Protein AF-0000000077148675 (afdb_homodimer)

Radius of gyration: 25.34 Å; Cα contacts (8 Å, |Δi|>4): 1269; chains: 2; bounding box: 70×64×69 Å

Nearest PDB structures (foldseek):
  7lb8-assembly1_B  TM=5.262E-01  e=1.563E-01  Escherichia coli K-12
  5b58-assembly1_B  TM=5.193E-01  e=6.459E-01  Burkholderia cenocepacia J2315
  1jfa-assembly1_A  TM=1.712E-01  e=1.993E+00  Fusarium sporotrichioides
  2ps6-assembly1_A  TM=1.657E-01  e=2.902E+00  Fusarium sporotrichioides
  1kiz-assembly1_B  TM=1.327E-01  e=3.727E+00  Fusarium sporotrichioides

Solvent-accessible surface area (backbone atoms only — not comparable to full-atom values): 29103 Å² total; per-residue (Å²): 136,82,77,72,77,73,73,69,72,70,48,71,66,54,44,44,61,71,38,40,48,56,51,50,34,51,49,54,51,50,53,40,42,72,74,33,80,63,50,75,34,68,69,46,45,52,51,37,41,44,54,23,22,38,49,34,30,36,19,56,16,46,42,47,24,20,23,51,41,39,55,62,60,19,43,12,23,34,11,13,28,6,11,36,56,13,26,65,44,22,37,39,71,86,47,62,42,68,57,16,50,50,46,3,29,46,47,5,33,53,56,14,36,48,48,12,44,43,33,45,76,46,50,21,57,40,62,53,41,17,47,15,42,24,31,26,30,39,14,51,22,24,60,76,43,70,62,34,71,38,56,67,54,28,69,71,38,32,37,47,31,62,26,59,61,84,88,45,46,34,35,42,53,51,37,51,54,51,49,50,54,54,45,43,42,47,76,70,38,71,56,22,59,51,42,33,36,35,10,62,36,50,69,62,26,43,74,72,69,44,63,56,48,58,52,49,19,47,21,29,22,47,22,15,28,27,10,1,47,24,12,37,36,48,21,20,46,69,54,30,11,41,51,74,40,39,73,67,42,31,58,53,21,51,32,13,23,38,44,17,57,30,36,69,70,18,36,39,63,47,70,70,30,27,51,47,18,25,47,38,54,28,49,48,53,46,44,38,50,74,69,65,49,54,72,36,58,49,31,29,52,52,13,50,45,35,34,51,42,43,26,55,53,38,55,57,53,71,75,100,135,83,78,68,74,71,75,68,69,74,47,71,66,54,46,44,63,71,39,41,48,58,51,51,35,52,50,54,50,48,52,39,42,72,76,32,81,63,50,75,34,69,70,47,44,50,51,37,41,44,54,22,22,37,48,33,31,37,20,54,16,45,42,48,26,20,23,50,39,40,56,62,60,19,43,12,24,33,12,13,27,6,11,35,56,14,26,66,44,21,38,41,69,87,46,60,41,67,57,17,49,49,46,3,29,46,46,5,33,51,57,14,36,50,47,11,45,42,33,45,75,47,49,22,58,40,63,53,41,18,48,14,41,24,32,26,30,40,14,51,22,24,59,74,44,71,60,35,72,37,57,67,56,28,68,70,40,32,37,49,31,62,28,58,62,84,89,45,46,33,34,42,51,53,35,52,53,51,48,50,52,54,44,42,42,48,74,69,38,72,55,23,58,52,42,34,36,35,9,62,37,48,70,62,26,42,74,70,69,44,62,57,49,59,51,51,20,49,21,29,21,48,23,15,28,28,11,1,46,24,12,38,36,49,21,19,46,69,52,31,11,40,50,72,40,39,72,67,42,31,58,53,22,50,32,11,22,39,43,17,57,30,36,69,70,19,35,39,65,46,70,70,30,26,54,49,18,25,45,38,54,26,50,50,52,46,44,39,49,75,70,65,49,54,71,36,58,49,30,29,52,50,13,50,46,35,34,51,40,43,26,56,53,39,55,58,53,70,75,100

Organism: Ruminiclostridium cellulolyticum (strain ATCC 35319 / DSM 5812 / JCM 6584 / H10) (NCBI:txid394503)

Foldseek 3Di:
DCPPPPPPPCPPVNVCVQCVLVVLLVVLLVVLCVVDVCCPPLVNVLVLLLQLLLLLLLLLLQLLLLQLLAAAPQLLLLLLLLLQQLLVQQLPQPDDSVVSLVSLLVSLLVLLLVLLCCCQVVVPGSVVSNVVSNVVSLVNLCVSQVQDKRARGYPVLLCCQANDDVSHRNSNVVSVVVLVVSCCCQPPDVLVVLSLCSLVPVVVSVVVPRDSSVSSSVSSSSSSSSSSNSSSNVSSNVRIRGSCGRPCSSLLSLLLQLSLPRASSHNDGDSVSSSSSSSSLSSVVSSCVVVVNDVVVVVVVSVVSSVVSNVVVVVVVVVD/DCVPPPPPPCPPVNVCLQCVLVVLLVVLLVVLCVVDVCCPPLVNVQVLLLQLLLLLLLLLLQLLLLQLLAAAPQLLLLLLLLLQQLLVQQLPQPDDSVVSLVSLLVSLLVLLLVLLCCCQVVVDGSVVSNVVSNVVSLVNLCVSQVQDKRARGYPVLLCCQANDDVSHRNSNVVSVVVLVVSCCCQPPDVLVVLSLVSLVPVVVSVVVPRDSSVSSSVSSSSSSSSSSNSSSNVSSNVRIRGSCGRPCSSLLSLLLQLSLPRASSHNDGDSVSSSSSSSSLSSVVSSCVVVVNDVVVVVVVSVVSSVVSNVVVVVVVVVD

Secondary structure (DSSP, 8-state):
--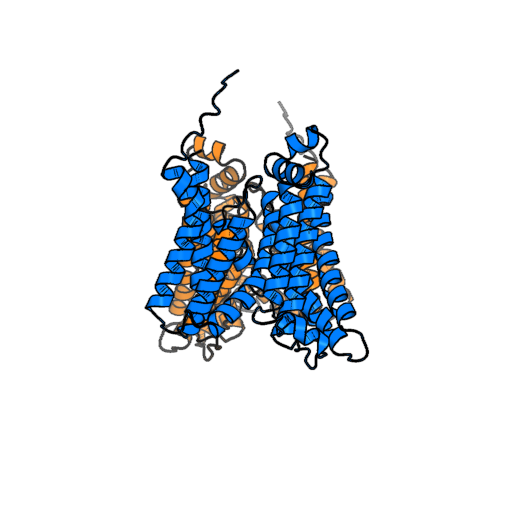---------HHHHHHHHHHHHHHHHHHHHHHHH-GGGG-HHHHHHHHHHHHHHHHHHHHHHHHHHTT---TTHHHHHHHHHHHHHHHHT-TTS-HHHHHHHHHHHHHHHHHHHHHHHHTS---HHHHHHHHHHHHHHHHHHHHTTS-B----HHHHHHHH-EETTEEHHHHHHHHHHHHHHIIIIISHHHHHHHHHHH-HHHHHHTT--HHHHHHHHHHHHHHHHHHHHHHHHHHHTSB-TTTTTTHHHHHHHHHHHTT--TTSS---HHHHHHHHHHHHHHHHHHHHTT--HHHHHHHHHHHHHHHHHHHHHHHHT-/-----------HHHHHHHHHHHHHHHHHHHHHHHH-GGGG-HHHHHHHHHHHHHHHHHHHHHHHHHHTT---TTHHHHHHHHHHHHHHHHT-TTS-HHHHHHHHHHHHHHHHHHHHHHHHTS---HHHHHHHHHHHHHHHHHHHHTTS-B----HHHHHHHH-EETTEEHHHHHHHHHHHHHHIIIIISHHHHHHHHHHH-HHHHHHTT--HHHHHHHHHHHHHHHHHHHHHHHHHHHTSB-TTTTTTHHHHHHHHHHHTT--TTSS---HHHHHHHHHHHHHHHHHHHHTT--HHHHHHHHHHHHHHHHHHHHHHHHT-

InterPro domains:
  IPR001851 ABC transporter, permease [PF02653] (45-309)

Sequence (640 aa):
MENIKNYRKMTAGQFLEKFATLIGLFLVILIFALLKPKFLDVNNVFNLLRQASINGLLALGMTFVVLTGGIDLSVGSILGASGIFAALVAQNHDIPWFVAVFVGLGVGFILGSLNGIVISWLKVPAFVATLGMLSVARGITYLASNAQPVPGLSEGFLKIGGGNVGIIPIPVIILAVVFIICSVLIYKAKYGRYIFGVGGNAKAARLSGINVKKIKWSAYMIAGVLAGLAGVVLTSRVSSGLAMAGQNYETDAIAAVVMGGTSLAGGKGRLWGTLVGVLIIAVLNNGLDMMAVSSYWQLIIKGLIIIAAVMMDSLNSSNDMENIKNYRKMTAGQFLEKFATLIGLFLVILIFALLKPKFLDVNNVFNLLRQASINGLLALGMTFVVLTGGIDLSVGSILGASGIFAALVAQNHDIPWFVAVFVGLGVGFILGSLNGIVISWLKVPAFVATLGMLSVARGIT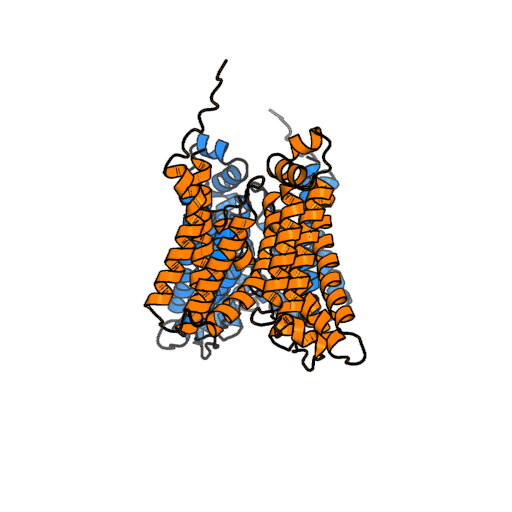YLASNAQPVPGLSEGFLKIGGGNVGIIPIPVIILAVVFIICSVLIYKAKYGRYIFGVGGNAKAARLSGINVKKIKWSAYMIAGVLAGLAGVVLTSRVSSGLAMAGQNYETDAIAAVVMGGTSLAGGKGRLWGTLVGVLIIAVLNNGLDMMAVSSYWQLIIKGLIIIAAVMMDSLNSSND

pLDDT: mean 91.45, std 13.46, range [25.94, 98.94]

Structure (mmCIF, N/CA/C/O backbone):
data_AF-0000000077148675-model_v1
#
loop_
_entity.id
_entity.type
_entity.pdbx_description
1 polymer 'Inner-membrane translocator'
#
loop_
_atom_site.group_PDB
_atom_site.id
_atom_site.type_symbol
_atom_site.label_atom_id
_atom_site.label_alt_id
_atom_site.label_comp_id
_atom_site.label_asym_id
_atom_site.label_entity_id
_atom_site.label_seq_id
_atom_site.pdbx_PDB_ins_code
_atom_site.Cartn_x
_atom_site.Cartn_y
_atom_site.Cartn_z
_atom_site.occupancy
_atom_site.B_iso_or_equiv
_atom_site.auth_seq_id
_atom_site.auth_comp_id
_atom_site.auth_asym_id
_atom_site.auth_atom_id
_atom_site.pdbx_PDB_model_num
ATOM 1 N N . MET A 1 1 ? -35.031 31.281 32.844 1 25.94 1 MET A N 1
ATOM 2 C CA . MET A 1 1 ? -33.688 31.812 32.875 1 25.94 1 MET A CA 1
ATOM 3 C C . MET A 1 1 ? -32.656 30.688 32.969 1 25.94 1 MET A C 1
ATOM 5 O O . MET A 1 1 ? -31.688 30.672 32.188 1 25.94 1 MET A O 1
ATOM 9 N N . GLU A 1 2 ? -32.469 30 34.188 1 28.67 2 GLU A N 1
ATOM 10 C CA . GLU A 1 2 ? -31.156 29.5 34.625 1 28.67 2 GLU A CA 1
ATOM 11 C C . GLU A 1 2 ? -30.859 28.141 34 1 28.67 2 GLU A C 1
ATOM 13 O O . GLU A 1 2 ? -31.219 27.094 34.562 1 28.67 2 GLU A O 1
ATOM 18 N N . ASN A 1 3 ? -31.328 27.812 32.875 1 32.75 3 ASN A N 1
ATOM 19 C CA . ASN A 1 3 ? -30.953 26.516 32.312 1 32.75 3 ASN A CA 1
ATOM 20 C C . ASN A 1 3 ? -29.453 26.25 32.438 1 32.75 3 ASN A C 1
ATOM 22 O O . ASN A 1 3 ? -28.641 26.859 31.734 1 32.75 3 ASN A O 1
ATOM 26 N N . ILE A 1 4 ? -29 26.031 33.719 1 35.84 4 ILE A N 1
ATOM 27 C CA . ILE A 1 4 ? -27.641 25.656 34.062 1 35.84 4 ILE A CA 1
ATOM 28 C C . ILE A 1 4 ? -27.141 24.578 33.094 1 35.84 4 ILE A C 1
ATOM 30 O O . ILE A 1 4 ? -27.703 23.5 33 1 35.84 4 ILE A O 1
ATOM 34 N N . LYS A 1 5 ? -26.578 24.938 32.031 1 35.78 5 LYS A N 1
ATOM 35 C CA . LYS A 1 5 ? -25.75 24.109 31.172 1 35.78 5 LYS A CA 1
ATOM 36 C C . LYS A 1 5 ? -24.938 23.109 32 1 35.78 5 LYS A C 1
ATOM 38 O O . LYS A 1 5 ? -24.047 23.5 32.75 1 35.78 5 LYS A O 1
ATOM 43 N N . ASN A 1 6 ? -25.547 22.062 32.625 1 37.22 6 ASN A N 1
ATOM 44 C CA . ASN A 1 6 ? -24.891 20.953 33.312 1 37.22 6 ASN A CA 1
ATOM 45 C C . ASN A 1 6 ? -23.625 20.531 32.562 1 37.22 6 ASN A C 1
ATOM 47 O O . ASN A 1 6 ? -23.703 20.062 31.422 1 37.22 6 ASN A O 1
ATOM 51 N N . TYR A 1 7 ? -22.547 21.234 32.719 1 40.94 7 TYR A N 1
ATOM 52 C CA . TYR A 1 7 ? -21.219 20.75 32.406 1 40.94 7 TYR A CA 1
ATOM 53 C C . TYR A 1 7 ? -21.078 19.281 32.812 1 40.94 7 TYR A C 1
ATOM 55 O O . TYR A 1 7 ? -20.891 18.953 33.969 1 40.94 7 TYR A O 1
ATOM 63 N N . ARG A 1 8 ? -21.906 18.469 32.375 1 41.84 8 ARG A N 1
ATOM 64 C CA . ARG A 1 8 ? -21.688 17.047 32.656 1 41.84 8 ARG A CA 1
ATOM 65 C C . ARG A 1 8 ? -20.203 16.719 32.688 1 41.84 8 ARG A C 1
ATOM 67 O O . ARG A 1 8 ? -19.5 16.953 31.688 1 41.84 8 ARG A O 1
ATOM 74 N N . LYS A 1 9 ? -19.547 16.641 33.781 1 45.88 9 LYS A N 1
ATOM 75 C CA . LYS A 1 9 ? -18.203 16.141 34.062 1 45.88 9 LYS A CA 1
ATOM 76 C C . LYS A 1 9 ? -17.844 14.961 33.188 1 45.88 9 LYS A C 1
ATOM 78 O O . LYS A 1 9 ? -18.609 14 33.062 1 45.88 9 LYS A O 1
ATOM 83 N N . MET A 1 10 ? -17 15.242 32.188 1 52.62 10 MET A N 1
ATOM 84 C CA . MET A 1 10 ? -16.5 14.117 31.391 1 52.62 10 MET A CA 1
ATOM 85 C C . MET A 1 10 ? -16.156 12.938 32.281 1 52.62 10 MET A C 1
ATOM 87 O O . MET A 1 10 ? -15.492 13.102 33.312 1 52.62 10 MET A O 1
ATOM 91 N N . THR A 1 11 ? -16.891 11.859 32.344 1 50.44 11 THR A N 1
ATOM 92 C CA . THR A 1 11 ? -16.547 10.641 33.062 1 50.44 11 THR A CA 1
ATOM 93 C C . THR A 1 11 ? -15.117 10.219 32.781 1 50.44 11 THR A C 1
ATOM 95 O O . THR A 1 11 ? -14.547 10.594 31.75 1 50.44 11 THR A O 1
ATOM 98 N N . ALA A 1 12 ? -14.375 9.773 33.781 1 51.53 12 ALA A N 1
ATOM 99 C CA . ALA A 1 12 ? -13.016 9.258 33.688 1 51.53 12 ALA A CA 1
ATOM 100 C C . ALA A 1 12 ? -12.812 8.492 32.375 1 51.53 12 ALA A C 1
ATOM 102 O O . ALA A 1 12 ? -11.75 8.578 31.75 1 51.53 12 ALA A O 1
ATOM 103 N N . GLY A 1 13 ? -13.727 7.781 31.953 1 51.81 13 GLY A N 1
ATOM 104 C CA . GLY A 1 13 ? -13.68 7.016 30.719 1 51.81 13 GLY A CA 1
ATOM 105 C C . GLY A 1 13 ? -13.625 7.887 29.484 1 51.81 13 GLY A C 1
ATOM 106 O O . GLY A 1 13 ? -12.836 7.633 28.562 1 51.81 13 GLY A O 1
ATOM 107 N N . GLN A 1 14 ? -14.484 8.883 29.531 1 54.59 14 GLN A N 1
ATOM 108 C CA . GLN A 1 14 ? -14.5 9.797 28.391 1 54.59 14 GLN A CA 1
ATOM 109 C C . GLN A 1 14 ? -13.203 10.609 28.328 1 54.59 14 GLN A C 1
ATOM 111 O O . GLN A 1 14 ? -12.688 10.875 27.234 1 54.59 14 GLN A O 1
ATOM 116 N N . PHE A 1 15 ? -12.82 11.016 29.578 1 53.56 15 PHE A N 1
ATOM 117 C CA . PHE A 1 15 ? -11.555 11.727 29.688 1 53.56 15 PHE A CA 1
ATOM 118 C C . PHE A 1 15 ? -10.398 10.859 29.203 1 53.56 15 PHE A C 1
ATOM 120 O O . PHE A 1 15 ? -9.523 11.344 28.484 1 53.56 15 PHE A O 1
ATOM 127 N N . LEU A 1 16 ? -10.414 9.641 29.609 1 58.09 16 LEU A N 1
ATOM 128 C CA . LEU A 1 16 ? -9.375 8.703 29.203 1 58.09 16 LEU A CA 1
ATOM 129 C C . LEU A 1 16 ? -9.383 8.5 27.688 1 58.09 16 LEU A C 1
ATOM 131 O O . LEU A 1 16 ? -8.328 8.406 27.062 1 58.09 16 LEU A O 1
ATOM 135 N N . GLU A 1 17 ? -10.484 8.5 27.266 1 59.72 17 GLU A N 1
ATOM 136 C CA . GLU A 1 17 ? -10.586 8.344 25.812 1 59.72 17 GLU A CA 1
ATOM 137 C C . GLU A 1 17 ? -10.086 9.586 25.094 1 59.72 17 GLU A C 1
ATOM 139 O O . GLU A 1 17 ? -9.383 9.484 24.078 1 59.72 17 GLU A O 1
ATOM 144 N N . LYS A 1 18 ? -10.461 10.719 25.75 1 60.97 18 LYS A N 1
ATOM 145 C CA . LYS A 1 18 ? -10.102 11.984 25.125 1 60.97 18 LYS A CA 1
ATOM 146 C C . LYS A 1 18 ? -8.609 12.266 25.266 1 60.97 18 LYS A C 1
ATOM 148 O O . LYS A 1 18 ? -7.984 12.828 24.359 1 60.97 18 LYS A O 1
ATOM 153 N N . PHE A 1 19 ? -8.086 11.672 26.359 1 76.19 19 PHE A N 1
ATOM 154 C CA . PHE A 1 19 ? -6.711 12.062 26.609 1 76.19 19 PHE A CA 1
ATOM 155 C C . PHE A 1 19 ? -5.77 10.875 26.453 1 76.19 19 PHE A C 1
ATOM 157 O O . PHE A 1 19 ? -4.59 10.961 26.797 1 76.19 19 PHE A O 1
ATOM 164 N N . ALA A 1 20 ? -6.32 9.859 26.031 1 79.06 20 ALA A N 1
ATOM 165 C CA . ALA A 1 20 ? -5.52 8.648 25.891 1 79.06 20 ALA A CA 1
ATOM 166 C C . ALA A 1 20 ? -4.332 8.891 24.953 1 79.06 20 ALA A C 1
ATOM 168 O O . ALA A 1 20 ? -3.221 8.438 25.219 1 79.06 20 ALA A O 1
ATOM 169 N N . THR A 1 21 ? -4.559 9.656 23.969 1 85.06 21 THR A N 1
ATOM 170 C CA . THR A 1 21 ? -3.492 9.906 23 1 85.06 21 THR A CA 1
ATOM 171 C C . THR A 1 21 ? -2.395 10.766 23.625 1 85.06 21 THR A C 1
ATOM 173 O O . THR A 1 21 ? -1.207 10.531 23.391 1 85.06 21 THR A O 1
ATOM 176 N N . LEU A 1 22 ? -2.785 11.672 24.469 1 91.12 22 LEU A N 1
ATOM 177 C CA . LEU A 1 22 ? -1.808 12.523 25.141 1 91.12 22 LEU A CA 1
ATOM 178 C C . LEU A 1 22 ? -0.998 11.727 26.156 1 91.12 22 LEU A C 1
ATOM 180 O O . LEU A 1 22 ? 0.211 11.938 26.297 1 91.12 22 LEU A O 1
ATOM 184 N N . ILE A 1 23 ? -1.665 10.875 26.844 1 90.44 23 ILE A N 1
ATOM 185 C CA . ILE A 1 23 ? -0.986 10.008 27.797 1 90.44 23 ILE A CA 1
ATOM 186 C C . ILE A 1 23 ? 0.006 9.109 27.062 1 90.44 23 ILE A C 1
ATOM 188 O O . ILE A 1 23 ? 1.131 8.906 27.531 1 90.44 23 ILE A O 1
ATOM 192 N N . GLY A 1 24 ? -0.462 8.625 25.922 1 88.88 24 GLY A N 1
ATOM 193 C CA . GLY A 1 24 ? 0.438 7.82 25.109 1 88.88 24 GLY A CA 1
ATOM 194 C C . GLY A 1 24 ? 1.695 8.562 24.703 1 88.88 24 GLY A C 1
ATOM 195 O O . GLY A 1 24 ? 2.795 8.008 24.766 1 88.88 24 GLY A O 1
ATOM 196 N N . LEU A 1 25 ? 1.496 9.773 24.312 1 93.75 25 LEU A N 1
ATOM 197 C CA . LEU A 1 25 ? 2.635 10.602 23.922 1 93.75 25 LEU A CA 1
ATOM 198 C C . LEU A 1 25 ? 3.584 10.805 25.094 1 93.75 25 LEU A C 1
ATOM 200 O O . LEU A 1 25 ? 4.797 10.633 24.953 1 93.75 25 LEU A O 1
ATOM 204 N N . PHE A 1 26 ? 3.041 11.133 26.188 1 94.94 26 PHE A N 1
ATOM 205 C CA . PHE A 1 26 ? 3.857 11.375 27.375 1 94.94 26 PHE A CA 1
ATOM 206 C C . PHE A 1 26 ? 4.617 10.109 27.781 1 94.94 26 PHE A C 1
ATOM 208 O O . PHE A 1 26 ? 5.797 10.18 28.125 1 94.94 26 PHE A O 1
ATOM 215 N N . LEU A 1 27 ? 3.982 9.008 27.719 1 93.44 27 LEU A N 1
ATOM 216 C CA . LEU A 1 27 ? 4.598 7.738 28.094 1 93.44 27 LEU A CA 1
ATOM 217 C C . LEU A 1 27 ? 5.77 7.406 27.188 1 93.44 27 LEU A C 1
ATOM 219 O O . LEU A 1 27 ? 6.832 6.992 27.656 1 93.44 27 LEU A O 1
ATOM 223 N N . VAL A 1 28 ? 5.555 7.574 25.891 1 93.62 28 VAL A N 1
ATOM 224 C CA . VAL A 1 28 ? 6.617 7.223 24.953 1 93.62 28 VAL A CA 1
ATOM 225 C C . VAL A 1 28 ? 7.805 8.156 25.141 1 93.62 28 VAL A C 1
ATOM 227 O O . VAL A 1 28 ? 8.961 7.73 25.094 1 93.62 28 VAL A O 1
ATOM 230 N N . ILE A 1 29 ? 7.52 9.422 25.422 1 95.75 29 ILE A N 1
ATOM 231 C CA . ILE A 1 29 ? 8.586 10.383 25.688 1 95.75 29 ILE A CA 1
ATOM 232 C C . ILE A 1 29 ? 9.352 9.977 26.938 1 95.75 29 ILE A C 1
ATOM 234 O O . ILE A 1 29 ? 10.586 9.969 26.953 1 95.75 29 ILE A O 1
ATOM 238 N N . LEU A 1 30 ? 8.625 9.602 27.922 1 95.5 30 LEU A N 1
ATOM 239 C CA . LEU A 1 30 ? 9.227 9.211 29.188 1 95.5 30 LEU A CA 1
ATOM 240 C C . LEU A 1 30 ? 10.102 7.977 29.016 1 95.5 30 LEU A C 1
ATOM 242 O O . LEU A 1 30 ? 11.211 7.918 29.562 1 95.5 30 LEU A O 1
ATOM 246 N N . ILE A 1 31 ? 9.664 7.066 28.297 1 94.44 31 ILE A N 1
ATOM 247 C CA . ILE A 1 31 ? 10.398 5.824 28.094 1 94.44 31 ILE A CA 1
ATOM 248 C C . ILE A 1 31 ? 11.742 6.121 27.422 1 94.44 31 ILE A C 1
ATOM 250 O O . ILE A 1 31 ? 12.789 5.691 27.906 1 94.44 31 ILE A O 1
ATOM 254 N N . PHE A 1 32 ? 11.734 6.895 26.375 1 94.69 32 PHE A N 1
ATOM 255 C CA . PHE A 1 32 ? 12.969 7.141 25.641 1 94.69 32 PHE A CA 1
ATOM 256 C C . PHE A 1 32 ? 13.859 8.125 26.406 1 94.69 32 PHE A C 1
ATOM 258 O O . PHE A 1 32 ? 15.086 8.055 26.312 1 94.69 32 PHE A O 1
ATOM 265 N N . ALA A 1 33 ? 13.234 9.008 27.156 1 94.56 33 ALA A N 1
ATOM 266 C CA . ALA A 1 33 ? 14.016 9.914 28 1 94.56 33 ALA A CA 1
ATOM 267 C C . ALA A 1 33 ? 14.781 9.148 29.062 1 94.56 33 ALA A C 1
ATOM 269 O O . ALA A 1 33 ? 15.898 9.531 29.438 1 94.56 33 ALA A O 1
ATOM 270 N N . LEU A 1 34 ? 14.219 8.109 29.547 1 94.94 34 LEU A N 1
ATOM 271 C CA . LEU A 1 34 ? 14.859 7.277 30.562 1 94.94 34 LEU A CA 1
ATOM 272 C C . LEU A 1 34 ? 15.922 6.379 29.938 1 94.94 34 LEU A C 1
ATOM 274 O O . LEU A 1 34 ? 16.953 6.098 30.578 1 94.94 34 LEU A O 1
ATOM 278 N N . LEU A 1 35 ? 15.727 5.988 28.781 1 94.19 35 LEU A N 1
ATOM 279 C CA . LEU A 1 35 ? 16.625 5.051 28.125 1 94.19 35 LEU A CA 1
ATOM 280 C C . LEU A 1 35 ? 17.828 5.781 27.531 1 94.19 35 LEU A C 1
ATOM 282 O O . LEU A 1 35 ? 18.922 5.211 27.422 1 94.19 35 LEU A O 1
ATOM 286 N N . LYS A 1 36 ? 17.641 7.004 27.094 1 92.75 36 LYS A N 1
ATOM 287 C CA . LYS A 1 36 ? 18.688 7.797 26.469 1 92.75 36 LYS A CA 1
ATOM 288 C C . LYS A 1 36 ? 18.734 9.203 27.062 1 92.75 36 LYS A C 1
ATOM 290 O O . LYS A 1 36 ? 17.891 10.047 26.75 1 92.75 36 LYS A O 1
ATOM 295 N N . PRO A 1 37 ? 19.766 9.516 27.75 1 89.81 37 PRO A N 1
ATOM 296 C CA . PRO A 1 37 ? 19.859 10.828 28.391 1 89.81 37 PRO A CA 1
ATOM 297 C C . PRO A 1 37 ? 19.859 11.984 27.391 1 89.81 37 PRO A C 1
ATOM 299 O O . PRO A 1 37 ? 19.375 13.078 27.703 1 89.81 37 PRO A O 1
ATOM 302 N N . LYS A 1 38 ? 20.312 11.75 26.234 1 92.88 38 LYS A N 1
ATOM 303 C CA . LYS A 1 38 ? 20.422 12.82 25.25 1 92.88 38 LYS A CA 1
ATOM 304 C C . LYS A 1 38 ? 19.141 12.961 24.438 1 92.88 38 LYS A C 1
ATOM 306 O O . LYS A 1 38 ? 19.062 13.789 23.531 1 92.88 38 LYS A O 1
ATOM 311 N N . PHE A 1 39 ? 18.156 12.227 24.828 1 95.62 39 PHE A N 1
ATOM 312 C CA . PHE A 1 39 ? 16.906 12.227 24.062 1 95.62 39 PHE A CA 1
ATOM 313 C C . PHE A 1 39 ? 16.25 13.602 24.094 1 95.62 39 PHE A C 1
ATOM 315 O O . PHE A 1 39 ? 15.703 14.055 23.094 1 95.62 39 PHE A O 1
ATOM 322 N N . LEU A 1 40 ? 16.375 14.297 25.219 1 94.06 40 LEU A N 1
ATOM 323 C CA . LEU A 1 40 ? 15.68 15.57 25.359 1 94.06 40 LEU A CA 1
ATOM 324 C C . LEU A 1 40 ? 16.609 16.734 25.062 1 94.06 40 LEU A C 1
ATOM 326 O O . LEU A 1 40 ? 16.266 17.891 25.328 1 94.06 40 LEU A O 1
ATOM 330 N N . ASP A 1 41 ? 17.766 16.438 24.484 1 94.62 41 ASP A N 1
ATOM 331 C CA . ASP A 1 41 ? 18.672 17.5 24.047 1 94.62 41 ASP A CA 1
ATOM 332 C C . ASP A 1 41 ? 18 18.375 22.984 1 94.62 41 ASP A C 1
ATOM 334 O O . ASP A 1 41 ? 17.25 17.875 22.141 1 94.62 41 ASP A O 1
ATOM 338 N N . VAL A 1 42 ? 18.312 19.609 23.031 1 92.69 42 VAL A N 1
ATOM 339 C CA . VAL A 1 42 ? 17.688 20.594 22.156 1 92.69 42 VAL A CA 1
ATOM 340 C C . VAL A 1 42 ? 17.875 20.203 20.703 1 92.69 42 VAL A C 1
ATOM 342 O O . VAL A 1 42 ? 16.953 20.297 19.891 1 92.69 42 VAL A O 1
ATOM 345 N N . ASN A 1 43 ? 19.062 19.766 20.375 1 91.56 43 ASN A N 1
ATOM 346 C CA . ASN A 1 43 ? 19.344 19.359 19 1 91.56 43 ASN A CA 1
ATOM 347 C C . ASN A 1 43 ? 18.5 18.172 18.562 1 91.56 43 ASN A C 1
ATOM 349 O O . ASN A 1 43 ? 17.969 18.156 17.453 1 91.56 43 ASN A O 1
ATOM 353 N N . ASN A 1 44 ? 18.344 17.25 19.469 1 94.94 44 ASN A N 1
ATOM 354 C CA . ASN A 1 44 ? 17.531 16.078 19.156 1 94.94 44 ASN A CA 1
ATOM 355 C C . ASN A 1 44 ? 16.062 16.438 19.062 1 94.94 44 ASN A C 1
ATOM 357 O O . ASN A 1 44 ? 15.352 15.938 18.172 1 94.94 44 ASN A O 1
ATOM 361 N N . VAL A 1 45 ? 15.656 17.219 19.906 1 95.19 45 VAL A N 1
ATOM 362 C CA . VAL A 1 45 ? 14.25 17.641 19.906 1 95.19 45 VAL A CA 1
ATOM 363 C C . VAL A 1 45 ? 13.93 18.375 18.625 1 95.19 45 VAL A C 1
ATOM 365 O O . VAL A 1 45 ? 12.875 18.156 18.016 1 95.19 45 VAL A O 1
ATOM 368 N N . PHE A 1 46 ? 14.836 19.203 18.172 1 94.25 46 PHE A N 1
ATOM 369 C CA . PHE A 1 46 ? 14.586 19.953 16.953 1 94.25 46 PHE A CA 1
ATOM 370 C C . PHE A 1 46 ? 14.641 19.031 15.734 1 94.25 46 PHE A C 1
ATOM 372 O O . PHE A 1 46 ? 13.891 19.219 14.773 1 94.25 46 PHE A O 1
ATOM 379 N N . ASN A 1 47 ? 15.469 18.062 15.797 1 92.19 47 ASN A N 1
ATOM 38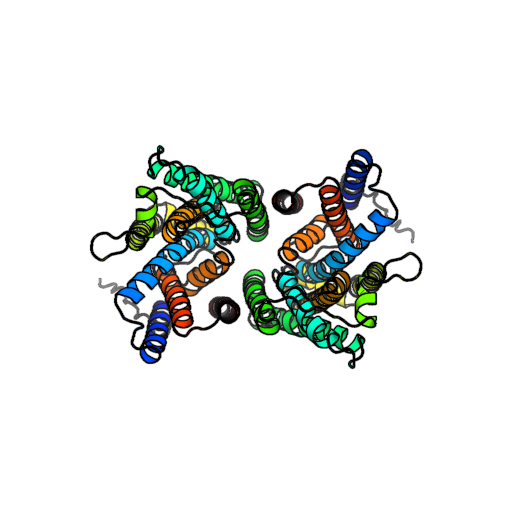0 C CA . ASN A 1 47 ? 15.492 17.062 14.727 1 92.19 47 ASN A CA 1
ATOM 381 C C . ASN A 1 47 ? 14.195 16.266 14.68 1 92.19 47 ASN A C 1
ATOM 383 O O . ASN A 1 47 ? 13.656 16 13.602 1 92.19 47 ASN A O 1
ATOM 387 N N . LEU A 1 48 ? 13.789 15.906 15.789 1 95.56 48 LEU A N 1
ATOM 388 C CA . LEU A 1 48 ? 12.523 15.195 15.938 1 95.56 48 LEU A CA 1
ATOM 389 C C . LEU A 1 48 ? 11.367 16.031 15.391 1 95.56 48 LEU A C 1
ATOM 391 O O . LEU A 1 48 ? 10.508 15.516 14.672 1 95.56 48 LEU A O 1
ATOM 395 N N . LEU A 1 49 ? 11.406 17.266 15.672 1 96.44 49 LEU A N 1
ATOM 396 C CA . LEU A 1 49 ? 10.32 18.141 15.25 1 96.44 49 LEU A CA 1
ATOM 397 C C . LEU A 1 49 ? 10.359 18.375 13.742 1 96.44 49 LEU A C 1
ATOM 399 O O . LEU A 1 49 ? 9.32 18.516 13.102 1 96.44 49 LEU A O 1
ATOM 403 N N . ARG A 1 50 ? 11.562 18.406 13.188 1 95.5 50 ARG A N 1
ATOM 404 C CA . ARG A 1 50 ? 11.688 18.516 11.734 1 95.5 50 ARG A CA 1
ATOM 405 C C . ARG A 1 50 ? 11.062 17.312 11.047 1 95.5 50 ARG A C 1
ATOM 407 O O . ARG A 1 50 ? 10.305 17.453 10.086 1 95.5 50 ARG A O 1
ATOM 414 N N . GLN A 1 51 ? 11.312 16.172 11.57 1 93.62 51 GLN A N 1
ATOM 415 C CA . GLN A 1 51 ? 10.75 14.938 11.023 1 93.62 51 GLN A CA 1
ATOM 416 C C . GLN A 1 51 ? 9.242 14.883 11.211 1 93.62 51 GLN A C 1
ATOM 418 O O . GLN A 1 51 ? 8.508 14.484 10.305 1 93.62 51 GLN A O 1
ATOM 423 N N . ALA A 1 52 ? 8.852 15.297 12.344 1 97.38 52 ALA A N 1
ATOM 424 C CA . ALA A 1 52 ? 7.426 15.328 12.664 1 97.38 52 ALA A CA 1
ATOM 425 C C . ALA A 1 52 ? 6.672 16.266 11.727 1 97.38 52 ALA A C 1
ATOM 427 O O . ALA A 1 52 ? 5.516 16.016 11.375 1 97.38 52 ALA A O 1
ATOM 428 N N . SER A 1 53 ? 7.367 17.312 11.367 1 98.44 53 SER A N 1
ATOM 429 C CA . SER A 1 53 ? 6.723 18.312 10.516 1 98.44 53 SER A CA 1
ATOM 430 C C . SER A 1 53 ? 6.391 17.734 9.141 1 98.44 53 SER A C 1
ATOM 432 O O . SER A 1 53 ? 5.32 18 8.594 1 98.44 53 SER A O 1
ATOM 434 N N . ILE A 1 54 ? 7.242 16.938 8.625 1 97.75 54 ILE A N 1
ATOM 435 C CA . ILE A 1 54 ? 7.031 16.344 7.316 1 97.75 54 ILE A CA 1
ATOM 436 C C . ILE A 1 54 ? 5.867 15.352 7.383 1 97.75 54 ILE A C 1
ATOM 438 O O . ILE A 1 54 ? 4.918 15.453 6.605 1 97.75 54 ILE A O 1
ATOM 442 N N . ASN A 1 55 ? 5.863 14.5 8.336 1 96.69 55 ASN A N 1
ATOM 443 C CA . ASN A 1 55 ? 4.777 13.539 8.492 1 96.69 55 ASN A CA 1
ATOM 444 C C . ASN A 1 55 ? 3.484 14.219 8.93 1 96.69 55 ASN A C 1
ATOM 446 O O . ASN A 1 55 ? 2.393 13.742 8.617 1 96.69 55 ASN A O 1
ATOM 450 N N . GLY A 1 56 ? 3.717 15.258 9.68 1 98.56 56 GLY A N 1
ATOM 451 C CA . GLY A 1 56 ? 2.553 16.016 10.102 1 98.56 56 GLY A CA 1
ATOM 452 C C . GLY A 1 56 ? 1.763 16.594 8.938 1 98.56 56 GLY A C 1
ATOM 453 O O . GLY A 1 56 ? 0.53 16.562 8.953 1 98.56 56 GLY A O 1
ATOM 454 N N . LEU A 1 57 ? 2.451 17.109 7.988 1 98.81 57 LEU A N 1
ATOM 455 C CA . LEU A 1 57 ? 1.787 17.641 6.801 1 98.81 57 LEU A CA 1
ATOM 456 C C . LEU A 1 57 ? 0.989 16.547 6.094 1 98.81 57 LEU A C 1
ATOM 458 O O . LEU A 1 57 ? -0.158 16.766 5.699 1 98.81 57 LEU A O 1
ATOM 462 N N . LEU A 1 58 ? 1.595 15.383 6 1 98.69 58 LEU A N 1
ATOM 463 C CA . LEU A 1 58 ? 0.905 14.258 5.379 1 98.69 58 LEU A CA 1
ATOM 464 C C . LEU A 1 58 ? -0.314 13.852 6.199 1 98.69 58 LEU A C 1
ATOM 466 O O . LEU A 1 58 ? -1.387 13.602 5.645 1 98.69 58 LEU A O 1
ATOM 470 N N . ALA A 1 59 ? -0.125 13.797 7.484 1 98.44 59 ALA A N 1
ATOM 471 C CA . ALA A 1 59 ? -1.188 13.344 8.375 1 98.44 59 ALA A CA 1
ATOM 472 C C . ALA A 1 59 ? -2.352 14.328 8.391 1 98.44 59 ALA A C 1
ATOM 474 O O . ALA A 1 59 ? -3.514 13.922 8.469 1 98.44 59 ALA A O 1
ATOM 475 N N . LEU A 1 60 ? -2.023 15.586 8.375 1 98.62 60 LEU A N 1
ATOM 476 C CA . LEU A 1 60 ? -3.086 16.578 8.328 1 98.62 60 LEU A CA 1
ATOM 477 C C . LEU A 1 60 ? -3.928 16.422 7.066 1 98.62 60 LEU A C 1
ATOM 479 O O . LEU A 1 60 ? -5.16 16.469 7.125 1 98.62 60 LEU A O 1
ATOM 483 N N . GLY A 1 61 ? -3.279 16.25 5.941 1 98.62 61 GLY A N 1
ATOM 484 C CA . GLY A 1 61 ? -4.016 15.961 4.723 1 98.62 61 GLY A CA 1
ATOM 485 C C . GLY A 1 61 ? -4.844 14.695 4.812 1 98.62 61 GLY A C 1
ATOM 486 O O . GLY A 1 61 ? -6.004 14.672 4.402 1 98.62 61 GLY A O 1
ATOM 487 N N . MET A 1 62 ? -4.277 13.711 5.355 1 97.94 62 MET A N 1
ATOM 488 C CA . MET A 1 62 ? -4.957 12.422 5.516 1 97.94 62 MET A CA 1
ATOM 489 C C . MET A 1 62 ? -6.184 12.562 6.406 1 97.94 62 MET A C 1
ATOM 491 O O . MET A 1 62 ? -7.18 11.859 6.215 1 97.94 62 MET A O 1
ATOM 495 N N . THR A 1 63 ? -6.113 13.422 7.363 1 98.06 63 THR A N 1
ATOM 496 C CA . THR A 1 63 ? -7.25 13.641 8.242 1 98.06 63 THR A CA 1
ATOM 497 C C . THR A 1 63 ? -8.477 14.07 7.449 1 98.06 63 THR A C 1
ATOM 499 O O . THR A 1 63 ? -9.586 13.578 7.684 1 98.06 63 THR A O 1
ATOM 502 N N . PHE A 1 64 ? -8.312 14.945 6.5 1 98.5 64 PHE A N 1
ATOM 503 C CA . PHE A 1 64 ? -9.43 15.391 5.672 1 98.5 64 PHE A CA 1
ATOM 504 C C . PHE A 1 64 ? -10.023 14.219 4.898 1 98.5 64 PHE A C 1
ATOM 506 O O . PHE A 1 64 ? -11.25 14.094 4.793 1 98.5 64 PHE A O 1
ATOM 513 N N . VAL A 1 65 ? -9.172 13.414 4.383 1 98.44 65 VAL A N 1
ATOM 514 C CA . VAL A 1 65 ? -9.609 12.273 3.586 1 98.44 65 VAL A CA 1
ATOM 515 C C . VAL A 1 65 ? -10.344 11.273 4.473 1 98.44 65 VAL A C 1
ATOM 517 O O . VAL A 1 65 ? -11.438 10.805 4.125 1 98.44 65 VAL A O 1
ATOM 520 N N . VAL A 1 66 ? -9.797 11 5.621 1 96.5 66 VAL A N 1
ATOM 521 C CA . VAL A 1 66 ? -10.367 10.023 6.535 1 96.5 66 VAL A CA 1
ATOM 522 C C . VAL A 1 66 ? -11.703 10.531 7.078 1 96.5 66 VAL A C 1
ATOM 524 O O . VAL A 1 66 ? -12.633 9.758 7.285 1 96.5 66 VAL A O 1
ATOM 527 N N . LEU A 1 67 ? -11.852 11.773 7.25 1 97.06 67 LEU A N 1
ATOM 528 C CA . LEU A 1 67 ? -13.102 12.359 7.73 1 97.06 67 LEU A CA 1
ATOM 529 C C . LEU A 1 67 ? -14.242 12.07 6.766 1 97.06 67 LEU A C 1
ATOM 531 O O . LEU A 1 67 ? -15.406 12 7.176 1 97.06 67 LEU A O 1
ATOM 535 N N . THR A 1 68 ? -13.93 11.891 5.496 1 97.19 68 THR A N 1
ATOM 536 C CA . THR A 1 68 ? -14.969 11.609 4.512 1 97.19 68 THR A CA 1
ATOM 537 C C . THR A 1 68 ? -15.211 10.102 4.406 1 97.19 68 THR A C 1
ATOM 539 O O . THR A 1 68 ? -16.031 9.656 3.592 1 97.19 68 THR A O 1
ATOM 542 N N . GLY A 1 69 ? -14.453 9.375 5.145 1 94.38 69 GLY A N 1
ATOM 543 C CA . GLY A 1 69 ? -14.594 7.93 5.102 1 94.38 69 GLY A CA 1
ATOM 544 C C . GLY A 1 69 ? -13.688 7.27 4.078 1 94.38 69 GLY A C 1
ATOM 545 O O . GLY A 1 69 ? -13.859 6.09 3.756 1 94.38 69 GLY A O 1
ATOM 546 N N . GLY A 1 70 ? -12.711 8.016 3.6 1 94.44 70 GLY A N 1
ATOM 547 C CA . GLY A 1 70 ? -11.781 7.48 2.613 1 94.44 70 GLY A CA 1
ATOM 548 C C . GLY A 1 70 ? -10.375 7.32 3.146 1 94.44 70 GLY A C 1
ATOM 549 O O . GLY A 1 70 ? -10.125 7.531 4.336 1 94.44 70 GLY A O 1
ATOM 550 N N . ILE A 1 71 ? -9.477 6.801 2.322 1 93.44 71 ILE A N 1
ATOM 551 C CA . ILE A 1 71 ? -8.047 6.66 2.609 1 93.44 71 ILE A CA 1
ATOM 552 C C . ILE A 1 71 ? -7.234 7.016 1.368 1 93.44 71 ILE A C 1
ATOM 554 O O . ILE A 1 71 ? -7.715 6.875 0.241 1 93.44 71 ILE A O 1
ATOM 558 N N . ASP A 1 72 ? -6.164 7.539 1.559 1 97.44 72 ASP A N 1
ATOM 559 C CA . ASP A 1 72 ? -5.258 7.836 0.45 1 97.44 72 ASP A CA 1
ATOM 560 C C . ASP A 1 72 ? -3.924 7.113 0.625 1 97.44 72 ASP A C 1
ATOM 562 O O . ASP A 1 72 ? -3.066 7.562 1.39 1 97.44 72 ASP A O 1
ATOM 566 N N . LEU A 1 73 ? -3.705 6.086 -0.145 1 95.56 73 LEU A N 1
ATOM 567 C CA . LEU A 1 73 ? -2.484 5.293 -0.039 1 95.56 73 LEU A CA 1
ATOM 568 C C . LEU A 1 73 ? -1.363 5.91 -0.868 1 95.56 73 LEU A C 1
ATOM 570 O O . LEU A 1 73 ? -0.208 5.488 -0.766 1 95.56 73 LEU A O 1
ATOM 574 N N . SER A 1 74 ? -1.665 6.918 -1.602 1 97.69 74 SER A N 1
ATOM 575 C CA . SER A 1 74 ? -0.707 7.418 -2.582 1 97.69 74 SER A CA 1
ATOM 576 C C . SER A 1 74 ? 0.06 8.625 -2.043 1 97.69 74 SER A C 1
ATOM 578 O O . SER A 1 74 ? 0.927 9.172 -2.727 1 97.69 74 SER A O 1
ATOM 580 N N . VAL A 1 75 ? -0.202 9.055 -0.816 1 98.12 75 VAL A N 1
ATOM 581 C CA . VAL A 1 75 ? 0.366 10.297 -0.312 1 98.12 75 VAL A CA 1
ATOM 582 C C . VAL A 1 75 ? 1.891 10.203 -0.302 1 98.12 75 VAL A C 1
ATOM 584 O O . VAL A 1 75 ? 2.582 11.195 -0.555 1 98.12 75 VAL A O 1
ATOM 587 N N . GLY A 1 76 ? 2.428 9.07 -0.023 1 97.19 76 GLY A N 1
ATOM 588 C CA . GLY A 1 76 ? 3.871 8.898 -0.047 1 97.19 76 GLY A CA 1
ATOM 589 C C . GLY A 1 76 ? 4.469 9.062 -1.431 1 97.19 76 GLY A C 1
ATOM 590 O O . GLY A 1 76 ? 5.48 9.75 -1.596 1 97.19 76 GLY A O 1
ATOM 591 N N . SER A 1 77 ? 3.842 8.406 -2.373 1 97.69 77 SER A N 1
ATOM 592 C CA . SER A 1 77 ? 4.348 8.508 -3.736 1 97.69 77 SER A CA 1
ATOM 593 C C . SER A 1 77 ? 4.137 9.914 -4.301 1 97.69 77 SER A C 1
ATOM 595 O O . SER A 1 77 ? 4.945 10.391 -5.098 1 97.69 77 SER A O 1
ATOM 597 N N . ILE A 1 78 ? 3.092 10.586 -3.898 1 98.69 78 ILE A N 1
ATOM 598 C CA . ILE A 1 78 ? 2.85 11.961 -4.32 1 98.69 78 ILE A CA 1
ATOM 599 C C . ILE A 1 78 ? 3.914 12.875 -3.723 1 98.69 78 ILE A C 1
ATOM 601 O O . ILE A 1 78 ? 4.43 13.766 -4.402 1 98.69 78 ILE A O 1
ATOM 605 N N . LEU A 1 79 ? 4.207 12.609 -2.488 1 98.69 79 LEU A N 1
ATOM 606 C CA . LEU A 1 79 ? 5.312 13.328 -1.856 1 98.69 79 LEU A CA 1
ATOM 607 C C . LEU A 1 79 ? 6.602 13.148 -2.646 1 98.69 79 LEU A C 1
ATOM 609 O O . LEU A 1 79 ? 7.312 14.117 -2.916 1 98.69 79 LEU A O 1
ATOM 613 N N . GLY A 1 80 ? 6.887 11.938 -2.99 1 98.25 80 GLY A N 1
ATOM 614 C CA . GLY A 1 80 ? 8.086 11.648 -3.764 1 98.25 80 GLY A CA 1
ATOM 615 C C . GLY A 1 80 ? 8.109 12.352 -5.105 1 98.25 80 GLY A C 1
ATOM 616 O O . GLY A 1 80 ? 9.117 12.953 -5.48 1 98.25 80 GLY A O 1
ATOM 617 N N . ALA A 1 81 ? 7.016 12.297 -5.797 1 98.5 81 ALA A N 1
ATOM 618 C CA . ALA A 1 81 ? 6.914 12.953 -7.102 1 98.5 81 ALA A CA 1
ATOM 619 C C . ALA A 1 81 ? 7.094 14.461 -6.973 1 98.5 81 ALA A C 1
ATOM 621 O O . ALA A 1 81 ? 7.855 15.07 -7.73 1 98.5 81 ALA A O 1
ATOM 622 N N . SER A 1 82 ? 6.43 15.008 -6.043 1 98.81 82 SER A N 1
ATOM 623 C CA . SER A 1 82 ? 6.527 16.438 -5.812 1 98.81 82 SER A CA 1
ATOM 624 C C . SER A 1 82 ? 7.957 16.844 -5.469 1 98.81 82 SER A C 1
ATOM 626 O O . SER A 1 82 ? 8.445 17.875 -5.953 1 98.81 82 SER A O 1
ATOM 628 N N . GLY A 1 83 ? 8.586 16.078 -4.645 1 98.69 83 GLY A N 1
ATOM 629 C CA . GLY A 1 83 ? 9.969 16.359 -4.281 1 98.69 83 GLY A CA 1
ATOM 630 C C . GLY A 1 83 ? 10.914 16.344 -5.469 1 98.69 83 GLY A C 1
ATOM 631 O O . GLY A 1 83 ? 11.75 17.219 -5.613 1 98.69 83 GLY A O 1
ATOM 632 N N . ILE A 1 84 ? 10.727 15.359 -6.32 1 98.62 84 ILE A N 1
ATOM 633 C CA . ILE A 1 84 ? 11.602 15.203 -7.477 1 98.62 84 ILE A CA 1
ATOM 634 C C . ILE A 1 84 ? 11.391 16.359 -8.445 1 98.62 84 ILE A C 1
ATOM 636 O O . ILE A 1 84 ? 12.359 16.953 -8.938 1 98.62 84 ILE A O 1
ATOM 640 N N . PHE A 1 85 ? 10.164 16.703 -8.727 1 98.75 85 PHE A N 1
ATOM 641 C CA . PHE A 1 85 ? 9.906 17.781 -9.672 1 98.75 85 PHE A CA 1
ATOM 642 C C . PHE A 1 85 ? 10.367 19.125 -9.109 1 98.75 85 PHE A C 1
ATOM 644 O O . PHE A 1 85 ? 10.867 19.969 -9.852 1 98.75 85 PHE A O 1
ATOM 651 N N . ALA A 1 86 ? 10.234 19.312 -7.855 1 98.81 86 ALA A N 1
ATOM 652 C CA . ALA A 1 86 ? 10.766 20.516 -7.223 1 98.81 86 ALA A CA 1
ATOM 653 C C . ALA A 1 86 ? 12.289 20.547 -7.328 1 98.81 86 ALA A C 1
ATOM 655 O O . ALA A 1 86 ? 12.875 21.609 -7.617 1 98.81 86 ALA A O 1
ATOM 656 N N . ALA A 1 87 ? 12.898 19.438 -7.082 1 98.69 87 ALA A N 1
ATOM 657 C CA . ALA A 1 87 ? 14.352 19.344 -7.133 1 98.69 87 ALA A CA 1
ATOM 658 C C . ALA A 1 87 ? 14.875 19.656 -8.531 1 98.69 87 ALA A C 1
ATOM 660 O O . ALA A 1 87 ? 15.898 20.328 -8.688 1 98.69 87 ALA A O 1
ATOM 661 N N . LEU A 1 88 ? 14.18 19.156 -9.516 1 98.25 88 LEU A N 1
ATOM 662 C CA . LEU A 1 88 ? 14.586 19.359 -10.898 1 98.25 88 LEU A CA 1
ATOM 663 C C . LEU A 1 88 ? 14.594 20.844 -11.242 1 98.25 88 LEU A C 1
ATOM 665 O O . LEU A 1 88 ? 15.438 21.312 -12.016 1 98.25 88 LEU A O 1
ATOM 669 N N . VAL A 1 89 ? 13.688 21.594 -10.672 1 98.31 89 VAL A N 1
ATOM 670 C CA . VAL A 1 89 ? 13.625 23.031 -10.891 1 98.31 89 VAL A CA 1
ATOM 671 C C . VAL A 1 89 ? 14.648 23.734 -10.008 1 98.31 89 VAL A C 1
ATOM 673 O O . VAL A 1 89 ? 15.352 24.641 -10.453 1 98.31 89 VAL A O 1
ATOM 676 N N . ALA A 1 90 ? 14.828 23.297 -8.828 1 98.19 90 ALA A N 1
ATOM 677 C CA . ALA A 1 90 ? 15.703 23.922 -7.844 1 98.19 90 ALA A CA 1
ATOM 678 C C . ALA A 1 90 ? 17.172 23.734 -8.219 1 98.19 90 ALA A C 1
ATOM 680 O O . ALA A 1 90 ? 18.047 24.469 -7.723 1 98.19 90 ALA A O 1
ATOM 681 N N . GLN A 1 91 ? 17.391 22.781 -9 1 96.81 91 GLN A N 1
ATOM 682 C CA . GLN A 1 91 ? 18.75 22.531 -9.453 1 96.81 91 GLN A CA 1
ATOM 683 C C . GLN A 1 91 ? 19.281 23.688 -10.289 1 96.81 91 GLN A C 1
ATOM 685 O O . GLN A 1 91 ? 20.484 23.922 -10.352 1 96.81 91 GLN A O 1
ATOM 690 N N . ASN A 1 92 ? 18.359 24.281 -11.008 1 95.5 92 ASN A N 1
ATOM 691 C CA . ASN A 1 92 ? 18.719 25.484 -11.75 1 95.5 92 ASN A CA 1
ATOM 692 C C . ASN A 1 92 ? 18.766 26.719 -10.836 1 95.5 92 ASN A C 1
ATOM 694 O O . ASN A 1 92 ? 17.734 27.297 -10.531 1 95.5 92 ASN A O 1
ATOM 698 N N . HIS A 1 93 ? 19.938 27.172 -10.633 1 93.88 93 HIS A N 1
ATOM 699 C CA . HIS A 1 93 ? 20.156 28.219 -9.648 1 93.88 93 HIS A CA 1
ATOM 700 C C . HIS A 1 93 ? 19.688 29.578 -10.18 1 93.88 93 HIS A C 1
ATOM 702 O O . HIS A 1 93 ? 19.562 30.531 -9.414 1 93.88 93 HIS A O 1
ATOM 708 N N . ASP A 1 94 ? 19.328 29.656 -11.414 1 95.06 94 ASP A N 1
ATOM 709 C CA . ASP A 1 94 ? 18.828 30.906 -12.008 1 95.06 94 ASP A CA 1
ATOM 710 C C . ASP A 1 94 ? 17.328 31.078 -11.758 1 95.06 94 ASP A C 1
ATOM 712 O O . ASP A 1 94 ? 16.797 32.156 -11.914 1 95.06 94 ASP A O 1
ATOM 716 N N . ILE A 1 95 ? 16.781 30.031 -11.422 1 96.62 95 ILE A N 1
ATOM 717 C CA . ILE A 1 95 ? 15.359 30.062 -11.133 1 96.62 95 ILE A CA 1
ATOM 718 C C . ILE A 1 95 ? 15.133 30.328 -9.648 1 96.62 95 ILE A C 1
ATOM 720 O O . ILE A 1 95 ? 15.75 29.672 -8.797 1 96.62 95 ILE A O 1
ATOM 724 N N . PRO A 1 96 ? 14.312 31.312 -9.367 1 97.38 96 PRO A N 1
ATOM 725 C CA . PRO A 1 96 ? 14.039 31.562 -7.949 1 97.38 96 PRO A CA 1
ATOM 726 C C . PRO A 1 96 ? 13.492 30.344 -7.223 1 97.38 96 PRO A C 1
ATOM 728 O O . PRO A 1 96 ? 12.703 29.578 -7.793 1 97.38 96 PRO A O 1
ATOM 731 N N . TRP A 1 97 ? 13.867 30.203 -5.977 1 96.5 97 TRP A N 1
ATOM 732 C CA . TRP A 1 97 ? 13.57 29 -5.199 1 96.5 97 TRP A CA 1
ATOM 733 C C . TRP A 1 97 ? 12.062 28.828 -5.035 1 96.5 97 TRP A C 1
ATOM 735 O O . TRP A 1 97 ? 11.57 27.703 -4.945 1 96.5 97 TRP A O 1
ATOM 745 N N . PHE A 1 98 ? 11.266 29.859 -5.012 1 97.56 98 PHE A N 1
ATOM 746 C CA . PHE A 1 98 ? 9.828 29.734 -4.754 1 97.56 98 PHE A CA 1
ATOM 747 C C . PHE A 1 98 ? 9.117 29.094 -5.941 1 97.56 98 PHE A C 1
ATOM 749 O O . PHE A 1 98 ? 8.039 28.531 -5.789 1 97.56 98 PHE A O 1
ATOM 756 N N . VAL A 1 99 ? 9.727 29.188 -7.168 1 98.38 99 VAL A N 1
ATOM 757 C CA . VAL A 1 99 ? 9.164 28.516 -8.328 1 98.38 99 VAL A CA 1
ATOM 758 C C . VAL A 1 99 ? 9.203 27 -8.117 1 98.38 99 VAL A C 1
ATOM 760 O O . VAL A 1 99 ? 8.25 26.297 -8.461 1 98.38 99 VAL A O 1
ATOM 763 N N . ALA A 1 100 ? 10.336 26.516 -7.523 1 98.56 100 ALA A N 1
ATOM 764 C CA . ALA A 1 100 ? 10.461 25.094 -7.207 1 98.56 100 ALA A CA 1
ATOM 765 C C . ALA A 1 100 ? 9.383 24.656 -6.219 1 98.56 100 ALA A C 1
ATOM 767 O O . ALA A 1 100 ? 8.812 23.578 -6.348 1 98.56 100 ALA A O 1
ATOM 768 N N . VAL A 1 101 ? 9.078 25.516 -5.285 1 98.69 101 VAL A N 1
ATOM 769 C CA . VAL A 1 101 ? 8.055 25.219 -4.285 1 98.69 101 VAL A CA 1
ATOM 770 C C . VAL A 1 101 ? 6.688 25.109 -4.957 1 98.69 101 VAL A C 1
ATOM 772 O O . VAL A 1 101 ? 5.938 24.172 -4.699 1 98.69 101 VAL A O 1
ATOM 775 N N . PHE A 1 102 ? 6.387 26 -5.863 1 98.75 102 PHE A N 1
ATOM 776 C CA . PHE A 1 102 ? 5.094 26.016 -6.539 1 98.75 102 PHE A CA 1
ATOM 777 C C . PHE A 1 102 ? 4.945 24.812 -7.457 1 98.75 102 PHE A C 1
ATOM 779 O O . PHE A 1 102 ? 3.848 24.281 -7.621 1 98.75 102 PHE A O 1
ATOM 786 N N . VAL A 1 103 ? 6.07 24.406 -8.016 1 98.75 103 VAL A N 1
ATOM 787 C CA . VAL A 1 103 ? 6.031 23.234 -8.867 1 98.75 103 VAL A CA 1
ATOM 788 C C . VAL A 1 103 ? 5.703 22 -8.023 1 98.75 103 VAL A C 1
ATOM 790 O O . VAL A 1 103 ? 4.867 21.172 -8.406 1 98.75 103 VAL A O 1
ATOM 793 N N . GLY A 1 104 ? 6.391 21.859 -6.859 1 98.69 104 GLY A N 1
ATOM 794 C CA . GLY A 1 104 ? 6.078 20.766 -5.961 1 98.69 104 GLY A CA 1
ATOM 795 C C . GLY A 1 104 ? 4.629 20.766 -5.508 1 98.69 104 GLY A C 1
ATOM 796 O O . GLY A 1 104 ? 3.965 19.719 -5.559 1 98.69 104 GLY A O 1
ATOM 797 N N . LEU A 1 105 ? 4.129 21.922 -5.121 1 98.81 105 LEU A N 1
ATOM 798 C CA . LEU A 1 105 ? 2.736 22.062 -4.715 1 98.81 105 LEU A CA 1
ATOM 799 C C . LEU A 1 105 ? 1.798 21.75 -5.875 1 98.81 105 LEU A C 1
ATOM 801 O O . LEU A 1 105 ? 0.746 21.141 -5.68 1 98.81 105 LEU A O 1
ATOM 805 N N . GLY A 1 106 ? 2.178 22.172 -7.074 1 98.88 106 GLY A N 1
ATOM 806 C CA . GLY A 1 106 ? 1.382 21.922 -8.266 1 98.88 106 GLY A CA 1
ATOM 807 C C . GLY A 1 106 ? 1.229 20.453 -8.578 1 98.88 106 GLY A C 1
ATOM 808 O O . GLY A 1 106 ? 0.136 20 -8.922 1 98.88 106 GLY A O 1
ATOM 809 N N . VAL A 1 107 ? 2.334 19.719 -8.461 1 98.81 107 VAL A N 1
ATOM 810 C CA . VAL A 1 107 ? 2.291 18.281 -8.688 1 98.81 107 VAL A CA 1
ATOM 811 C C . VAL A 1 107 ? 1.337 17.625 -7.688 1 98.81 107 VAL A C 1
ATOM 813 O O . VAL A 1 107 ? 0.499 16.797 -8.062 1 98.81 107 VAL A O 1
ATOM 816 N N . GLY A 1 108 ? 1.476 18 -6.414 1 98.88 108 GLY A N 1
ATOM 817 C CA . GLY A 1 108 ? 0.561 17.5 -5.402 1 98.88 108 GLY A CA 1
ATOM 818 C C . GLY A 1 108 ? -0.889 17.844 -5.68 1 98.88 108 GLY A C 1
ATOM 819 O O . GLY A 1 108 ? -1.775 17 -5.523 1 98.88 108 GLY A O 1
ATOM 820 N N . PHE A 1 109 ? -1.085 19.047 -6.105 1 98.88 109 PHE A N 1
ATOM 821 C CA . PHE A 1 109 ? -2.424 19.516 -6.438 1 98.88 109 PHE A CA 1
ATOM 822 C C . PHE A 1 109 ? -3.027 18.688 -7.562 1 98.88 109 PHE A C 1
ATOM 824 O O . PHE A 1 109 ? -4.172 18.234 -7.469 1 98.88 109 PHE A O 1
ATOM 831 N N . ILE A 1 110 ? -2.303 18.453 -8.602 1 98.88 110 ILE A N 1
ATOM 832 C CA . ILE A 1 110 ? -2.791 17.75 -9.781 1 98.88 110 ILE A CA 1
ATOM 833 C C . ILE A 1 110 ? -3.08 16.297 -9.43 1 98.88 110 ILE A C 1
ATOM 835 O O . ILE A 1 110 ? -4.176 15.789 -9.688 1 98.88 110 ILE A O 1
ATOM 839 N N . LEU A 1 111 ? -2.16 15.641 -8.789 1 98.81 111 LEU A N 1
ATOM 840 C CA . LEU A 1 111 ? -2.311 14.219 -8.508 1 98.81 111 LEU A CA 1
ATOM 841 C C . LEU A 1 111 ? -3.379 13.984 -7.441 1 98.81 111 LEU A C 1
ATOM 843 O O . LEU A 1 111 ? -4.145 13.023 -7.523 1 98.81 111 LEU A O 1
ATOM 847 N N . GLY A 1 112 ? -3.391 14.875 -6.426 1 98.81 112 GLY A N 1
ATOM 848 C CA . GLY A 1 112 ? -4.465 14.789 -5.449 1 98.81 112 GLY A CA 1
ATOM 849 C C . GLY A 1 112 ? -5.836 15.031 -6.047 1 98.81 112 GLY A C 1
ATOM 850 O O . GLY A 1 112 ? -6.797 14.328 -5.723 1 98.81 112 GLY A O 1
ATOM 851 N N . SER A 1 113 ? -5.949 15.984 -6.945 1 98.81 113 SER A N 1
ATOM 852 C CA . SER A 1 113 ? -7.207 16.297 -7.617 1 98.81 113 SER A CA 1
ATOM 853 C C . SER A 1 113 ? -7.664 15.133 -8.492 1 98.81 113 SER A C 1
ATOM 855 O O . SER A 1 113 ? -8.859 14.828 -8.562 1 98.81 113 SER A O 1
ATOM 857 N N . LEU A 1 114 ? -6.754 14.523 -9.102 1 98.56 114 LEU A N 1
ATOM 858 C CA . LEU A 1 114 ? -7.098 13.375 -9.938 1 98.56 114 LEU A CA 1
ATOM 859 C C . LEU A 1 114 ? -7.66 12.242 -9.086 1 98.56 114 LEU A C 1
ATOM 861 O O . LEU A 1 114 ? -8.641 11.602 -9.477 1 98.56 114 LEU A O 1
ATOM 865 N N . ASN A 1 115 ? -7.004 11.992 -7.949 1 98.44 115 ASN A N 1
ATOM 866 C CA . ASN A 1 115 ? -7.574 11.023 -7.02 1 98.44 115 ASN A CA 1
ATOM 867 C C . ASN A 1 115 ? -9.023 11.359 -6.68 1 98.44 115 ASN A C 1
ATOM 869 O O . ASN A 1 115 ? -9.898 10.5 -6.754 1 98.44 115 ASN A O 1
ATOM 873 N N . GLY A 1 116 ? -9.18 12.656 -6.344 1 98.44 116 GLY A N 1
ATOM 874 C CA . GLY A 1 116 ? -10.516 13.102 -5.977 1 98.44 116 GLY A CA 1
ATOM 875 C C . GLY A 1 116 ? -11.531 12.914 -7.09 1 98.44 116 GLY A C 1
ATOM 876 O O . GLY A 1 116 ? -12.664 12.5 -6.84 1 98.44 116 GLY A O 1
ATOM 877 N N . ILE A 1 117 ? -11.164 13.156 -8.281 1 97.88 117 ILE A N 1
ATOM 878 C CA . ILE A 1 117 ? -12.062 13.039 -9.43 1 97.88 117 ILE A CA 1
ATOM 879 C C . ILE A 1 117 ? -12.406 11.578 -9.664 1 97.88 117 ILE A C 1
ATOM 881 O O . ILE A 1 117 ? -13.578 11.227 -9.828 1 97.88 117 ILE A O 1
ATOM 885 N N . VAL A 1 118 ? -11.453 10.742 -9.641 1 96.88 118 VAL A N 1
ATOM 886 C CA . VAL A 1 118 ? -11.648 9.32 -9.898 1 96.88 118 VAL A CA 1
ATOM 887 C C . VAL A 1 118 ? -12.562 8.711 -8.836 1 96.88 118 VAL A C 1
ATOM 889 O O . VAL A 1 118 ? -13.453 7.926 -9.156 1 96.88 118 VAL A O 1
ATOM 892 N N . ILE A 1 119 ? -12.383 9.141 -7.625 1 96.75 119 ILE A N 1
ATOM 893 C CA . ILE A 1 119 ? -13.125 8.578 -6.508 1 96.75 119 ILE A CA 1
ATOM 894 C C . ILE A 1 119 ? -14.539 9.164 -6.484 1 96.75 119 ILE A C 1
ATOM 896 O O . ILE A 1 119 ? -15.516 8.43 -6.312 1 96.75 119 ILE A O 1
ATOM 900 N N . SER A 1 120 ? -14.672 10.43 -6.719 1 96.19 120 SER A N 1
ATOM 901 C CA . SER A 1 120 ? -15.945 11.109 -6.504 1 96.19 120 SER A CA 1
ATOM 902 C C . SER A 1 120 ? -16.828 11.023 -7.742 1 96.19 120 SER A C 1
ATOM 904 O O . SER A 1 120 ? -18.047 10.852 -7.629 1 96.19 120 SER A O 1
ATOM 906 N N . TRP A 1 121 ? -16.297 11.148 -8.898 1 94.94 121 TRP A N 1
ATOM 907 C CA . TRP A 1 121 ? -17.125 11.203 -10.102 1 94.94 121 TRP A CA 1
ATOM 908 C C . TRP A 1 121 ? -17.141 9.852 -10.805 1 94.94 121 TRP A C 1
ATOM 910 O O . TRP A 1 121 ? -18.141 9.477 -11.422 1 94.94 121 TRP A O 1
ATOM 920 N N . LEU A 1 122 ? -16.047 9.102 -10.672 1 92.69 122 LEU A N 1
ATOM 921 C CA . LEU A 1 122 ? -15.992 7.832 -11.383 1 92.69 122 LEU A CA 1
ATOM 922 C C . LEU A 1 122 ? -16.297 6.668 -10.445 1 92.69 122 LEU A C 1
ATOM 924 O O . LEU A 1 122 ? -16.281 5.508 -10.859 1 92.69 122 LEU A O 1
ATOM 928 N N . LYS A 1 123 ? -16.438 6.945 -9.188 1 91.56 123 LYS A N 1
ATOM 929 C CA . LYS A 1 123 ? -16.969 6.043 -8.164 1 91.56 123 LYS A CA 1
ATOM 930 C C . LYS A 1 123 ? -16.031 4.859 -7.949 1 91.56 123 LYS A C 1
ATOM 932 O O . LYS A 1 123 ? -16.484 3.734 -7.727 1 91.56 123 LYS A O 1
ATOM 937 N N . VAL A 1 124 ? -14.789 5.113 -8.211 1 91.81 124 VAL A N 1
ATOM 938 C CA . VAL A 1 124 ? -13.789 4.105 -7.871 1 91.81 124 VAL A CA 1
ATOM 939 C C . VAL A 1 124 ? -13.555 4.102 -6.359 1 91.81 124 VAL A C 1
ATOM 941 O O . VAL A 1 124 ? -13.383 5.164 -5.75 1 91.81 124 VAL A O 1
ATOM 944 N N . PRO A 1 125 ? -13.562 2.881 -5.734 1 90.5 125 PRO A N 1
ATOM 945 C CA . PRO A 1 125 ? -13.242 2.848 -4.305 1 90.5 125 PRO A CA 1
ATOM 946 C C . PRO A 1 125 ? -11.898 3.496 -3.986 1 90.5 125 PRO A C 1
ATOM 948 O O . PRO A 1 125 ? -10.93 3.311 -4.727 1 90.5 125 PRO A O 1
ATOM 951 N N . ALA A 1 126 ? -11.891 4.223 -2.951 1 94.25 126 ALA A N 1
ATOM 952 C CA . ALA A 1 126 ? -10.758 5.07 -2.59 1 94.25 126 ALA A CA 1
ATOM 953 C C . ALA A 1 126 ? -9.469 4.262 -2.531 1 94.25 126 ALA A C 1
ATOM 955 O O . ALA A 1 126 ? -8.43 4.699 -3.041 1 94.25 126 ALA A O 1
ATOM 956 N N . PHE A 1 127 ? -9.57 3.111 -1.95 1 89.62 127 PHE A N 1
ATOM 957 C CA . PHE A 1 127 ? -8.367 2.318 -1.76 1 89.62 127 PHE A CA 1
ATOM 958 C C . PHE A 1 127 ? -7.773 1.902 -3.102 1 89.62 127 PHE A C 1
ATOM 960 O O . PHE A 1 127 ? -6.551 1.885 -3.268 1 89.62 127 PHE A O 1
ATOM 967 N N . VAL A 1 128 ? -8.547 1.547 -4.07 1 90.12 128 VAL A N 1
ATOM 968 C CA . VAL A 1 128 ? -8.094 1.098 -5.383 1 90.12 128 VAL A CA 1
ATOM 969 C C . VAL A 1 128 ? -7.543 2.283 -6.172 1 90.12 128 VAL A C 1
ATOM 971 O O . VAL A 1 128 ? -6.469 2.191 -6.773 1 90.12 128 VAL A O 1
ATOM 974 N N . ALA A 1 129 ? -8.312 3.389 -6.141 1 94.62 129 ALA A N 1
ATOM 975 C CA . ALA A 1 129 ? -7.891 4.586 -6.863 1 94.62 129 ALA A CA 1
ATOM 976 C C . ALA A 1 129 ? -6.52 5.062 -6.387 1 94.62 129 ALA A C 1
ATOM 978 O O . ALA A 1 129 ? -5.66 5.406 -7.203 1 94.62 129 ALA A O 1
ATOM 979 N N . THR A 1 130 ? -6.352 4.965 -5.098 1 96.5 130 THR A N 1
ATOM 980 C CA . THR A 1 130 ? -5.125 5.543 -4.559 1 96.5 130 THR A CA 1
ATOM 981 C C . THR A 1 130 ? -3.986 4.527 -4.598 1 96.5 130 THR A C 1
ATOM 983 O O . THR A 1 130 ? -2.812 4.902 -4.613 1 96.5 130 THR A O 1
ATOM 986 N N . LEU A 1 131 ? -4.312 3.254 -4.605 1 93.06 131 LEU A N 1
ATOM 987 C CA . LEU A 1 131 ? -3.289 2.252 -4.891 1 93.06 131 LEU A CA 1
ATOM 988 C C . LEU A 1 131 ? -2.756 2.404 -6.309 1 93.06 131 LEU A C 1
ATOM 990 O O . LEU A 1 131 ? -1.549 2.299 -6.539 1 93.06 131 LEU A O 1
ATOM 994 N N . GLY A 1 132 ? -3.691 2.553 -7.223 1 94.62 132 GLY A N 1
ATOM 995 C CA . GLY A 1 132 ? -3.279 2.836 -8.586 1 94.62 132 GLY A CA 1
ATOM 996 C C . GLY A 1 132 ? -2.434 4.09 -8.703 1 94.62 132 GLY A C 1
ATOM 997 O O . GLY A 1 132 ? -1.404 4.09 -9.383 1 94.62 132 GLY A O 1
ATOM 998 N N . MET A 1 133 ? -2.863 5.125 -8.031 1 97.25 133 MET A N 1
ATOM 999 C CA . MET A 1 133 ? -2.125 6.383 -8.055 1 97.25 133 MET A CA 1
ATOM 1000 C C . MET A 1 133 ? -0.755 6.223 -7.41 1 97.25 133 MET A C 1
ATOM 1002 O O . MET A 1 133 ? 0.217 6.844 -7.84 1 97.25 133 MET A O 1
ATOM 1006 N N . LEU A 1 134 ? -0.733 5.426 -6.355 1 96.75 134 LEU A N 1
ATOM 1007 C CA . LEU A 1 134 ? 0.554 5.121 -5.738 1 96.75 134 LEU A CA 1
ATOM 1008 C C . LEU A 1 134 ? 1.552 4.629 -6.781 1 96.75 134 LEU A C 1
ATOM 1010 O O . LEU A 1 134 ? 2.682 5.117 -6.844 1 96.75 134 LEU A O 1
ATOM 1014 N N . SER A 1 135 ? 1.108 3.771 -7.633 1 94.38 135 SER A N 1
ATOM 1015 C CA . SER A 1 135 ? 1.947 3.209 -8.688 1 94.38 135 SER A CA 1
ATOM 1016 C C . SER A 1 135 ? 2.258 4.25 -9.758 1 94.38 135 SER A C 1
ATOM 1018 O O . SER A 1 135 ? 3.41 4.402 -10.172 1 94.38 135 SER A O 1
ATOM 1020 N N . VAL A 1 136 ? 1.279 4.973 -10.164 1 96.5 136 VAL A N 1
ATOM 1021 C CA . VAL A 1 136 ? 1.425 5.969 -11.219 1 96.5 136 VAL A CA 1
ATOM 1022 C C . VAL A 1 136 ? 2.4 7.055 -10.773 1 96.5 136 VAL A C 1
ATOM 1024 O O . VAL A 1 136 ? 3.338 7.391 -11.5 1 96.5 136 VAL A O 1
ATOM 1027 N N . ALA A 1 137 ? 2.211 7.543 -9.594 1 97.75 137 ALA A N 1
ATOM 1028 C CA . ALA A 1 137 ? 3.057 8.617 -9.086 1 97.75 137 ALA A CA 1
ATOM 1029 C C . ALA A 1 137 ? 4.5 8.148 -8.93 1 97.75 137 ALA A C 1
ATOM 1031 O O . ALA A 1 137 ? 5.438 8.898 -9.211 1 97.75 137 ALA A O 1
ATOM 1032 N N . ARG A 1 138 ? 4.648 6.977 -8.453 1 96.06 138 ARG A N 1
ATOM 1033 C CA . ARG A 1 138 ? 5.996 6.434 -8.328 1 96.06 138 ARG A CA 1
ATOM 1034 C C . ARG A 1 138 ? 6.652 6.285 -9.695 1 96.06 138 ARG A C 1
ATOM 1036 O O . ARG A 1 138 ? 7.832 6.602 -9.859 1 96.06 138 ARG A O 1
ATOM 1043 N N . GLY A 1 139 ? 5.926 5.766 -10.641 1 94.94 139 GLY A N 1
ATOM 1044 C CA . GLY A 1 139 ? 6.441 5.66 -11.992 1 94.94 139 GLY A CA 1
ATOM 1045 C C . GLY A 1 139 ? 6.871 6.992 -12.578 1 94.94 139 GLY A C 1
ATOM 1046 O O . GLY A 1 139 ? 7.945 7.098 -13.172 1 94.94 139 GLY A O 1
ATOM 1047 N N . ILE A 1 140 ? 6.086 7.973 -12.352 1 97.06 140 ILE A N 1
ATOM 1048 C CA . ILE A 1 140 ? 6.379 9.32 -12.828 1 97.06 140 ILE A CA 1
ATOM 1049 C C . ILE A 1 140 ? 7.656 9.836 -12.172 1 97.06 140 ILE A C 1
ATOM 1051 O O . ILE A 1 140 ? 8.484 10.469 -12.828 1 97.06 140 ILE A O 1
ATOM 1055 N N . THR A 1 141 ? 7.785 9.555 -10.93 1 96.94 141 THR A N 1
ATOM 1056 C CA . THR A 1 141 ? 8.969 9.969 -10.18 1 96.94 141 THR A CA 1
ATOM 1057 C C . THR A 1 141 ? 10.227 9.328 -10.758 1 96.94 141 THR A C 1
ATOM 1059 O O . THR A 1 141 ? 11.227 10.016 -10.992 1 96.94 141 THR A O 1
ATOM 1062 N N . TYR A 1 142 ? 10.133 8.062 -11 1 95.12 142 TYR A N 1
ATOM 1063 C CA . TYR A 1 142 ? 11.273 7.348 -11.555 1 95.12 142 TYR A CA 1
ATOM 1064 C C . TYR A 1 142 ? 11.609 7.848 -12.953 1 95.12 142 TYR A C 1
ATOM 1066 O O . TYR A 1 142 ? 12.781 8.031 -13.289 1 95.12 142 TYR A O 1
ATOM 1074 N N . LEU A 1 143 ? 10.648 8.102 -13.742 1 94.81 143 LEU A N 1
ATOM 1075 C CA . LEU A 1 143 ? 10.852 8.57 -15.109 1 94.81 143 LEU A CA 1
ATOM 1076 C C . LEU A 1 143 ? 11.492 9.953 -15.125 1 94.81 143 LEU A C 1
ATOM 1078 O O . LEU A 1 143 ? 12.414 10.211 -15.898 1 94.81 143 LEU A O 1
ATOM 1082 N N . ALA A 1 144 ? 11.055 10.781 -14.25 1 95.69 144 ALA A N 1
ATOM 1083 C CA . ALA A 1 144 ? 11.508 12.172 -14.227 1 95.69 144 ALA A CA 1
ATOM 1084 C C . ALA A 1 144 ? 12.953 12.266 -13.75 1 95.69 144 ALA A C 1
ATOM 1086 O O . ALA A 1 144 ? 13.688 13.164 -14.164 1 95.69 144 ALA A O 1
ATOM 1087 N N . SER A 1 145 ? 13.383 11.367 -12.93 1 95.5 145 SER A N 1
ATOM 1088 C CA . SER A 1 145 ? 14.719 11.445 -12.328 1 95.5 145 SER A CA 1
ATOM 1089 C C . SER A 1 145 ? 15.641 10.367 -12.898 1 95.5 145 SER A C 1
ATOM 1091 O O . SER A 1 145 ? 16.812 10.289 -12.523 1 95.5 145 SER A O 1
ATOM 1093 N N . ASN A 1 146 ? 15.062 9.516 -13.82 1 93.44 146 ASN A N 1
ATOM 1094 C CA . ASN A 1 146 ? 15.773 8.32 -14.25 1 93.44 146 ASN A CA 1
ATOM 1095 C C . ASN A 1 146 ? 16.203 7.461 -13.062 1 93.44 146 ASN A C 1
ATOM 1097 O O . ASN A 1 146 ? 17.312 6.91 -13.055 1 93.44 146 ASN A O 1
ATOM 1101 N N . ALA A 1 147 ? 15.383 7.59 -11.992 1 91.06 147 ALA A N 1
ATOM 1102 C CA . ALA A 1 147 ? 15.562 6.82 -10.766 1 91.06 147 ALA A CA 1
ATOM 1103 C C . ALA A 1 147 ? 16.875 7.195 -10.078 1 91.06 147 ALA A C 1
ATOM 1105 O O . ALA A 1 147 ? 17.469 6.375 -9.375 1 91.06 147 ALA A O 1
ATOM 1106 N N . GLN A 1 148 ? 17.375 8.352 -10.359 1 95.06 148 GLN A N 1
ATOM 1107 C CA . GLN A 1 148 ? 18.594 8.852 -9.742 1 95.06 148 GLN A CA 1
ATOM 1108 C C . GLN A 1 148 ? 18.312 10.047 -8.844 1 95.06 148 GLN A C 1
ATOM 1110 O O . GLN A 1 148 ? 17.312 10.758 -9.039 1 95.06 148 GLN A O 1
ATOM 1115 N N . PRO A 1 149 ? 19.219 10.211 -7.883 1 96.38 149 PRO A N 1
ATOM 1116 C CA . PRO A 1 149 ? 19.062 11.422 -7.062 1 96.38 149 PRO A CA 1
ATOM 1117 C C . PRO A 1 149 ? 19.266 12.703 -7.859 1 96.38 149 PRO A C 1
ATOM 1119 O O . PRO A 1 149 ? 19.938 12.695 -8.891 1 96.38 149 PRO A O 1
ATOM 1122 N N . VAL A 1 150 ? 18.609 13.758 -7.406 1 97.5 150 VAL A N 1
ATOM 1123 C CA . VAL A 1 150 ? 18.766 15.086 -8 1 97.5 150 VAL A CA 1
ATOM 1124 C C . VAL A 1 150 ? 19.391 16.031 -6.984 1 97.5 150 VAL A C 1
ATOM 1126 O O . VAL A 1 150 ? 18.688 16.688 -6.211 1 97.5 150 VAL A O 1
ATOM 1129 N N . PRO A 1 151 ? 20.781 16.156 -7.078 1 96.69 151 PRO A N 1
ATOM 1130 C CA . PRO A 1 151 ? 21.516 16.984 -6.113 1 96.69 151 PRO A CA 1
ATOM 1131 C C . PRO A 1 151 ? 21.672 18.422 -6.586 1 96.69 151 PRO A C 1
ATOM 1133 O O . PRO A 1 151 ? 21.016 18.844 -7.539 1 96.69 151 PRO A O 1
ATOM 1136 N N . GLY A 1 152 ? 22.438 19.203 -5.809 1 97.19 152 GLY A N 1
ATOM 1137 C CA . GLY A 1 152 ? 22.859 20.531 -6.207 1 97.19 152 GLY A CA 1
ATOM 1138 C C . GLY A 1 152 ? 21.734 21.547 -6.168 1 97.19 152 GLY A C 1
ATOM 1139 O O . GLY A 1 152 ? 21.578 22.344 -7.098 1 97.19 152 GLY A O 1
ATOM 1140 N N . LEU A 1 153 ? 21 21.547 -5.16 1 97.88 153 LEU A N 1
ATOM 1141 C CA . LEU A 1 153 ? 19.828 22.406 -5.051 1 97.88 153 LEU A CA 1
ATOM 1142 C C . LEU A 1 153 ? 20.234 23.812 -4.598 1 97.88 153 LEU A C 1
ATOM 1144 O O . LEU A 1 153 ? 21.234 23.969 -3.893 1 97.88 153 LEU A O 1
ATOM 1148 N N . SER A 1 154 ? 19.484 24.781 -4.984 1 97.31 154 SER A N 1
ATOM 1149 C CA . SER A 1 154 ? 19.797 26.172 -4.676 1 97.31 154 SER A CA 1
ATOM 1150 C C . SER A 1 154 ? 19.75 26.438 -3.174 1 97.31 154 SER A C 1
ATOM 1152 O O . SER A 1 154 ? 19.016 25.766 -2.443 1 97.31 154 SER A O 1
ATOM 1154 N N . GLU A 1 155 ? 20.469 27.469 -2.754 1 95.69 155 GLU A N 1
ATOM 1155 C CA . GLU A 1 155 ? 20.578 27.797 -1.336 1 95.69 155 GLU A CA 1
ATOM 1156 C C . GLU A 1 155 ? 19.234 28.188 -0.747 1 95.69 155 GLU A C 1
ATOM 1158 O O . GLU A 1 155 ? 18.906 27.812 0.378 1 95.69 155 GLU A O 1
ATOM 1163 N N . GLY A 1 156 ? 18.547 29 -1.458 1 96.75 156 GLY A N 1
ATOM 1164 C CA . GLY A 1 156 ? 17.234 29.406 -1.002 1 96.75 156 GLY A CA 1
ATOM 1165 C C . GLY A 1 156 ? 16.297 28.234 -0.767 1 96.75 156 GLY A C 1
ATOM 1166 O O . GLY A 1 156 ? 15.539 28.219 0.205 1 96.75 156 GLY A O 1
ATOM 1167 N N . PHE A 1 157 ? 16.391 27.297 -1.642 1 98.19 157 PHE A N 1
ATOM 1168 C CA . PHE A 1 157 ? 15.555 26.109 -1.513 1 98.19 157 PHE A CA 1
ATOM 1169 C C . PHE A 1 157 ? 15.969 25.297 -0.296 1 98.19 157 PHE A C 1
ATOM 1171 O O . PHE A 1 157 ? 15.125 24.75 0.414 1 98.19 157 PHE A O 1
ATOM 1178 N N . LEU A 1 158 ? 17.234 25.219 -0.03 1 97.69 158 LEU A N 1
ATOM 1179 C CA . LEU A 1 158 ? 17.75 24.406 1.062 1 97.69 158 LEU A CA 1
ATOM 1180 C C . LEU A 1 158 ? 17.359 25 2.414 1 97.69 158 LEU A C 1
ATOM 1182 O O . LEU A 1 158 ? 17.297 24.281 3.412 1 97.69 158 LEU A O 1
ATOM 1186 N N . LYS A 1 159 ? 17.031 26.203 2.48 1 96.5 159 LYS A N 1
ATOM 1187 C CA . LYS A 1 159 ? 16.672 26.859 3.73 1 96.5 159 LYS A CA 1
ATOM 1188 C C . LYS A 1 159 ? 15.281 26.438 4.195 1 96.5 159 LYS A C 1
ATOM 1190 O O . LYS A 1 159 ? 14.984 26.469 5.395 1 96.5 159 LYS A O 1
ATOM 1195 N N . ILE A 1 160 ? 14.477 25.969 3.311 1 97.25 160 ILE A N 1
ATOM 1196 C CA . ILE A 1 160 ? 13.109 25.594 3.623 1 97.25 160 ILE A CA 1
ATOM 1197 C C . ILE A 1 160 ? 13.109 24.406 4.582 1 97.25 160 ILE A C 1
ATOM 1199 O O . ILE A 1 160 ? 12.375 24.406 5.574 1 97.25 160 ILE A O 1
ATOM 1203 N N . GLY A 1 161 ? 13.93 23.422 4.242 1 95.81 161 GLY A N 1
ATOM 1204 C CA . GLY A 1 161 ? 13.961 22.203 5.039 1 95.81 161 GLY A CA 1
ATOM 1205 C C . GLY A 1 161 ? 15.07 22.203 6.078 1 95.81 161 GLY A C 1
ATOM 1206 O O . GLY A 1 161 ? 14.961 21.547 7.113 1 95.81 161 GLY A O 1
ATOM 1207 N N . GLY A 1 162 ? 16.125 22.953 5.773 1 94 162 GLY A N 1
ATOM 1208 C CA . GLY A 1 162 ? 17.312 22.891 6.625 1 94 162 GLY A CA 1
ATOM 1209 C C . GLY A 1 162 ? 17.516 24.141 7.457 1 94 162 GLY A C 1
ATOM 1210 O O . GLY A 1 162 ? 18.297 24.141 8.406 1 94 162 GLY A O 1
ATOM 1211 N N . GLY A 1 163 ? 16.766 25.125 7.211 1 93.62 163 GLY A N 1
ATOM 1212 C CA . GLY A 1 163 ? 16.984 26.406 7.855 1 93.62 163 GLY A CA 1
ATOM 1213 C C . GLY A 1 163 ? 16.203 26.578 9.133 1 93.62 163 GLY A C 1
ATOM 1214 O O . GLY A 1 163 ? 15.422 25.703 9.516 1 93.62 163 GLY A O 1
ATOM 1215 N N . ASN A 1 164 ? 16.516 27.75 9.836 1 94.88 164 ASN A N 1
ATOM 1216 C CA . ASN A 1 164 ? 15.852 28.109 11.078 1 94.88 164 ASN A CA 1
ATOM 1217 C C . ASN A 1 164 ? 15.484 29.594 11.117 1 94.88 164 ASN A C 1
ATOM 1219 O O . ASN A 1 164 ? 16.109 30.406 10.438 1 94.88 164 ASN A O 1
ATOM 1223 N N . VAL A 1 165 ? 14.469 29.891 11.734 1 95.19 165 VAL A N 1
ATOM 1224 C CA . VAL A 1 165 ? 14.156 31.25 12.18 1 95.19 165 VAL A CA 1
ATOM 1225 C C . VAL A 1 165 ? 14.398 31.359 13.688 1 95.19 165 VAL A C 1
ATOM 1227 O O . VAL A 1 165 ? 13.594 30.891 14.484 1 95.19 165 VAL A O 1
ATOM 1230 N N . GLY A 1 166 ? 15.547 31.969 14.016 1 94.06 166 GLY A N 1
ATOM 1231 C CA . GLY A 1 166 ? 15.992 31.859 15.391 1 94.06 166 GLY A CA 1
ATOM 1232 C C . GLY A 1 166 ? 16.391 30.453 15.773 1 94.06 166 GLY A C 1
ATOM 1233 O O . GLY A 1 166 ? 17.234 29.828 15.117 1 94.06 166 GLY A O 1
ATOM 1234 N N . ILE A 1 167 ? 15.68 29.906 16.781 1 91.94 167 ILE A N 1
ATOM 1235 C CA . ILE A 1 167 ? 16 28.562 17.234 1 91.94 167 ILE A CA 1
ATOM 1236 C C . ILE A 1 167 ? 14.992 27.562 16.641 1 91.94 167 ILE A C 1
ATOM 1238 O O . ILE A 1 167 ? 15.188 26.359 16.719 1 91.94 167 ILE A O 1
ATOM 1242 N N . ILE A 1 168 ? 14 28.031 16.016 1 95.31 168 ILE A N 1
ATOM 1243 C CA . ILE A 1 168 ? 12.906 27.188 15.57 1 95.31 168 ILE A CA 1
ATOM 1244 C C . ILE A 1 168 ? 13.133 26.781 14.109 1 95.31 168 ILE A C 1
ATOM 1246 O O . ILE A 1 168 ? 13.281 27.641 13.242 1 95.31 168 ILE A O 1
ATOM 1250 N N . PRO A 1 169 ? 13.172 25.5 13.844 1 97.56 169 PRO A N 1
ATOM 1251 C CA . PRO A 1 169 ? 13.328 25.047 12.461 1 97.56 169 PRO A CA 1
ATOM 1252 C C . PRO A 1 169 ? 12.18 25.5 11.562 1 97.56 169 PRO A C 1
ATOM 1254 O O . PRO A 1 169 ? 11.023 25.5 11.984 1 97.56 169 PRO A O 1
ATOM 1257 N N . ILE A 1 170 ? 12.445 25.859 10.344 1 98.25 170 ILE A N 1
ATOM 1258 C CA . ILE A 1 170 ? 11.484 26.406 9.391 1 98.25 170 ILE A CA 1
ATOM 1259 C C . ILE A 1 170 ? 10.383 25.375 9.133 1 98.25 170 ILE A C 1
ATOM 1261 O O . ILE A 1 170 ? 9.203 25.734 9.07 1 98.25 170 ILE A O 1
ATOM 1265 N N . PRO A 1 171 ? 10.703 24.031 9.008 1 98.5 171 PRO A N 1
ATOM 1266 C CA . PRO A 1 171 ? 9.641 23.047 8.805 1 98.5 171 PRO A CA 1
ATOM 1267 C C . PRO A 1 171 ? 8.594 23.062 9.914 1 98.5 171 PRO A C 1
ATOM 1269 O O . PRO A 1 171 ? 7.41 22.828 9.656 1 98.5 171 PRO A O 1
ATOM 1272 N N . VAL A 1 172 ? 8.992 23.312 11.102 1 98.25 172 VAL A N 1
ATOM 1273 C CA . VAL A 1 172 ? 8.07 23.375 12.242 1 98.25 172 VAL A CA 1
ATOM 1274 C C . VAL A 1 172 ? 7.121 24.547 12.078 1 98.25 172 VAL A C 1
ATOM 1276 O O . VAL A 1 172 ? 5.926 24.438 12.359 1 98.25 172 VAL A O 1
ATOM 1279 N N . ILE A 1 173 ? 7.652 25.625 11.672 1 98.44 173 ILE A N 1
ATOM 1280 C CA . ILE A 1 173 ? 6.852 26.812 11.43 1 98.44 173 ILE A CA 1
ATOM 1281 C C . ILE A 1 173 ? 5.852 26.562 10.305 1 98.44 173 ILE A C 1
ATOM 1283 O O . ILE A 1 173 ? 4.68 26.922 10.406 1 98.44 173 ILE A O 1
ATOM 1287 N N . ILE A 1 174 ? 6.328 25.906 9.258 1 98.69 174 ILE A N 1
ATOM 1288 C CA . ILE A 1 174 ? 5.461 25.578 8.141 1 98.69 174 ILE A CA 1
ATOM 1289 C C . ILE A 1 174 ? 4.301 24.703 8.625 1 98.69 174 ILE A C 1
ATOM 1291 O O . ILE A 1 174 ? 3.141 24.969 8.297 1 98.69 174 ILE A O 1
ATOM 1295 N N . LEU A 1 175 ? 4.621 23.688 9.414 1 98.69 175 LEU A N 1
ATOM 1296 C CA . LEU A 1 175 ? 3.58 22.812 9.938 1 98.69 175 LEU A CA 1
ATOM 1297 C C . LEU A 1 175 ? 2.592 23.594 10.797 1 98.69 175 LEU A C 1
ATOM 1299 O O . LEU A 1 175 ? 1.381 23.375 10.711 1 98.69 175 LEU A O 1
ATOM 1303 N N . ALA A 1 176 ? 3.092 24.484 11.656 1 98.25 176 ALA A N 1
ATOM 1304 C CA . ALA A 1 176 ? 2.234 25.281 12.523 1 98.25 176 ALA A CA 1
ATOM 1305 C C . ALA A 1 176 ? 1.277 26.141 11.703 1 98.25 176 ALA A C 1
ATOM 1307 O O . ALA A 1 176 ? 0.087 26.234 12.016 1 98.25 176 ALA A O 1
ATOM 1308 N N . VAL A 1 177 ? 1.776 26.766 10.68 1 98.69 177 VAL A N 1
ATOM 1309 C CA . VAL A 1 177 ? 0.958 27.625 9.828 1 98.69 177 VAL A CA 1
ATOM 1310 C C . VAL A 1 177 ? -0.111 26.781 9.133 1 98.69 177 VAL A C 1
ATOM 1312 O O . VAL A 1 177 ? -1.284 27.172 9.102 1 98.69 177 VAL A O 1
ATOM 1315 N N . VAL A 1 178 ? 0.284 25.656 8.578 1 98.75 178 VAL A N 1
ATOM 1316 C CA . VAL A 1 178 ? -0.656 24.781 7.887 1 98.75 178 VAL A CA 1
ATOM 1317 C C . VAL A 1 178 ? -1.706 24.266 8.867 1 98.75 178 VAL A C 1
ATOM 1319 O O . VAL A 1 178 ? -2.887 24.172 8.523 1 98.75 178 VAL A O 1
ATOM 1322 N N . PHE A 1 179 ? -1.212 23.922 10.086 1 98.62 179 PHE A N 1
ATOM 1323 C CA . PHE A 1 179 ? -2.141 23.469 11.117 1 98.62 179 PHE A CA 1
ATOM 1324 C C . PHE A 1 179 ? -3.193 24.531 11.406 1 98.62 179 PHE A C 1
ATOM 1326 O O . PHE A 1 179 ? -4.379 24.219 11.539 1 98.62 179 PHE A O 1
ATOM 1333 N N . ILE A 1 180 ? -2.803 25.734 11.523 1 98.31 180 ILE A N 1
ATOM 1334 C CA . ILE A 1 180 ? -3.723 26.828 11.789 1 98.31 180 ILE A CA 1
ATOM 1335 C C . ILE A 1 180 ? -4.711 26.969 10.633 1 98.31 180 ILE A C 1
ATOM 1337 O O . ILE A 1 180 ? -5.918 27.094 10.852 1 98.31 180 ILE A O 1
ATOM 1341 N N . ILE A 1 181 ? -4.25 26.891 9.391 1 98.5 181 ILE A N 1
ATOM 1342 C CA . ILE A 1 181 ? -5.109 27.016 8.219 1 98.5 181 ILE A CA 1
ATOM 1343 C C . ILE A 1 181 ? -6.121 25.875 8.203 1 98.5 181 ILE A C 1
ATOM 1345 O O . ILE A 1 181 ? -7.32 26.094 8.016 1 98.5 181 ILE A O 1
ATOM 1349 N N . CYS A 1 182 ? -5.629 24.656 8.422 1 98.44 182 CYS A N 1
ATOM 1350 C CA . CYS A 1 182 ? -6.508 23.5 8.43 1 98.44 182 CYS A CA 1
ATOM 1351 C C . CYS A 1 182 ? -7.516 23.594 9.57 1 98.44 182 CYS A C 1
ATOM 1353 O O . CYS A 1 182 ? -8.672 23.203 9.414 1 98.44 182 CYS A O 1
ATOM 1355 N N . SER A 1 183 ? -7.07 24.156 10.719 1 97.5 183 SER A N 1
ATOM 1356 C CA . SER A 1 183 ? -7.957 24.312 11.867 1 97.5 183 SER A CA 1
ATOM 1357 C C . SER A 1 183 ? -9.07 25.312 11.578 1 97.5 183 SER A C 1
ATOM 1359 O O . SER A 1 183 ? -10.227 25.078 11.938 1 97.5 183 SER A O 1
ATOM 1361 N N . VAL A 1 184 ? -8.758 26.344 10.953 1 97.5 184 VAL A N 1
ATOM 1362 C CA . VAL A 1 184 ? -9.75 27.344 10.586 1 97.5 184 VAL A CA 1
ATOM 1363 C C . VAL A 1 184 ? -10.734 26.766 9.578 1 97.5 184 VAL A C 1
ATOM 1365 O O . VAL A 1 184 ? -11.945 26.969 9.68 1 97.5 184 VAL A O 1
ATOM 1368 N N . LEU A 1 185 ? -10.25 25.969 8.656 1 97.25 185 LEU A N 1
ATOM 1369 C CA . LEU A 1 185 ? -11.086 25.344 7.633 1 97.25 185 LEU A CA 1
ATOM 1370 C C . LEU A 1 185 ? -12.078 24.359 8.258 1 97.25 185 LEU A C 1
ATOM 1372 O O . LEU A 1 185 ? -13.234 24.297 7.84 1 97.25 185 LEU A O 1
ATOM 1376 N N . ILE A 1 186 ? -11.641 23.672 9.273 1 96.06 186 ILE A N 1
ATOM 1377 C CA . ILE A 1 186 ? -12.438 22.594 9.844 1 96.06 186 ILE A CA 1
ATOM 1378 C C . ILE A 1 186 ? -13.344 23.141 10.945 1 96.06 186 ILE A C 1
ATOM 1380 O O . ILE A 1 186 ? -14.5 22.719 11.07 1 96.06 186 ILE A O 1
ATOM 1384 N N . TYR A 1 187 ? -12.867 24.141 11.742 1 95.62 187 TYR A N 1
ATOM 1385 C CA . TYR A 1 187 ? -13.594 24.484 12.961 1 95.62 187 TYR A CA 1
ATOM 1386 C C . TYR A 1 187 ? -14.297 25.828 12.82 1 95.62 187 TYR A C 1
ATOM 1388 O O . TYR A 1 187 ? -15.234 26.125 13.562 1 95.62 187 TYR A O 1
ATOM 1396 N N . LYS A 1 188 ? -13.828 26.594 11.898 1 96.69 188 LYS A N 1
ATOM 1397 C CA . LYS A 1 188 ? -14.406 27.938 11.812 1 96.69 188 LYS A CA 1
ATOM 1398 C C . LYS A 1 188 ? -15.172 28.125 10.508 1 96.69 188 LYS A C 1
ATOM 1400 O O . LYS A 1 188 ? -16.125 28.906 10.453 1 96.69 188 LYS A O 1
ATOM 1405 N N . ALA A 1 189 ? -14.82 27.453 9.477 1 97 189 ALA A N 1
ATOM 1406 C CA . ALA A 1 189 ? -15.477 27.609 8.18 1 97 189 ALA A CA 1
ATOM 1407 C C . ALA A 1 189 ? -16.656 26.641 8.047 1 97 189 ALA A C 1
ATOM 1409 O O . ALA A 1 189 ? -16.766 25.672 8.805 1 97 189 ALA A O 1
ATOM 1410 N N . LYS A 1 190 ? -17.562 26.922 7.062 1 96.12 190 LYS A N 1
ATOM 1411 C CA . LYS A 1 190 ? -18.672 26.047 6.75 1 96.12 190 LYS A CA 1
ATOM 1412 C C . LYS A 1 190 ? -18.188 24.688 6.246 1 96.12 190 LYS A C 1
ATOM 1414 O O . LYS A 1 190 ? -18.875 23.672 6.383 1 96.12 190 LYS A O 1
ATOM 1419 N N . TYR A 1 191 ? -17.016 24.75 5.781 1 97.31 191 TYR A N 1
ATOM 1420 C CA . TYR A 1 191 ? -16.406 23.547 5.219 1 97.31 191 TYR A CA 1
ATOM 1421 C C . TYR A 1 191 ? -16.391 22.422 6.242 1 97.31 191 TYR A C 1
ATOM 1423 O O . TYR A 1 191 ? -16.609 21.25 5.898 1 97.31 191 TYR A O 1
ATOM 1431 N N . GLY A 1 192 ? -16.109 22.75 7.438 1 96.5 192 GLY A N 1
ATOM 1432 C CA . GLY A 1 192 ? -16.062 21.766 8.5 1 96.5 192 GLY A CA 1
ATOM 1433 C C . GLY A 1 192 ? -17.359 21 8.664 1 96.5 192 GLY A C 1
ATOM 1434 O O . GLY A 1 192 ? -17.359 19.766 8.727 1 96.5 192 GLY A O 1
ATOM 1435 N N . ARG A 1 193 ? -18.469 21.688 8.609 1 95.88 193 ARG A N 1
ATOM 1436 C CA . ARG A 1 193 ? -19.781 21.047 8.727 1 95.88 193 ARG A CA 1
ATOM 1437 C C . ARG A 1 193 ? -20.062 20.141 7.539 1 95.88 193 ARG A C 1
ATOM 1439 O O . ARG A 1 193 ? -20.656 19.078 7.691 1 95.88 193 ARG A O 1
ATOM 1446 N N . TYR A 1 194 ? -19.578 20.594 6.434 1 97.88 194 TYR A N 1
ATOM 1447 C CA . TYR A 1 194 ? -19.828 19.812 5.223 1 97.88 194 TYR A CA 1
ATOM 1448 C C . TYR A 1 194 ? -19.047 18.516 5.246 1 97.88 194 TYR A C 1
ATOM 1450 O O . TYR A 1 194 ? -19.594 17.453 4.953 1 97.88 194 TYR A O 1
ATOM 1458 N N . ILE A 1 195 ? -17.797 18.594 5.684 1 97.75 195 ILE A N 1
ATOM 1459 C CA . ILE A 1 195 ? -16.953 17.406 5.605 1 97.75 195 ILE A CA 1
ATOM 1460 C C . ILE A 1 195 ? -17.359 16.406 6.688 1 97.75 195 ILE A C 1
ATOM 1462 O O . ILE A 1 195 ? -17.359 15.195 6.461 1 97.75 195 ILE A O 1
ATOM 1466 N N . PHE A 1 196 ? -17.766 16.859 7.867 1 97.12 196 PHE A N 1
ATOM 1467 C CA . PHE A 1 196 ? -18.25 15.969 8.914 1 97.12 196 PHE A CA 1
ATOM 1468 C C . PHE A 1 196 ? -19.578 15.344 8.523 1 97.12 196 PHE A C 1
ATOM 1470 O O . PHE A 1 196 ? -19.828 14.172 8.805 1 97.12 196 PHE A O 1
ATOM 1477 N N . GLY A 1 197 ? -20.422 16.141 7.918 1 96.75 197 GLY A N 1
ATOM 1478 C CA . GLY A 1 197 ? -21.703 15.633 7.453 1 96.75 197 GLY A CA 1
ATOM 1479 C C . GLY A 1 197 ? -21.562 14.547 6.402 1 96.75 197 GLY A C 1
ATOM 1480 O O . GLY A 1 197 ? -22.203 13.5 6.496 1 96.75 197 GLY A O 1
ATOM 1481 N N . VAL A 1 198 ? -20.688 14.82 5.445 1 97.5 198 VAL A N 1
ATOM 1482 C CA . VAL A 1 198 ? -20.453 13.859 4.375 1 97.5 198 VAL A CA 1
ATOM 1483 C C . VAL A 1 198 ? -19.875 12.57 4.965 1 97.5 198 VAL A C 1
ATOM 1485 O O . VAL A 1 198 ? -20.266 11.469 4.551 1 97.5 198 VAL A O 1
ATOM 1488 N N . GLY A 1 199 ? -18.984 12.719 5.891 1 96.38 199 GLY A N 1
ATOM 1489 C CA . GLY A 1 199 ? -18.375 11.562 6.523 1 96.38 199 GLY A CA 1
ATOM 1490 C C . GLY A 1 199 ? -19.359 10.781 7.391 1 96.38 199 GLY A C 1
ATOM 1491 O O . GLY A 1 199 ? -19.219 9.562 7.535 1 96.38 199 GLY A O 1
ATOM 1492 N N . GLY A 1 200 ? -20.266 11.43 8 1 94.44 200 GLY A N 1
ATOM 1493 C CA . GLY A 1 200 ? -21.25 10.773 8.844 1 94.44 200 GLY A CA 1
ATOM 1494 C C . GLY A 1 200 ? -22.312 10.016 8.062 1 94.44 200 GLY A C 1
ATOM 1495 O O . GLY A 1 200 ? -22.547 8.836 8.312 1 94.44 200 GLY A O 1
ATOM 1496 N N . ASN A 1 201 ? -22.906 10.734 7.164 1 95.81 201 ASN A N 1
ATOM 1497 C CA . ASN A 1 201 ? -23.922 10.164 6.305 1 95.81 201 ASN A CA 1
ATOM 1498 C C . ASN A 1 201 ? -24.016 10.898 4.973 1 95.81 201 ASN A C 1
ATOM 1500 O O . ASN A 1 201 ? -24.734 11.891 4.855 1 95.81 201 ASN A O 1
ATOM 1504 N N . ALA A 1 202 ? -23.469 10.25 4 1 95.19 202 ALA A N 1
ATOM 1505 C CA . ALA A 1 202 ? -23.375 10.906 2.699 1 95.19 202 ALA A CA 1
ATOM 1506 C C . ALA A 1 202 ? -24.766 11.133 2.105 1 95.19 202 ALA A C 1
ATOM 1508 O O . ALA A 1 202 ? -25.016 12.164 1.471 1 95.19 202 ALA A O 1
ATOM 1509 N N . LYS A 1 203 ? -25.625 10.141 2.275 1 94.94 203 LYS A N 1
ATOM 1510 C CA . LYS A 1 203 ? -26.969 10.266 1.747 1 94.94 203 LYS A CA 1
ATOM 1511 C C . LYS A 1 203 ? -27.719 11.422 2.41 1 94.94 203 LYS A C 1
ATOM 1513 O O . LYS A 1 203 ? -28.359 12.227 1.729 1 94.94 203 LYS A O 1
ATOM 1518 N N . ALA A 1 204 ? -27.625 11.461 3.674 1 96.31 204 ALA A N 1
ATOM 1519 C CA . ALA A 1 204 ? -28.281 12.539 4.422 1 96.31 204 ALA A CA 1
ATOM 1520 C C . ALA A 1 204 ? -27.688 13.891 4.059 1 96.31 204 ALA A C 1
ATOM 1522 O O . ALA A 1 204 ? -28.406 14.883 3.947 1 96.31 204 ALA A O 1
ATOM 1523 N N . ALA A 1 205 ? -26.406 13.93 3.863 1 96.62 205 ALA A N 1
ATOM 1524 C CA . ALA A 1 205 ? -25.734 15.172 3.486 1 96.62 205 ALA A CA 1
ATOM 1525 C C . ALA A 1 205 ? -26.203 15.656 2.123 1 96.62 205 ALA A C 1
ATOM 1527 O O . ALA A 1 205 ? -26.469 16.859 1.942 1 96.62 205 ALA A O 1
ATOM 1528 N N . ARG A 1 206 ? -26.344 14.742 1.249 1 96.06 206 ARG A N 1
ATOM 1529 C CA . ARG A 1 206 ? -26.828 15.086 -0.086 1 96.06 206 ARG A CA 1
ATOM 1530 C C . ARG A 1 206 ? -28.234 15.656 -0.031 1 96.06 206 ARG A C 1
ATOM 1532 O O . ARG A 1 206 ? -28.547 16.641 -0.708 1 96.06 206 ARG A O 1
ATOM 1539 N N . LEU A 1 207 ? -29.016 15.078 0.756 1 95.88 207 LEU A N 1
ATOM 1540 C CA . LEU A 1 207 ? -30.406 15.516 0.909 1 95.88 207 LEU A CA 1
ATOM 1541 C C . LEU A 1 207 ? -30.469 16.891 1.562 1 95.88 207 LEU A C 1
ATOM 1543 O O . LEU A 1 207 ? -31.438 17.625 1.382 1 95.88 207 LEU A O 1
ATOM 1547 N N . SER A 1 208 ? -29.469 17.25 2.254 1 96.44 208 SER A N 1
ATOM 1548 C CA . SER A 1 208 ? -29.438 18.547 2.928 1 96.44 208 SER A CA 1
ATOM 1549 C C . SER A 1 208 ? -28.812 19.609 2.037 1 96.44 208 SER A C 1
ATOM 1551 O O . SER A 1 208 ? -28.547 20.719 2.49 1 96.44 208 SER A O 1
ATOM 1553 N N . GLY A 1 209 ? -28.484 19.234 0.8 1 96.25 209 GLY A N 1
ATOM 155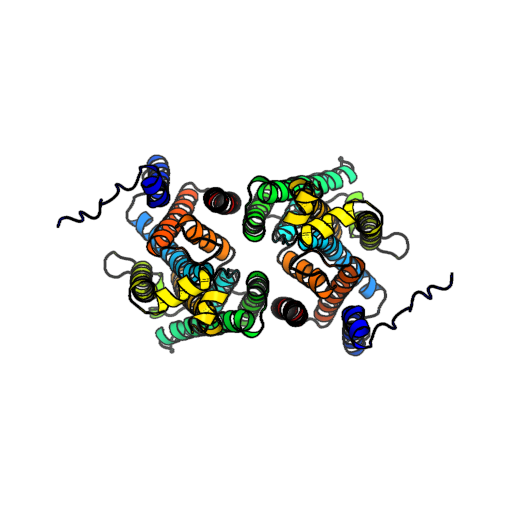4 C CA . GLY A 1 209 ? -28.031 20.219 -0.178 1 96.25 209 GLY A CA 1
ATOM 1555 C C . GLY A 1 209 ? -26.531 20.297 -0.307 1 96.25 209 GLY A C 1
ATOM 1556 O O . GLY A 1 209 ? -26 21.141 -1.025 1 96.25 209 GLY A O 1
ATOM 1557 N N . ILE A 1 210 ? -25.875 19.469 0.335 1 97.12 210 ILE A N 1
ATOM 1558 C CA . ILE A 1 210 ? -24.422 19.469 0.274 1 97.12 210 ILE A CA 1
ATOM 1559 C C . ILE A 1 210 ? -23.953 18.688 -0.954 1 97.12 210 ILE A C 1
ATOM 1561 O O . ILE A 1 210 ? -24.453 17.594 -1.232 1 97.12 210 ILE A O 1
ATOM 1565 N N . ASN A 1 211 ? -23 19.281 -1.713 1 98.06 211 ASN A N 1
ATOM 1566 C CA . ASN A 1 211 ? -22.406 18.562 -2.84 1 98.06 211 ASN A CA 1
ATOM 1567 C C . ASN A 1 211 ? -21.344 17.578 -2.379 1 98.06 211 ASN A C 1
ATOM 1569 O O . ASN A 1 211 ? -20.156 17.938 -2.283 1 98.06 211 ASN A O 1
ATOM 1573 N N . VAL A 1 212 ? -21.719 16.406 -2.203 1 98.06 212 VAL A N 1
ATOM 1574 C CA . VAL A 1 212 ? -20.875 15.367 -1.636 1 98.06 212 VAL A CA 1
ATOM 1575 C C . VAL A 1 212 ? -19.656 15.156 -2.525 1 98.06 212 VAL A C 1
ATOM 1577 O O . VAL A 1 212 ? -18.531 15.008 -2.029 1 98.06 212 VAL A O 1
ATOM 1580 N N . LYS A 1 213 ? -19.797 15.195 -3.854 1 97.88 213 LYS A N 1
ATOM 1581 C CA . LYS A 1 213 ? -18.703 14.969 -4.793 1 97.88 213 LYS A CA 1
ATOM 1582 C C . LYS A 1 213 ? -17.625 16.031 -4.637 1 97.88 213 LYS A C 1
ATOM 1584 O O . LYS A 1 213 ? -16.438 15.703 -4.602 1 97.88 213 LYS A O 1
ATOM 1589 N N . LYS A 1 214 ? -18.016 17.203 -4.48 1 98.44 214 LYS A N 1
ATOM 1590 C CA . LYS A 1 214 ? -17.047 18.297 -4.379 1 98.44 214 LYS A CA 1
ATOM 1591 C C . LYS A 1 214 ? -16.312 18.25 -3.047 1 98.44 214 LYS A C 1
ATOM 1593 O O . LYS A 1 214 ? -15.117 18.578 -2.982 1 98.44 214 LYS A O 1
ATOM 1598 N N . ILE A 1 215 ? -17.016 17.891 -2.023 1 98.44 215 ILE A N 1
ATOM 1599 C CA . ILE A 1 215 ? -16.391 17.812 -0.706 1 98.44 215 ILE A CA 1
ATOM 1600 C C . ILE A 1 215 ? -15.359 16.688 -0.689 1 98.44 215 ILE A C 1
ATOM 1602 O O . ILE A 1 215 ? -14.234 16.891 -0.217 1 98.44 215 ILE A O 1
ATOM 1606 N N . LYS A 1 216 ? -15.711 15.531 -1.207 1 98.25 216 LYS A N 1
ATOM 1607 C CA . LYS A 1 216 ? -14.758 14.43 -1.288 1 98.25 216 LYS A CA 1
ATOM 1608 C C . LYS A 1 216 ? -13.562 14.797 -2.152 1 98.25 216 LYS A C 1
ATOM 1610 O O . LYS A 1 216 ? -12.414 14.547 -1.773 1 98.25 216 LYS A O 1
ATOM 1615 N N . TRP A 1 217 ? -13.852 15.391 -3.248 1 98.62 217 TRP A N 1
ATOM 1616 C CA . TRP A 1 217 ? -12.781 15.844 -4.129 1 98.62 217 TRP A CA 1
ATOM 1617 C C . TRP A 1 217 ? -11.836 16.781 -3.398 1 98.62 217 TRP A C 1
ATOM 1619 O O . TRP A 1 217 ? -10.609 16.641 -3.486 1 98.62 217 TRP A O 1
ATOM 1629 N N . SER A 1 218 ? -12.43 17.734 -2.715 1 98.69 218 SER A N 1
ATOM 1630 C CA . SER A 1 218 ? -11.625 18.719 -2.021 1 98.69 218 SER A CA 1
ATOM 1631 C C . SER A 1 218 ? -10.727 18.078 -0.97 1 98.69 218 SER A C 1
ATOM 1633 O O . SER A 1 218 ? -9.609 18.531 -0.733 1 98.69 218 SER A O 1
ATOM 1635 N N . ALA A 1 219 ? -11.219 17.047 -0.303 1 98.69 219 ALA A N 1
ATOM 1636 C CA . ALA A 1 219 ? -10.414 16.359 0.704 1 98.69 219 ALA A CA 1
ATOM 1637 C C . ALA A 1 219 ? -9.156 15.75 0.084 1 98.69 219 ALA A C 1
ATOM 1639 O O . ALA A 1 219 ? -8.062 15.906 0.617 1 98.69 219 ALA A O 1
ATOM 1640 N N . TYR A 1 220 ? -9.273 15.102 -1.065 1 98.81 220 TYR A N 1
ATOM 1641 C CA . TYR A 1 220 ? -8.133 14.477 -1.731 1 98.81 220 TYR A CA 1
ATOM 1642 C C . TYR A 1 220 ? -7.223 15.531 -2.35 1 98.81 220 TYR A C 1
ATOM 1644 O O . TYR A 1 220 ? -6.004 15.344 -2.404 1 98.81 220 TYR A O 1
ATOM 1652 N N . MET A 1 221 ? -7.836 16.609 -2.797 1 98.81 221 MET A N 1
ATOM 1653 C CA . MET A 1 221 ? -7.043 17.734 -3.303 1 98.81 221 MET A CA 1
ATOM 1654 C C . MET A 1 221 ? -6.172 18.328 -2.199 1 98.81 221 MET A C 1
ATOM 1656 O O . MET A 1 221 ? -4.973 18.531 -2.398 1 98.81 221 MET A O 1
ATOM 1660 N N . ILE A 1 222 ? -6.734 18.531 -1.052 1 98.81 222 ILE A N 1
ATOM 1661 C CA . ILE A 1 222 ? -6.008 19.062 0.093 1 98.81 222 ILE A CA 1
ATOM 1662 C C . ILE A 1 222 ? -4.895 18.109 0.499 1 98.81 222 ILE A C 1
ATOM 1664 O O . ILE A 1 222 ? -3.758 18.516 0.735 1 98.81 222 ILE A O 1
ATOM 1668 N N . ALA A 1 223 ? -5.223 16.812 0.545 1 98.81 223 ALA A N 1
ATOM 1669 C CA . ALA A 1 223 ? -4.227 15.805 0.878 1 98.81 223 ALA A CA 1
ATOM 1670 C C . ALA A 1 223 ? -3.066 15.828 -0.113 1 98.81 223 ALA A C 1
ATOM 1672 O O . ALA A 1 223 ? -1.903 15.703 0.279 1 98.81 223 ALA A O 1
ATOM 1673 N N . GLY A 1 224 ? -3.395 16.031 -1.38 1 98.88 224 GLY A N 1
ATOM 1674 C CA . GLY A 1 224 ? -2.365 16.125 -2.404 1 98.88 224 GLY A CA 1
ATOM 1675 C C . GLY A 1 224 ? -1.465 17.328 -2.246 1 98.88 224 GLY A C 1
ATOM 1676 O O . GLY A 1 224 ? -0.241 17.219 -2.34 1 98.88 224 GLY A O 1
ATOM 1677 N N . VAL A 1 225 ? -2.045 18.438 -1.982 1 98.88 225 VAL A N 1
ATOM 1678 C CA . VAL A 1 225 ? -1.285 19.672 -1.828 1 98.88 225 VAL A CA 1
ATOM 1679 C C . VAL A 1 225 ? -0.36 19.562 -0.619 1 98.88 225 VAL A C 1
ATOM 1681 O O . VAL A 1 225 ? 0.811 19.938 -0.689 1 98.88 225 VAL A O 1
ATOM 1684 N N . LEU A 1 226 ? -0.868 19.047 0.442 1 98.94 226 LEU A N 1
ATOM 1685 C CA . LEU A 1 226 ? -0.059 18.906 1.648 1 98.94 226 LEU A CA 1
ATOM 1686 C C . LEU A 1 226 ? 1.021 17.844 1.466 1 98.94 226 LEU A C 1
ATOM 1688 O O . LEU A 1 226 ? 2.119 17.969 2.012 1 98.94 226 LEU A O 1
ATOM 1692 N N . ALA A 1 227 ? 0.722 16.766 0.723 1 98.88 227 ALA A N 1
ATOM 1693 C CA . ALA A 1 227 ? 1.76 15.797 0.371 1 98.88 227 ALA A CA 1
ATOM 1694 C C . ALA A 1 227 ? 2.852 16.453 -0.471 1 98.88 227 ALA A C 1
ATOM 1696 O O . ALA A 1 227 ? 4.039 16.172 -0.288 1 98.88 227 ALA A O 1
ATOM 1697 N N . GLY A 1 228 ? 2.408 17.328 -1.376 1 98.88 228 GLY A N 1
ATOM 1698 C CA . GLY A 1 228 ? 3.373 18.062 -2.168 1 98.88 228 GLY A CA 1
ATOM 1699 C C . GLY A 1 228 ? 4.27 18.953 -1.331 1 98.88 228 GLY A C 1
ATOM 1700 O O . GLY A 1 228 ? 5.488 18.984 -1.535 1 98.88 228 GLY A O 1
ATOM 1701 N N . LEU A 1 229 ? 3.668 19.656 -0.405 1 98.88 229 LEU A N 1
ATOM 1702 C CA . LEU A 1 229 ? 4.438 20.5 0.492 1 98.88 229 LEU A CA 1
ATOM 1703 C C . LEU A 1 229 ? 5.41 19.688 1.328 1 98.88 229 LEU A C 1
ATOM 1705 O O . LEU A 1 229 ? 6.562 20.078 1.523 1 98.88 229 LEU A O 1
ATOM 1709 N N . ALA A 1 230 ? 4.941 18.562 1.804 1 98.88 230 ALA A N 1
ATOM 1710 C CA . ALA A 1 230 ? 5.809 17.656 2.553 1 98.88 230 ALA A CA 1
ATOM 1711 C C . ALA A 1 230 ? 6.992 17.203 1.703 1 98.88 230 ALA A C 1
ATOM 1713 O O . ALA A 1 230 ? 8.117 17.078 2.203 1 98.88 230 ALA A O 1
ATOM 1714 N N . GLY A 1 231 ? 6.711 16.953 0.432 1 98.81 231 GLY A N 1
ATOM 1715 C CA . GLY A 1 231 ? 7.777 16.578 -0.476 1 98.81 231 GLY A CA 1
ATOM 1716 C C . GLY A 1 231 ? 8.828 17.656 -0.654 1 98.81 231 GLY A C 1
ATOM 1717 O O . GLY A 1 231 ? 10.023 17.375 -0.67 1 98.81 231 GLY A O 1
ATOM 1718 N N . VAL A 1 232 ? 8.367 18.844 -0.789 1 98.81 232 VAL A N 1
ATOM 1719 C CA . VAL A 1 232 ? 9.258 19.984 -0.927 1 98.81 232 VAL A CA 1
ATOM 1720 C C . VAL A 1 232 ? 10.133 20.125 0.321 1 98.81 232 VAL A C 1
ATOM 1722 O O . VAL A 1 232 ? 11.352 20.25 0.223 1 98.81 232 VAL A O 1
ATOM 1725 N N . VAL A 1 233 ? 9.539 20.047 1.45 1 98.75 233 VAL A N 1
ATOM 1726 C CA . VAL A 1 233 ? 10.25 20.219 2.713 1 98.75 233 VAL A CA 1
ATOM 1727 C C . VAL A 1 233 ? 11.25 19.078 2.896 1 98.75 233 VAL A C 1
ATOM 1729 O O . VAL A 1 233 ? 12.398 19.312 3.279 1 98.75 233 VAL A O 1
ATOM 1732 N N . LEU A 1 234 ? 10.828 17.875 2.607 1 98.25 234 LEU A N 1
ATOM 1733 C CA . LEU A 1 234 ? 11.703 16.719 2.752 1 98.25 234 LEU A CA 1
ATOM 1734 C C . LEU A 1 234 ? 12.906 16.828 1.824 1 98.25 234 LEU A C 1
ATOM 1736 O O . LEU A 1 234 ? 14.047 16.625 2.25 1 98.25 234 LEU A O 1
ATOM 1740 N N . THR A 1 235 ? 12.625 17.109 0.584 1 98.56 235 THR A N 1
ATOM 1741 C CA . THR A 1 235 ? 13.68 17.234 -0.414 1 98.56 235 THR A CA 1
ATOM 1742 C C . THR A 1 235 ? 14.672 18.328 -0.015 1 98.56 235 THR A C 1
ATOM 1744 O O . THR A 1 235 ? 15.891 18.141 -0.141 1 98.56 235 THR A O 1
ATOM 1747 N N . SER A 1 236 ? 14.203 19.422 0.435 1 98.38 236 SER A N 1
ATOM 1748 C CA . SER A 1 236 ? 15.039 20.516 0.925 1 98.38 236 SER A CA 1
ATOM 1749 C C . SER A 1 236 ? 15.883 20.062 2.117 1 98.38 236 SER A C 1
ATOM 1751 O O . SER A 1 236 ? 17.062 20.375 2.193 1 98.38 236 SER A O 1
ATOM 1753 N N . ARG A 1 237 ? 15.305 19.344 2.971 1 96.75 237 ARG A N 1
ATOM 1754 C CA . ARG A 1 237 ? 15.969 18.906 4.195 1 96.75 237 ARG A CA 1
ATOM 1755 C C . ARG A 1 237 ? 17.109 17.953 3.891 1 96.75 237 ARG A C 1
ATOM 1757 O O . ARG A 1 237 ? 18.188 18.047 4.488 1 96.75 237 ARG A O 1
ATOM 1764 N N . VAL A 1 238 ? 16.844 17.031 2.975 1 95.31 238 VAL A N 1
ATOM 1765 C CA . VAL A 1 238 ? 17.844 16.016 2.697 1 95.31 238 VAL A CA 1
ATOM 1766 C C . VAL A 1 238 ? 18.781 16.484 1.575 1 95.31 238 VAL A C 1
ATOM 1768 O O . VAL A 1 238 ? 19.656 15.734 1.138 1 95.31 238 VAL A O 1
ATOM 1771 N N . SER A 1 239 ? 18.578 17.594 1.042 1 97.06 239 SER A N 1
ATOM 1772 C CA . SER A 1 239 ? 19.406 18.328 0.093 1 97.06 239 SER A CA 1
ATOM 1773 C C . SER A 1 239 ? 19.5 17.594 -1.241 1 97.06 239 SER A C 1
ATOM 1775 O O . SER A 1 239 ? 20.484 17.75 -1.971 1 97.06 239 SER A O 1
ATOM 1777 N N . SER A 1 240 ? 18.578 16.75 -1.532 1 97.69 240 SER A N 1
ATOM 1778 C CA . SER A 1 240 ? 18.547 16.016 -2.791 1 97.69 240 SER A CA 1
ATOM 1779 C C . SER A 1 240 ? 17.156 15.438 -3.047 1 97.69 240 SER A C 1
ATOM 1781 O O . SER A 1 240 ? 16.469 15.023 -2.113 1 97.69 240 SER A O 1
ATOM 1783 N N . GLY A 1 241 ? 16.75 15.516 -4.262 1 97.31 241 GLY A N 1
ATOM 1784 C CA . GLY A 1 241 ? 15.578 14.75 -4.641 1 97.31 241 GLY A CA 1
ATOM 1785 C C . GLY A 1 241 ? 15.828 13.258 -4.711 1 97.31 241 GLY A C 1
ATOM 1786 O O . GLY A 1 241 ? 16.734 12.812 -5.422 1 97.31 241 GLY A O 1
ATOM 1787 N N . LEU A 1 242 ? 15.078 12.539 -3.951 1 95.69 242 LEU A N 1
ATOM 1788 C CA . LEU A 1 242 ? 15.242 11.086 -3.932 1 95.69 242 LEU A CA 1
ATOM 1789 C C . LEU A 1 242 ? 14.016 10.398 -4.516 1 95.69 242 LEU A C 1
ATOM 1791 O O . LEU A 1 242 ? 12.898 10.609 -4.043 1 95.69 242 LEU A O 1
ATOM 1795 N N . ALA A 1 243 ? 14.289 9.531 -5.453 1 91.44 243 ALA A N 1
ATOM 1796 C CA . ALA A 1 243 ? 13.195 8.883 -6.172 1 91.44 243 ALA A CA 1
ATOM 1797 C C . ALA A 1 243 ? 12.414 7.949 -5.254 1 91.44 243 ALA A C 1
ATOM 1799 O O . ALA A 1 243 ? 11.211 7.746 -5.445 1 91.44 243 ALA A O 1
ATOM 1800 N N . MET A 1 244 ? 12.977 7.367 -4.223 1 90.75 244 MET A N 1
ATOM 1801 C CA . MET A 1 244 ? 12.336 6.402 -3.334 1 90.75 244 MET A CA 1
ATOM 1802 C C . MET A 1 244 ? 11.773 7.094 -2.094 1 90.75 244 MET A C 1
ATOM 1804 O O . MET A 1 244 ? 11.312 6.43 -1.164 1 90.75 244 MET A O 1
ATOM 1808 N N . ALA A 1 245 ? 11.852 8.398 -2.09 1 94.12 245 ALA A N 1
ATOM 1809 C CA . ALA A 1 245 ? 11.359 9.133 -0.922 1 94.12 245 ALA A CA 1
ATOM 1810 C C . ALA A 1 245 ? 9.867 8.883 -0.704 1 94.12 245 ALA A C 1
ATOM 1812 O O . ALA A 1 245 ? 9.102 8.773 -1.664 1 94.12 245 ALA A O 1
ATOM 1813 N N . GLY A 1 246 ? 9.5 8.773 0.523 1 94.25 246 GLY A N 1
ATOM 1814 C CA . GLY A 1 246 ? 8.094 8.727 0.89 1 94.25 246 GLY A CA 1
ATOM 1815 C C . GLY A 1 246 ? 7.555 7.316 0.983 1 94.25 246 GLY A C 1
ATOM 1816 O O . GLY A 1 246 ? 6.352 7.117 1.169 1 94.25 246 GLY A O 1
ATOM 1817 N N . GLN A 1 247 ? 8.398 6.316 0.871 1 88.25 247 GLN A N 1
ATOM 1818 C CA . GLN A 1 247 ? 7.953 4.934 0.999 1 88.25 247 GLN A CA 1
ATOM 1819 C C . GLN A 1 247 ? 7.414 4.66 2.398 1 88.25 247 GLN A C 1
ATOM 1821 O O . GLN A 1 247 ? 8.062 4.984 3.396 1 88.25 247 GLN A O 1
ATOM 1826 N N . A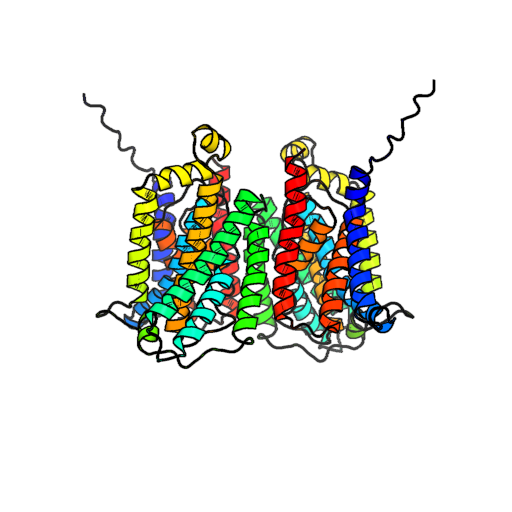SN A 1 248 ? 6.168 4.137 2.543 1 85.88 248 ASN A N 1
ATOM 1827 C CA . ASN A 1 248 ? 5.504 3.729 3.777 1 85.88 248 ASN A CA 1
ATOM 1828 C C . ASN A 1 248 ? 5.027 4.938 4.582 1 85.88 248 ASN A C 1
ATOM 1830 O O . ASN A 1 248 ? 4.566 4.789 5.715 1 85.88 248 ASN A O 1
ATOM 1834 N N . TYR A 1 249 ? 5.152 6.141 3.988 1 93.31 249 TYR A N 1
ATOM 1835 C CA . TYR A 1 249 ? 4.715 7.32 4.723 1 93.31 249 TYR A CA 1
ATOM 1836 C C . TYR A 1 249 ? 3.197 7.332 4.883 1 93.31 249 TYR A C 1
ATOM 1838 O O . TYR A 1 249 ? 2.67 7.93 5.824 1 93.31 249 TYR A O 1
ATOM 1846 N N . GLU A 1 250 ? 2.576 6.699 3.945 1 92.88 250 GLU A N 1
ATOM 1847 C CA . GLU A 1 250 ? 1.126 6.594 4.066 1 92.88 250 GLU A CA 1
ATOM 1848 C C . GLU A 1 250 ? 0.732 5.809 5.316 1 92.88 250 GLU A C 1
ATOM 1850 O O . GLU A 1 250 ? -0.241 6.152 5.988 1 92.88 250 GLU A O 1
ATOM 1855 N N . THR A 1 251 ? 1.545 4.711 5.637 1 89.69 251 THR A N 1
ATOM 1856 C CA . THR A 1 251 ? 1.283 3.91 6.828 1 89.69 251 THR A CA 1
ATOM 1857 C C . THR A 1 251 ? 1.442 4.754 8.094 1 89.69 251 THR A C 1
ATOM 1859 O O . THR A 1 251 ? 0.613 4.68 9 1 89.69 251 THR A O 1
ATOM 1862 N N . ASP A 1 252 ? 2.455 5.602 8.117 1 92.62 252 ASP A N 1
ATOM 1863 C CA . ASP A 1 252 ? 2.691 6.48 9.258 1 92.62 252 ASP A CA 1
ATOM 1864 C C . ASP A 1 252 ? 1.568 7.504 9.406 1 92.62 252 ASP A C 1
ATOM 1866 O O . ASP A 1 252 ? 1.104 7.766 10.523 1 92.62 252 ASP A O 1
ATOM 1870 N N . ALA A 1 253 ? 1.218 8.023 8.305 1 95.38 253 ALA A N 1
ATOM 1871 C CA . ALA A 1 253 ? 0.175 9.047 8.328 1 95.38 253 ALA A CA 1
ATOM 1872 C C . ALA A 1 253 ? -1.151 8.469 8.812 1 95.38 253 ALA A C 1
ATOM 1874 O O . ALA A 1 253 ? -1.842 9.078 9.625 1 95.38 253 ALA A O 1
ATOM 1875 N N . ILE A 1 254 ? -1.489 7.344 8.32 1 92.31 254 ILE A N 1
ATOM 1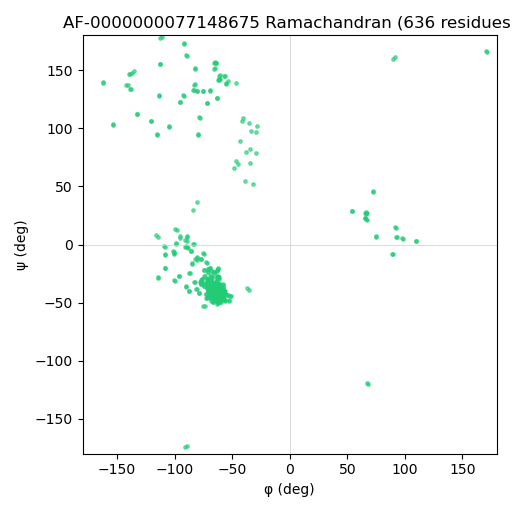876 C CA . ILE A 1 254 ? -2.73 6.691 8.727 1 92.31 254 ILE A CA 1
ATOM 1877 C C . ILE A 1 254 ? -2.682 6.363 10.219 1 92.31 254 ILE A C 1
ATOM 1879 O O . ILE A 1 254 ? -3.641 6.625 10.945 1 92.31 254 ILE A O 1
ATOM 1883 N N . ALA A 1 255 ? -1.535 5.828 10.633 1 90.31 255 ALA A N 1
ATOM 1884 C CA . ALA A 1 255 ? -1.374 5.492 12.047 1 90.31 255 ALA A CA 1
ATOM 1885 C C . ALA A 1 255 ? -1.559 6.727 12.93 1 90.31 255 ALA A C 1
ATOM 1887 O O . ALA A 1 255 ? -2.25 6.672 13.945 1 90.31 255 ALA A O 1
ATOM 1888 N N . ALA A 1 256 ? -0.988 7.789 12.508 1 94.06 256 ALA A N 1
ATOM 1889 C CA . ALA A 1 256 ? -1.068 9.023 13.273 1 94.06 256 ALA A CA 1
ATOM 1890 C C . ALA A 1 256 ? -2.51 9.523 13.367 1 94.06 256 ALA A C 1
ATOM 1892 O O . ALA A 1 256 ? -2.961 9.945 14.438 1 94.06 256 ALA A O 1
ATOM 1893 N N . VAL A 1 257 ? -3.232 9.508 12.281 1 94.88 257 VAL A N 1
ATOM 1894 C CA . VAL A 1 257 ? -4.602 10.008 12.211 1 94.88 257 VAL A CA 1
ATOM 1895 C C . VAL A 1 257 ? -5.512 9.156 13.094 1 94.88 257 VAL A C 1
ATOM 1897 O O . VAL A 1 257 ? -6.328 9.688 13.852 1 94.88 257 VAL A O 1
ATOM 1900 N N . VAL A 1 258 ? -5.312 7.887 13.047 1 89.19 258 VAL A N 1
ATOM 1901 C CA . VAL A 1 258 ? -6.156 6.977 13.812 1 89.19 258 VAL A CA 1
ATOM 1902 C C . VAL A 1 258 ? -5.816 7.078 15.297 1 89.19 258 VAL A C 1
ATOM 1904 O O . VAL A 1 258 ? -6.715 7.137 16.141 1 89.19 258 VAL A O 1
ATOM 1907 N N . MET A 1 259 ? -4.551 7.137 15.562 1 88.19 259 MET A N 1
ATOM 1908 C CA . MET A 1 259 ? -4.117 7.305 16.953 1 88.19 259 MET A CA 1
ATOM 1909 C C . MET A 1 259 ? -4.602 8.633 17.516 1 88.19 259 MET A C 1
ATOM 1911 O O . MET A 1 259 ? -4.84 8.758 18.719 1 88.19 259 MET A O 1
ATOM 1915 N N . GLY A 1 260 ? -4.75 9.492 16.656 1 91.31 260 GLY A N 1
ATOM 1916 C CA . GLY A 1 260 ? -5.203 10.82 17.047 1 91.31 260 GLY A CA 1
ATOM 1917 C C . GLY A 1 260 ? -6.695 10.883 17.328 1 91.31 260 GLY A C 1
ATOM 1918 O O . GLY A 1 260 ? -7.199 11.906 17.797 1 91.31 260 GLY A O 1
ATOM 1919 N N . GLY A 1 261 ? -7.43 9.867 16.969 1 89 261 GLY A N 1
ATOM 1920 C CA . GLY A 1 261 ? -8.836 9.812 17.344 1 89 261 GLY A CA 1
ATOM 1921 C C . GLY A 1 261 ? -9.773 10 16.172 1 89 261 GLY A C 1
ATOM 1922 O O . GLY A 1 261 ? -10.984 10.125 16.344 1 89 261 GLY A O 1
ATOM 1923 N N . THR A 1 262 ? -9.219 10.117 14.992 1 91.81 262 THR A N 1
ATOM 1924 C CA . THR A 1 262 ? -10.07 10.203 13.812 1 91.81 262 THR A CA 1
ATOM 1925 C C . THR A 1 262 ? -10.547 8.82 13.383 1 91.81 262 THR A C 1
ATOM 1927 O O . THR A 1 262 ? -9.758 7.875 13.32 1 91.81 262 THR A O 1
ATOM 1930 N N . SER A 1 263 ? -11.852 8.719 13.141 1 90.44 263 SER A N 1
ATOM 1931 C CA . SER A 1 263 ? -12.445 7.43 12.805 1 90.44 263 SER A CA 1
ATOM 1932 C C . SER A 1 263 ? -12.273 7.105 11.328 1 90.44 263 SER A C 1
ATOM 1934 O O . SER A 1 263 ? -12.57 7.941 10.461 1 90.44 263 SER A O 1
ATOM 1936 N N . LEU A 1 264 ? -11.945 5.871 11.07 1 88.25 264 LEU A N 1
ATOM 1937 C CA . LEU A 1 264 ? -11.797 5.43 9.688 1 88.25 264 LEU A CA 1
ATOM 1938 C C . LEU A 1 264 ? -13.156 5.301 9.008 1 88.25 264 LEU A C 1
ATOM 1940 O O . LEU A 1 264 ? -13.242 5.25 7.777 1 88.25 264 LEU A O 1
ATOM 1944 N N . ALA A 1 265 ? -14.211 5.289 9.766 1 87.75 265 ALA A N 1
ATOM 1945 C CA . ALA A 1 265 ? -15.562 5.223 9.219 1 87.75 265 ALA A CA 1
ATOM 1946 C C . ALA A 1 265 ? -16.031 6.594 8.75 1 87.75 265 ALA A C 1
ATOM 1948 O O . ALA A 1 265 ? -17.031 6.703 8.039 1 87.75 265 ALA A O 1
ATOM 1949 N N . GLY A 1 266 ? -15.289 7.605 9.094 1 91.94 266 GLY A N 1
ATOM 1950 C CA . GLY A 1 266 ? -15.641 8.961 8.695 1 91.94 266 GLY A CA 1
ATOM 1951 C C . GLY A 1 266 ? -16.531 9.664 9.695 1 91.94 266 GLY A C 1
ATOM 1952 O O . GLY A 1 266 ? -17.078 9.031 10.602 1 91.94 266 GLY A O 1
ATOM 1953 N N . GLY A 1 267 ? -16.562 10.969 9.633 1 94.31 267 GLY A N 1
ATOM 1954 C CA . GLY A 1 267 ? -17.547 11.773 10.336 1 94.31 267 GLY A CA 1
ATOM 1955 C C . GLY A 1 267 ? -17.109 12.172 11.734 1 94.31 267 GLY A C 1
ATOM 1956 O O . GLY A 1 267 ? -17.766 12.969 12.398 1 94.31 267 GLY A O 1
ATOM 1957 N N . LYS A 1 268 ? -16.031 11.641 12.18 1 93.31 268 LYS A N 1
ATOM 1958 C CA . LYS A 1 268 ? -15.523 11.984 13.5 1 93.31 268 LYS A CA 1
ATOM 1959 C C . LYS A 1 268 ? -14.008 12.164 13.484 1 93.31 268 LYS A C 1
ATOM 1961 O O . LYS A 1 268 ? -13.289 11.344 12.898 1 93.31 268 LYS A O 1
ATOM 1966 N N . GLY A 1 269 ? -13.547 13.203 14.086 1 92.06 269 GLY A N 1
ATOM 1967 C CA . GLY A 1 269 ? -12.109 13.422 14.172 1 92.06 269 GLY A CA 1
ATOM 1968 C C . GLY A 1 269 ? -11.742 14.789 14.711 1 92.06 269 GLY A C 1
ATOM 1969 O O . GLY A 1 269 ? -12.609 15.641 14.891 1 92.06 269 GLY A O 1
ATOM 1970 N N . ARG A 1 270 ? -10.508 14.922 15.062 1 92.44 270 ARG A N 1
ATOM 1971 C CA . ARG A 1 270 ? -9.977 16.188 15.562 1 92.44 270 ARG A CA 1
ATOM 1972 C C . ARG A 1 270 ? -8.562 16.422 15.047 1 92.44 270 ARG A C 1
ATOM 1974 O O . ARG A 1 270 ? -7.723 15.531 15.086 1 92.44 270 ARG A O 1
ATOM 1981 N N . LEU A 1 271 ? -8.328 17.609 14.656 1 95.44 271 LEU A N 1
ATOM 1982 C CA . LEU A 1 271 ? -7.047 17.953 14.062 1 95.44 271 LEU A CA 1
ATOM 1983 C C . LEU A 1 271 ? -5.938 17.938 15.102 1 95.44 271 LEU A C 1
ATOM 1985 O O . LEU A 1 271 ? -4.816 17.516 14.82 1 95.44 271 LEU A O 1
ATOM 1989 N N . TRP A 1 272 ? -6.262 18.438 16.281 1 94.19 272 TRP A N 1
ATOM 1990 C CA . TRP A 1 272 ? -5.227 18.469 17.297 1 94.19 272 TRP A CA 1
ATOM 1991 C C . TRP A 1 272 ? -4.82 17.047 17.703 1 94.19 272 TRP A C 1
ATOM 1993 O O . TRP A 1 272 ? -3.662 16.812 18.062 1 94.19 272 TRP A O 1
ATOM 2003 N N . GLY A 1 273 ? -5.727 16.094 17.688 1 94.38 273 GLY A N 1
ATOM 2004 C CA . GLY A 1 273 ? -5.395 14.703 17.922 1 94.38 273 GLY A CA 1
ATOM 2005 C C . GLY A 1 273 ? -4.402 14.148 16.922 1 94.38 273 GLY A C 1
ATOM 2006 O O . GLY A 1 273 ? -3.473 13.43 17.281 1 94.38 273 GLY A O 1
ATOM 2007 N N . THR A 1 274 ? -4.641 14.5 15.656 1 96.19 274 THR A N 1
ATOM 2008 C CA . THR A 1 274 ? -3.73 14.078 14.594 1 96.19 274 THR A CA 1
ATOM 2009 C C . THR A 1 274 ? -2.311 14.562 14.875 1 96.19 274 THR A C 1
ATOM 2011 O O . THR A 1 274 ? -1.347 13.812 14.688 1 96.19 274 THR A O 1
ATOM 2014 N N . LEU A 1 275 ? -2.227 15.758 15.336 1 96.81 275 LEU A N 1
ATOM 2015 C CA . LEU A 1 275 ? -0.907 16.297 15.648 1 96.81 275 LEU A CA 1
ATOM 2016 C C . LEU A 1 275 ? -0.244 15.508 16.766 1 96.81 275 LEU A C 1
ATOM 2018 O O . LEU A 1 275 ? 0.965 15.273 16.734 1 96.81 275 LEU A O 1
ATOM 2022 N N . VAL A 1 276 ? -0.979 15.141 17.75 1 95.94 276 VAL A N 1
ATOM 2023 C CA . VAL A 1 276 ? -0.442 14.336 18.844 1 95.94 276 VAL A CA 1
ATOM 2024 C C . VAL A 1 276 ? -0.01 12.969 18.312 1 95.94 276 VAL A C 1
ATOM 2026 O O . VAL A 1 276 ? 1.047 12.453 18.688 1 95.94 276 VAL A O 1
ATOM 2029 N N . GLY A 1 277 ? -0.828 12.391 17.438 1 94.75 277 GLY A N 1
ATOM 2030 C CA . GLY A 1 277 ? -0.455 11.133 16.812 1 94.75 277 GLY A CA 1
ATOM 2031 C C . GLY A 1 277 ? 0.843 11.227 16.031 1 94.75 277 GLY A C 1
ATOM 2032 O O . GLY A 1 277 ? 1.673 10.312 16.094 1 94.75 277 GLY A O 1
ATOM 2033 N N . VAL A 1 278 ? 0.991 12.289 15.328 1 97.25 278 VAL A N 1
ATOM 2034 C CA . VAL A 1 278 ? 2.207 12.531 14.555 1 97.25 278 VAL A CA 1
ATOM 2035 C C . VAL A 1 278 ? 3.41 12.578 15.492 1 97.25 278 VAL A C 1
ATOM 2037 O O . VAL A 1 278 ? 4.461 12.008 15.195 1 97.25 278 VAL A O 1
ATOM 2040 N N . LEU A 1 279 ? 3.227 13.258 16.578 1 96.81 279 LEU A N 1
ATOM 2041 C CA . LEU A 1 279 ? 4.312 13.383 17.547 1 96.81 279 LEU A CA 1
ATOM 2042 C C . LEU A 1 279 ? 4.66 12.031 18.156 1 96.81 279 LEU A C 1
ATOM 2044 O O . LEU A 1 279 ? 5.832 11.734 18.391 1 96.81 279 LEU A O 1
ATOM 2048 N N . ILE A 1 280 ? 3.658 11.203 18.391 1 94 280 ILE A N 1
ATOM 2049 C CA . ILE A 1 280 ? 3.902 9.867 18.938 1 94 280 ILE A CA 1
ATOM 2050 C C . ILE A 1 280 ? 4.781 9.078 17.969 1 94 280 ILE A C 1
ATOM 2052 O O . ILE A 1 280 ? 5.801 8.508 18.375 1 94 280 ILE A O 1
ATOM 2056 N N . ILE A 1 281 ? 4.398 9.086 16.75 1 92.88 281 ILE A N 1
ATOM 2057 C CA . ILE A 1 281 ? 5.133 8.328 15.734 1 92.88 281 ILE A CA 1
ATOM 2058 C C . ILE A 1 281 ? 6.543 8.898 15.586 1 92.88 281 ILE A C 1
ATOM 2060 O O . ILE A 1 281 ? 7.512 8.156 15.461 1 92.88 281 ILE A O 1
ATOM 2064 N N . ALA A 1 282 ? 6.641 10.211 15.625 1 95.5 282 ALA A N 1
ATOM 2065 C CA . ALA A 1 282 ? 7.938 10.867 15.484 1 95.5 282 ALA A CA 1
ATOM 2066 C C . ALA A 1 282 ? 8.852 10.523 16.656 1 95.5 282 ALA A C 1
ATOM 2068 O O . ALA A 1 282 ? 10.047 10.273 16.453 1 95.5 282 ALA A O 1
ATOM 2069 N N . VAL A 1 283 ? 8.32 10.562 17.828 1 95.19 283 VAL A N 1
ATOM 2070 C CA . VAL A 1 283 ? 9.094 10.219 19.016 1 95.19 283 VAL A CA 1
ATOM 2071 C C . VAL A 1 283 ? 9.57 8.773 18.938 1 95.19 283 VAL A C 1
ATOM 2073 O O . VAL A 1 283 ? 10.727 8.469 19.234 1 95.19 283 VAL A O 1
ATOM 2076 N N . LEU A 1 284 ? 8.727 7.961 18.484 1 91.88 284 LEU A N 1
ATOM 2077 C CA . LEU A 1 284 ? 9.07 6.551 18.344 1 91.88 284 LEU A CA 1
ATOM 2078 C C . LEU A 1 284 ? 10.203 6.371 17.344 1 91.88 284 LEU A C 1
ATOM 2080 O O . LEU A 1 284 ? 11.188 5.688 17.625 1 91.88 284 LEU A O 1
ATOM 2084 N N . ASN A 1 285 ? 10.008 6.973 16.188 1 92.5 285 ASN A N 1
ATOM 2085 C CA . ASN A 1 285 ? 11.023 6.852 15.156 1 92.5 285 ASN A CA 1
ATOM 2086 C C . ASN A 1 285 ? 12.367 7.414 15.617 1 92.5 285 ASN A C 1
ATOM 2088 O O . ASN A 1 285 ? 13.406 6.773 15.438 1 92.5 285 ASN A O 1
ATOM 2092 N N . ASN A 1 286 ? 12.328 8.547 16.188 1 93.88 286 ASN A N 1
ATOM 2093 C CA . ASN A 1 286 ? 13.547 9.195 16.672 1 93.88 286 ASN A CA 1
ATOM 2094 C C . ASN A 1 286 ? 14.195 8.398 17.797 1 93.88 286 ASN A C 1
ATOM 2096 O O . ASN A 1 286 ? 15.414 8.219 17.812 1 93.88 286 ASN A O 1
ATOM 2100 N N . GLY A 1 287 ? 13.414 7.984 18.7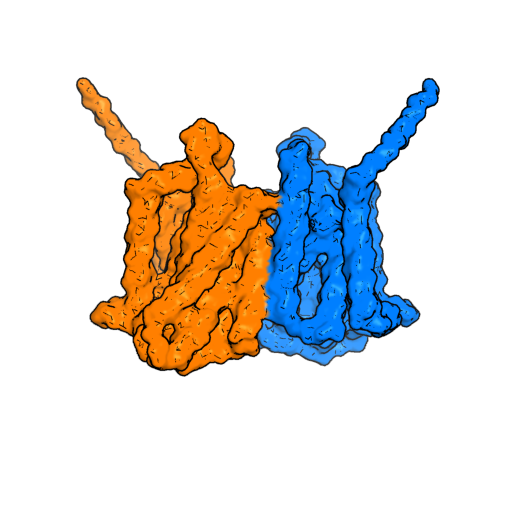03 1 93.5 287 GLY A N 1
ATOM 2101 C CA . GLY A 1 287 ? 13.922 7.191 19.812 1 93.5 287 GLY A CA 1
ATOM 2102 C C . GLY A 1 287 ? 14.578 5.898 19.359 1 93.5 287 GLY A C 1
ATOM 2103 O O . GLY A 1 287 ? 15.664 5.551 19.828 1 93.5 287 GLY A O 1
ATOM 2104 N N . LEU A 1 288 ? 13.922 5.207 18.469 1 91.44 288 LEU A N 1
ATOM 2105 C CA . LEU A 1 288 ? 14.477 3.959 17.969 1 91.44 288 LEU A CA 1
ATOM 2106 C C . LEU A 1 288 ? 15.766 4.215 17.188 1 91.44 288 LEU A C 1
ATOM 2108 O O . LEU A 1 288 ? 16.703 3.42 17.266 1 91.44 288 LEU A O 1
ATOM 2112 N N . ASP A 1 289 ? 15.734 5.293 16.469 1 90.44 289 ASP A N 1
ATOM 2113 C CA . ASP A 1 289 ? 16.953 5.68 15.758 1 90.44 289 ASP A CA 1
ATOM 2114 C C . ASP A 1 289 ? 18.094 5.949 16.734 1 90.44 289 ASP A C 1
ATOM 2116 O O . ASP A 1 289 ? 19.219 5.504 16.5 1 90.44 289 ASP A O 1
ATOM 2120 N N . MET A 1 290 ? 17.844 6.625 17.75 1 90.5 290 MET A N 1
ATOM 2121 C CA . MET A 1 290 ? 18.859 6.961 18.734 1 90.5 290 MET A CA 1
ATOM 2122 C C . MET A 1 290 ? 19.391 5.703 19.422 1 90.5 290 MET A C 1
ATOM 2124 O O . MET A 1 290 ? 20.547 5.656 19.844 1 90.5 290 MET A O 1
ATOM 2128 N N . MET A 1 291 ? 18.547 4.73 19.547 1 91.25 291 MET A N 1
ATOM 2129 C CA . MET A 1 291 ? 18.938 3.465 20.156 1 91.25 291 MET A CA 1
ATOM 2130 C C . MET A 1 291 ? 19.609 2.557 19.141 1 91.25 291 MET A C 1
ATOM 2132 O O . MET A 1 291 ? 19.938 1.407 19.453 1 91.25 291 MET A O 1
ATOM 2136 N N . ALA A 1 292 ? 19.75 3.016 17.875 1 88.94 292 ALA A N 1
ATOM 2137 C CA . ALA A 1 292 ? 20.422 2.314 16.781 1 88.94 292 ALA A CA 1
ATOM 2138 C C . ALA A 1 292 ? 19.672 1.044 16.406 1 88.94 292 ALA A C 1
ATOM 2140 O O . ALA A 1 292 ? 20.281 0.029 16.062 1 88.94 292 ALA A O 1
ATOM 2141 N N . VAL A 1 293 ? 18.469 1.14 16.672 1 87.88 293 VAL A N 1
ATOM 2142 C CA . VAL A 1 293 ? 17.641 0.057 16.172 1 87.88 293 VAL A CA 1
ATOM 2143 C C . VAL A 1 293 ? 17.562 0.131 14.648 1 87.88 293 VAL A C 1
ATOM 2145 O O . VAL A 1 293 ? 17.344 1.205 14.078 1 87.88 293 VAL A O 1
ATOM 2148 N N . SER A 1 294 ? 17.75 -0.997 13.984 1 88.81 294 SER A N 1
ATOM 2149 C CA . SER A 1 294 ? 17.781 -1.002 12.523 1 88.81 294 SER A CA 1
ATOM 2150 C C . SER A 1 294 ? 16.422 -0.615 11.945 1 88.81 294 SER A C 1
ATOM 2152 O O . SER A 1 294 ? 15.398 -0.74 12.617 1 88.81 294 SER A O 1
ATOM 2154 N N . SER A 1 295 ? 16.422 -0.129 10.742 1 84.19 295 SER A N 1
ATOM 2155 C CA . SER A 1 295 ? 15.211 0.256 10.031 1 84.19 295 SER A CA 1
ATOM 2156 C C . SER A 1 295 ? 14.297 -0.945 9.805 1 84.19 295 SER A C 1
ATOM 2158 O O . SER A 1 295 ? 13.078 -0.793 9.688 1 84.19 295 SER A O 1
ATOM 2160 N N . TYR A 1 296 ? 14.852 -2.115 9.867 1 89.06 296 TYR A N 1
ATOM 2161 C CA . TYR A 1 296 ? 14.062 -3.322 9.664 1 89.06 296 TYR A CA 1
ATOM 2162 C C . TYR A 1 296 ? 13.109 -3.559 10.828 1 89.06 296 TYR A C 1
ATOM 2164 O O . TYR A 1 296 ? 11.93 -3.846 10.633 1 89.06 296 TYR A O 1
ATOM 2172 N N . TRP A 1 297 ? 13.617 -3.352 12.016 1 88.62 297 TRP A N 1
ATOM 2173 C CA . TRP A 1 297 ? 12.797 -3.463 13.219 1 88.62 297 TRP A CA 1
ATOM 2174 C C . TRP A 1 297 ? 11.727 -2.383 13.25 1 88.62 297 TRP A C 1
ATOM 2176 O O . TRP A 1 297 ? 10.609 -2.617 13.734 1 88.62 297 TRP A O 1
ATOM 2186 N N . GLN A 1 298 ? 12.102 -1.272 12.766 1 87.44 298 GLN A N 1
ATOM 2187 C CA . GLN A 1 298 ? 11.156 -0.159 12.773 1 87.44 298 GLN A CA 1
ATOM 2188 C C . GLN A 1 298 ? 9.953 -0.451 11.891 1 87.44 298 GLN A C 1
ATOM 2190 O O . GLN A 1 298 ? 8.828 -0.069 12.219 1 87.44 298 GLN A O 1
ATOM 2195 N N . LEU A 1 299 ? 10.156 -1.131 10.789 1 88.81 299 LEU A N 1
ATOM 2196 C CA . LEU A 1 299 ? 9.055 -1.545 9.93 1 88.81 299 LEU A CA 1
ATOM 2197 C C . LEU A 1 299 ? 8.078 -2.441 10.695 1 88.81 299 LEU A C 1
ATOM 2199 O O . LEU A 1 299 ? 6.863 -2.242 10.625 1 88.81 299 LEU A O 1
ATOM 2203 N N . ILE A 1 300 ? 8.633 -3.357 11.414 1 92.75 300 ILE A N 1
ATOM 2204 C CA . ILE A 1 300 ? 7.816 -4.309 12.156 1 92.75 300 ILE A CA 1
ATOM 2205 C C . ILE A 1 300 ? 7.027 -3.576 13.242 1 92.75 300 ILE A C 1
ATOM 2207 O O . ILE A 1 300 ? 5.812 -3.756 13.359 1 92.75 300 ILE A O 1
ATOM 2211 N N . ILE A 1 301 ? 7.672 -2.74 13.961 1 90.19 301 ILE A N 1
ATOM 2212 C CA . ILE A 1 301 ? 7.055 -1.998 15.055 1 90.19 301 ILE A CA 1
ATOM 2213 C C . ILE A 1 301 ? 5.949 -1.1 14.5 1 90.19 301 ILE A C 1
ATOM 2215 O O . ILE A 1 301 ? 4.844 -1.062 15.047 1 90.19 301 ILE A O 1
ATOM 2219 N N . LYS A 1 302 ? 6.215 -0.434 13.414 1 86.06 302 LYS A N 1
ATOM 2220 C CA . LYS A 1 302 ? 5.234 0.459 12.805 1 86.06 302 LYS A CA 1
ATOM 2221 C C . LYS A 1 302 ? 4.004 -0.313 12.336 1 86.06 302 LYS A C 1
ATOM 2223 O O . LYS A 1 302 ? 2.873 0.144 12.516 1 86.06 302 LYS A O 1
ATOM 2228 N N . GLY A 1 303 ? 4.297 -1.409 11.703 1 90.75 303 GLY A N 1
ATOM 2229 C CA . GLY A 1 303 ? 3.178 -2.25 11.297 1 90.75 303 GLY A CA 1
ATOM 2230 C C . GLY A 1 303 ? 2.311 -2.686 12.461 1 90.75 303 GLY A C 1
ATOM 2231 O O . GLY A 1 303 ? 1.083 -2.605 12.398 1 90.75 303 GLY A O 1
ATOM 2232 N N . LEU A 1 304 ? 2.947 -3.039 13.539 1 92.81 304 LEU A N 1
ATOM 2233 C CA . LEU A 1 304 ? 2.221 -3.482 14.727 1 92.81 304 LEU A CA 1
ATOM 2234 C C . LEU A 1 304 ? 1.468 -2.322 15.367 1 92.81 304 LEU A C 1
ATOM 2236 O O . LEU A 1 304 ? 0.354 -2.5 15.867 1 92.81 304 LEU A O 1
ATOM 2240 N N . ILE A 1 305 ? 2.037 -1.187 15.32 1 86.44 305 ILE A N 1
ATOM 2241 C CA . ILE A 1 305 ? 1.435 -0.003 15.922 1 86.44 305 ILE A CA 1
ATOM 2242 C C . ILE A 1 305 ? 0.151 0.357 15.172 1 86.44 305 ILE A C 1
ATOM 2244 O O . ILE A 1 305 ? -0.871 0.658 15.797 1 86.44 305 ILE A O 1
ATOM 2248 N N . ILE A 1 306 ? 0.195 0.383 13.828 1 85.44 306 ILE A N 1
ATOM 2249 C CA . ILE A 1 306 ? -0.992 0.745 13.062 1 85.44 306 ILE A CA 1
ATOM 2250 C C . ILE A 1 306 ? -2.111 -0.254 13.344 1 85.44 306 ILE A C 1
ATOM 2252 O O . ILE A 1 306 ? -3.266 0.135 13.531 1 85.44 306 ILE A O 1
ATOM 2256 N N . ILE A 1 307 ? -1.794 -1.528 13.438 1 91 307 ILE A N 1
ATOM 2257 C CA . ILE A 1 307 ? -2.781 -2.568 13.711 1 91 307 ILE A CA 1
ATOM 2258 C C . ILE A 1 307 ? -3.361 -2.375 15.109 1 91 307 ILE A C 1
ATOM 2260 O O . ILE A 1 307 ? -4.582 -2.383 15.289 1 91 307 ILE A O 1
ATOM 2264 N N . ALA A 1 308 ? -2.494 -2.107 16.047 1 88.81 308 ALA A N 1
ATOM 2265 C CA . ALA A 1 308 ? -2.928 -1.94 17.422 1 88.81 308 ALA A CA 1
ATOM 2266 C C . ALA A 1 308 ? -3.785 -0.688 17.594 1 88.81 308 ALA A C 1
ATOM 2268 O O . ALA A 1 308 ? -4.805 -0.711 18.281 1 88.81 308 ALA A O 1
ATOM 2269 N N . ALA A 1 309 ? -3.35 0.345 16.969 1 81.75 309 ALA A N 1
ATOM 2270 C CA . ALA A 1 309 ? -4.062 1.614 17.078 1 81.75 309 ALA A CA 1
ATOM 2271 C C . ALA A 1 309 ? -5.477 1.5 16.516 1 81.75 309 ALA A C 1
ATOM 2273 O O . ALA A 1 309 ? -6.434 1.991 17.125 1 81.75 309 ALA A O 1
ATOM 2274 N N . VAL A 1 310 ? -5.613 0.845 15.406 1 82.19 310 VAL A N 1
ATOM 2275 C CA . VAL A 1 310 ? -6.91 0.745 14.742 1 82.19 310 VAL A CA 1
ATOM 2276 C C . VAL A 1 310 ? -7.777 -0.284 15.461 1 82.19 310 VAL A C 1
ATOM 2278 O O . VAL A 1 310 ? -9 -0.145 15.516 1 82.19 310 VAL A O 1
ATOM 2281 N N . MET A 1 311 ? -7.141 -1.305 15.977 1 85.44 311 MET A N 1
ATOM 2282 C CA . MET A 1 311 ? -7.863 -2.301 16.766 1 85.44 311 MET A CA 1
ATOM 2283 C C . MET A 1 311 ? -8.602 -1.645 17.922 1 85.44 311 MET A C 1
ATOM 2285 O O . MET A 1 311 ? -9.758 -1.963 18.188 1 85.44 311 MET A O 1
ATOM 2289 N N . MET A 1 312 ? -8.016 -0.773 18.562 1 78.81 312 MET A N 1
ATOM 2290 C CA . MET A 1 312 ? -8.609 -0.084 19.703 1 78.81 312 MET A CA 1
ATOM 2291 C C . MET A 1 312 ? -9.789 0.78 19.266 1 78.81 312 MET A C 1
ATOM 2293 O O . MET A 1 312 ? -10.805 0.86 19.953 1 78.81 312 MET A O 1
ATOM 2297 N N . ASP A 1 313 ? -9.688 1.418 18.125 1 74.88 313 ASP A N 1
ATOM 2298 C CA . ASP A 1 313 ? -10.766 2.246 17.578 1 74.88 313 ASP A CA 1
ATOM 2299 C C . ASP A 1 313 ? -11.977 1.399 17.219 1 74.88 313 ASP A C 1
ATOM 2301 O O . ASP A 1 313 ? -13.117 1.783 17.5 1 74.88 313 ASP A O 1
ATOM 2305 N N . SER A 1 314 ? -11.711 0.309 16.625 1 76.75 314 SER A N 1
ATOM 2306 C CA . SER A 1 314 ? -12.789 -0.542 16.125 1 76.75 314 SER A CA 1
ATOM 2307 C C . SER A 1 314 ? -13.539 -1.206 17.281 1 76.75 314 SER A C 1
ATOM 2309 O O . SER A 1 314 ? -14.758 -1.383 17.219 1 76.75 314 SER A O 1
ATOM 2311 N N . LEU A 1 315 ? -12.828 -1.577 18.297 1 74.12 315 LEU A N 1
ATOM 2312 C CA . LEU A 1 315 ? -13.461 -2.236 19.438 1 74.12 315 LEU A CA 1
ATOM 2313 C C . LEU A 1 315 ? -14.297 -1.248 20.234 1 74.12 315 LEU A C 1
ATOM 2315 O O . LEU A 1 315 ? -15.312 -1.626 20.828 1 74.12 315 LEU A O 1
ATOM 2319 N N . ASN A 1 316 ? -13.93 -0.03 20.234 1 66.56 316 ASN A N 1
ATOM 2320 C CA . ASN A 1 316 ? -14.68 0.992 20.953 1 66.56 316 ASN A CA 1
ATOM 2321 C C . ASN A 1 316 ? -15.938 1.403 20.203 1 66.56 316 ASN A C 1
ATOM 2323 O O . ASN A 1 316 ? -16.938 1.776 20.812 1 66.56 316 ASN A O 1
ATOM 2327 N N . SER A 1 317 ? -15.891 1.349 18.875 1 61.84 317 SER A N 1
ATOM 2328 C CA . SER A 1 317 ? -17.047 1.727 18.078 1 61.84 317 SER A CA 1
ATOM 2329 C C . SER A 1 317 ? -18.109 0.626 18.078 1 61.84 317 SER A C 1
ATOM 2331 O O . SER A 1 317 ? -19.297 0.898 17.891 1 61.84 317 SER A O 1
ATOM 2333 N N . SER A 1 318 ? -17.719 -0.635 18.141 1 54.31 318 SER A N 1
ATOM 2334 C CA . SER A 1 318 ? -18.672 -1.733 18.156 1 54.31 318 SER A CA 1
ATOM 2335 C C . SER A 1 318 ? -19.531 -1.704 19.422 1 54.31 318 SER A C 1
ATOM 2337 O O . SER A 1 318 ? -20.641 -2.254 19.453 1 54.31 318 SER A O 1
ATOM 2339 N N . ASN A 1 319 ? -19.047 -1.114 20.531 1 44.34 319 ASN A N 1
ATOM 2340 C CA . ASN A 1 319 ? -19.812 -1.055 21.766 1 44.34 319 ASN A CA 1
ATOM 2341 C C . ASN A 1 319 ? -20.844 0.08 21.734 1 44.34 319 ASN A C 1
ATOM 2343 O O . ASN A 1 319 ? -21.656 0.216 22.641 1 44.34 319 ASN A O 1
ATOM 2347 N N . ASP A 1 320 ? -20.688 0.982 20.75 1 41.81 320 ASP A N 1
ATOM 2348 C CA . ASP A 1 320 ? -21.75 1.982 20.688 1 41.81 320 ASP A CA 1
ATOM 2349 C C . ASP A 1 320 ? -22.891 1.529 19.766 1 41.81 320 ASP A C 1
ATOM 2351 O O . ASP A 1 320 ? -22.656 0.88 18.75 1 41.81 320 ASP A O 1
ATOM 2355 N N . MET B 1 1 ? -46.938 -31.062 -18.281 1 28.97 1 MET B N 1
ATOM 2356 C CA . MET B 1 1 ? -46.781 -30.188 -19.438 1 28.97 1 MET B CA 1
ATOM 2357 C C . MET B 1 1 ? -45.469 -29.391 -19.328 1 28.97 1 MET B C 1
ATOM 2359 O O . MET B 1 1 ? -44.875 -29.281 -18.25 1 28.97 1 MET B O 1
ATOM 2363 N N . GLU B 1 2 ? -44.906 -28.734 -20.562 1 30.08 2 GLU B N 1
ATOM 2364 C CA . GLU B 1 2 ? -43.625 -28.438 -21.172 1 30.08 2 GLU B CA 1
ATOM 2365 C C . GLU B 1 2 ? -43 -27.203 -20.547 1 30.08 2 GLU B C 1
ATOM 2367 O O . GLU B 1 2 ? -43.281 -26.078 -20.969 1 30.08 2 GLU B O 1
ATOM 2372 N N . ASN B 1 3 ? -43.156 -27 -19.281 1 31.06 3 ASN B N 1
ATOM 2373 C CA . ASN B 1 3 ? -42.469 -25.797 -18.812 1 31.06 3 ASN B CA 1
ATOM 2374 C C . ASN B 1 3 ? -41.031 -25.734 -19.297 1 31.06 3 ASN B C 1
ATOM 2376 O O . ASN B 1 3 ? -40.188 -26.438 -18.781 1 31.06 3 ASN B O 1
ATOM 2380 N N . ILE B 1 4 ? -40.875 -25.594 -20.672 1 29.08 4 ILE B N 1
ATOM 2381 C CA . ILE B 1 4 ? -39.656 -25.281 -21.391 1 29.08 4 ILE B CA 1
ATOM 2382 C C . ILE B 1 4 ? -38.938 -24.109 -20.719 1 29.08 4 ILE B C 1
ATOM 2384 O O . ILE B 1 4 ? -39.469 -22.984 -20.672 1 29.08 4 ILE B O 1
ATOM 2388 N N . LYS B 1 5 ? -38.406 -24.375 -19.625 1 33.91 5 LYS B N 1
ATOM 2389 C CA . LYS B 1 5 ? -37.438 -23.422 -19.078 1 33.91 5 LYS B CA 1
ATOM 2390 C C . LYS B 1 5 ? -36.719 -22.672 -20.188 1 33.91 5 LYS B C 1
ATOM 2392 O O . LYS B 1 5 ? -36 -23.297 -21 1 33.91 5 LYS B O 1
ATOM 2397 N N . ASN B 1 6 ? -37.375 -21.594 -20.828 1 33.56 6 ASN B N 1
ATOM 2398 C CA . ASN B 1 6 ? -36.812 -20.656 -21.781 1 33.56 6 ASN B CA 1
ATOM 2399 C C . ASN B 1 6 ? -35.344 -20.359 -21.469 1 33.56 6 ASN B C 1
ATOM 2401 O O . ASN B 1 6 ? -35 -19.984 -20.344 1 33.56 6 ASN B O 1
ATOM 2405 N N . TYR B 1 7 ? -34.438 -21.219 -21.891 1 38 7 TYR B N 1
ATOM 2406 C CA . TYR B 1 7 ? -33.062 -20.797 -22.031 1 38 7 TYR B CA 1
ATOM 2407 C C . TYR B 1 7 ? -32.969 -19.328 -22.422 1 38 7 TYR B C 1
ATOM 2409 O O . TYR B 1 7 ? -33.188 -18.969 -23.594 1 38 7 TYR B O 1
ATOM 2417 N N . ARG B 1 8 ? -33.625 -18.484 -21.688 1 39.84 8 ARG B N 1
ATOM 2418 C CA . ARG B 1 8 ? -33.438 -17.062 -22 1 39.84 8 ARG B CA 1
ATOM 2419 C C . ARG B 1 8 ? -32.062 -16.797 -22.578 1 39.84 8 ARG B C 1
ATOM 2421 O O . ARG B 1 8 ? -31.047 -17.156 -21.984 1 39.84 8 ARG B O 1
ATOM 2428 N N . LYS B 1 9 ? -31.844 -16.719 -23.797 1 42.78 9 LYS B N 1
ATOM 2429 C CA . LYS B 1 9 ? -30.719 -16.234 -24.578 1 42.78 9 LYS B CA 1
ATOM 2430 C C . LYS B 1 9 ? -29.953 -15.141 -23.828 1 42.78 9 LYS B C 1
ATOM 2432 O O . LYS B 1 9 ? -30.547 -14.156 -23.391 1 42.78 9 LYS B O 1
ATOM 2437 N N . MET B 1 10 ? -28.812 -15.617 -23.266 1 50.44 10 MET B N 1
ATOM 2438 C CA . MET B 1 10 ? -27.984 -14.547 -22.734 1 50.44 10 MET B CA 1
ATOM 2439 C C . MET B 1 10 ? -27.969 -13.344 -23.672 1 50.44 10 MET B C 1
ATOM 2441 O O . MET B 1 10 ? -27.766 -13.5 -24.875 1 50.44 10 MET B O 1
ATOM 2445 N N . THR B 1 11 ? -28.562 -12.234 -23.406 1 49.28 11 THR B N 1
ATOM 2446 C CA . THR B 1 11 ? -28.516 -11.023 -24.203 1 49.28 11 THR B CA 1
ATOM 2447 C C . THR B 1 11 ? -27.078 -10.602 -24.484 1 49.28 11 THR B C 1
ATOM 2449 O O . THR B 1 11 ? -26.156 -10.992 -23.766 1 49.28 11 THR B O 1
ATOM 2452 N N . ALA B 1 12 ? -26.75 -10.117 -25.672 1 49.97 12 ALA B N 1
ATOM 2453 C CA . ALA B 1 12 ? -25.453 -9.609 -26.109 1 49.97 12 ALA B CA 1
ATOM 2454 C C . ALA B 1 12 ? -24.75 -8.852 -24.984 1 49.97 12 ALA B C 1
ATOM 2456 O O . ALA B 1 12 ? -23.531 -8.945 -24.844 1 49.97 12 ALA B O 1
ATOM 2457 N N . GLY B 1 13 ? -25.391 -8.172 -24.234 1 51.31 13 GLY B N 1
ATOM 2458 C CA . GLY B 1 13 ? -24.875 -7.418 -23.109 1 51.31 13 GLY B CA 1
ATOM 2459 C C . GLY B 1 13 ? -24.344 -8.297 -21.984 1 51.31 13 GLY B C 1
ATOM 2460 O O . GLY B 1 13 ? -23.266 -8.047 -21.453 1 51.31 13 GLY B O 1
ATOM 2461 N N . GLN B 1 14 ? -25.141 -9.312 -21.734 1 54.25 14 GLN B N 1
ATOM 2462 C CA . GLN B 1 14 ? -24.703 -10.234 -20.703 1 54.25 14 GLN B CA 1
ATOM 2463 C C . GLN B 1 14 ? -23.5 -11.047 -21.156 1 54.25 14 GLN B C 1
ATOM 2465 O O . GLN B 1 14 ? -22.594 -11.312 -20.359 1 54.25 14 GLN B O 1
ATOM 2470 N N . PHE B 1 15 ? -23.609 -11.445 -22.422 1 53.06 15 PHE B N 1
ATOM 2471 C CA . PHE B 1 15 ? -22.484 -12.156 -23.016 1 53.06 15 PHE B CA 1
ATOM 2472 C C . PHE B 1 15 ? -21.234 -11.281 -23.016 1 53.06 15 PHE B C 1
ATOM 2474 O O . PHE B 1 15 ? -20.156 -11.758 -22.688 1 53.06 15 PHE B O 1
ATOM 2481 N N . LEU B 1 16 ? -21.375 -10.07 -23.391 1 57.38 16 LEU B N 1
ATOM 2482 C CA . LEU B 1 16 ? -20.266 -9.133 -23.406 1 57.38 16 LEU B CA 1
ATOM 2483 C C . LEU B 1 16 ? -19.688 -8.93 -22.016 1 57.38 16 LEU B C 1
ATOM 2485 O O . LEU B 1 16 ? -18.484 -8.828 -21.844 1 57.38 16 LEU B O 1
ATOM 2489 N N . GLU B 1 17 ? -20.547 -8.945 -21.188 1 59.38 17 GLU B N 1
ATOM 2490 C CA . GLU B 1 17 ? -20.078 -8.797 -19.812 1 59.38 17 GLU B CA 1
ATOM 2491 C C . GLU B 1 17 ? -19.328 -10.039 -19.344 1 59.38 17 GLU B C 1
ATOM 2493 O O . GLU B 1 17 ? -18.297 -9.93 -18.672 1 59.38 17 GLU B O 1
ATOM 2498 N N . LYS B 1 18 ? -19.938 -11.18 -19.828 1 60.91 18 LYS B N 1
ATOM 2499 C CA . LYS B 1 18 ? -19.359 -12.453 -19.391 1 60.91 18 LYS B CA 1
ATOM 2500 C C . LYS B 1 18 ? -18.031 -12.719 -20.109 1 60.91 18 LYS B C 1
ATOM 2502 O O . LYS B 1 18 ? -17.109 -13.281 -19.516 1 60.91 18 LYS B O 1
ATOM 2507 N N . PHE B 1 19 ? -17.969 -12.125 -21.312 1 76.06 19 PHE B N 1
ATOM 2508 C CA . PHE B 1 19 ? -16.797 -12.508 -22.078 1 76.06 19 PHE B CA 1
ATOM 2509 C C . PHE B 1 19 ? -15.891 -11.312 -22.312 1 76.06 19 PHE B C 1
ATOM 2511 O O . PHE B 1 19 ? -14.938 -11.391 -23.094 1 76.06 19 PHE B O 1
ATOM 2518 N N . ALA B 1 20 ? -16.219 -10.305 -21.703 1 79 20 ALA B N 1
ATOM 2519 C CA . ALA B 1 20 ? -15.43 -9.094 -21.875 1 79 20 ALA B CA 1
ATOM 2520 C C . ALA B 1 20 ? -13.969 -9.32 -21.5 1 79 20 ALA B C 1
ATOM 2522 O O . ALA B 1 20 ? -13.062 -8.859 -22.188 1 79 20 ALA B O 1
ATOM 2523 N N . THR B 1 21 ? -13.789 -10.086 -20.516 1 85 21 THR B N 1
ATOM 2524 C CA . THR B 1 21 ? -12.422 -10.336 -20.062 1 85 21 THR B CA 1
ATOM 2525 C C . THR B 1 21 ? -11.656 -11.188 -21.078 1 85 21 THR B C 1
ATOM 2527 O O . THR B 1 21 ? -10.477 -10.945 -21.328 1 85 21 THR B O 1
ATOM 2530 N N . LEU B 1 22 ? -12.344 -12.094 -21.703 1 91.19 22 LEU B N 1
ATOM 2531 C CA . LEU B 1 22 ? -11.711 -12.945 -22.703 1 91.19 22 LEU B CA 1
ATOM 2532 C C . LEU B 1 22 ? -11.375 -12.141 -23.953 1 91.19 22 LEU B C 1
ATOM 2534 O O . LEU B 1 22 ? -10.312 -12.336 -24.562 1 91.19 22 LEU B O 1
ATOM 2538 N N . ILE B 1 23 ? -12.266 -11.297 -24.312 1 90.38 23 ILE B N 1
ATOM 2539 C CA . ILE B 1 23 ? -12.023 -10.422 -25.453 1 90.38 23 ILE B CA 1
ATOM 2540 C C . ILE B 1 23 ? -10.828 -9.516 -25.172 1 90.38 23 ILE B C 1
ATOM 2542 O O . ILE B 1 23 ? -9.984 -9.312 -26.047 1 90.38 23 ILE B O 1
ATOM 2546 N N . GLY B 1 24 ? -10.805 -9.039 -23.938 1 88.81 24 GLY B N 1
ATOM 2547 C CA . GLY B 1 24 ? -9.664 -8.227 -23.547 1 88.81 24 GLY B CA 1
ATOM 2548 C C . GLY B 1 24 ? -8.344 -8.961 -23.672 1 88.81 24 GLY B C 1
ATOM 2549 O O . GLY B 1 24 ? -7.359 -8.406 -24.156 1 88.81 24 GLY B O 1
ATOM 2550 N N . LEU B 1 25 ? -8.359 -10.18 -23.25 1 93.75 25 LEU B N 1
ATOM 2551 C CA . LEU B 1 25 ? -7.156 -11 -23.344 1 93.75 25 LEU B CA 1
ATOM 2552 C C . LEU B 1 25 ? -6.754 -11.203 -24.797 1 93.75 25 LEU B C 1
ATOM 2554 O O . LEU B 1 25 ? -5.586 -11.016 -25.156 1 93.75 25 LEU B O 1
ATOM 2558 N N . PHE B 1 26 ? -7.688 -11.539 -25.594 1 94.94 26 PHE B N 1
ATOM 2559 C CA . PHE B 1 26 ? -7.406 -11.781 -27 1 94.94 26 PHE B CA 1
ATOM 2560 C C . PHE B 1 26 ? -6.879 -10.516 -27.672 1 94.94 26 PHE B C 1
ATOM 2562 O O . PHE B 1 26 ? -5.934 -10.57 -28.469 1 94.94 26 PHE B O 1
ATOM 2569 N N . LEU B 1 27 ? -7.445 -9.406 -27.359 1 93.38 27 LEU B N 1
ATOM 2570 C CA . LEU B 1 27 ? -7.039 -8.141 -27.953 1 93.38 27 LEU B CA 1
ATOM 2571 C C . LEU B 1 27 ? -5.602 -7.797 -27.578 1 93.38 27 LEU B C 1
ATOM 2573 O O . LEU B 1 27 ? -4.816 -7.371 -28.438 1 93.38 27 LEU B O 1
ATOM 2577 N N . VAL B 1 28 ? -5.281 -7.973 -26.328 1 93.62 28 VAL B N 1
ATOM 2578 C CA . VAL B 1 28 ? -3.934 -7.617 -25.875 1 93.62 28 VAL B CA 1
ATOM 2579 C C . VAL B 1 28 ? -2.914 -8.547 -26.531 1 93.62 28 VAL B C 1
ATOM 2581 O O . VAL B 1 28 ? -1.834 -8.109 -26.938 1 93.62 28 VAL B O 1
ATOM 2584 N N . ILE B 1 29 ? -3.277 -9.805 -26.656 1 95.75 29 ILE B N 1
ATOM 2585 C CA . ILE B 1 29 ? -2.398 -10.758 -27.328 1 95.75 29 ILE B CA 1
ATOM 2586 C C . ILE B 1 29 ? -2.197 -10.352 -28.781 1 95.75 29 ILE B C 1
ATOM 2588 O O . ILE B 1 29 ? -1.068 -10.344 -29.281 1 95.75 29 ILE B O 1
ATOM 2592 N N . LEU B 1 30 ? -3.264 -9.992 -29.391 1 95.5 30 LEU B N 1
ATOM 2593 C CA . LEU B 1 30 ? -3.217 -9.602 -30.797 1 95.5 30 LEU B CA 1
ATOM 2594 C C . LEU B 1 30 ? -2.35 -8.367 -30.984 1 95.5 30 LEU B C 1
ATOM 2596 O O . LEU B 1 30 ? -1.554 -8.305 -31.922 1 95.5 30 LEU B O 1
ATOM 2600 N N . ILE B 1 31 ? -2.471 -7.457 -30.156 1 94.44 31 ILE B N 1
ATOM 2601 C CA . ILE B 1 31 ? -1.718 -6.211 -30.25 1 94.44 31 ILE B CA 1
ATOM 2602 C C . ILE B 1 31 ? -0.222 -6.504 -30.172 1 94.44 31 ILE B C 1
ATOM 2604 O O . ILE B 1 31 ? 0.551 -6.07 -31.031 1 94.44 31 ILE B O 1
ATOM 2608 N N . PHE B 1 32 ? 0.191 -7.273 -29.219 1 94.81 32 PHE B N 1
ATOM 2609 C CA . PHE B 1 32 ? 1.617 -7.516 -29.031 1 94.81 32 PHE B CA 1
ATOM 2610 C C . PHE B 1 32 ? 2.139 -8.492 -30.078 1 94.81 32 PHE B C 1
ATOM 2612 O O . PHE B 1 32 ? 3.301 -8.422 -30.484 1 94.81 32 PHE B O 1
ATOM 2619 N N . ALA B 1 33 ? 1.265 -9.375 -30.531 1 94.75 33 ALA B N 1
ATOM 2620 C CA . ALA B 1 33 ? 1.656 -10.281 -31.609 1 94.75 33 ALA B CA 1
ATOM 2621 C C . ALA B 1 33 ? 1.933 -9.516 -32.906 1 94.75 33 ALA B C 1
ATOM 2623 O O . ALA B 1 33 ? 2.812 -9.891 -33.656 1 94.75 33 ALA B O 1
ATOM 2624 N N . LEU B 1 34 ? 1.207 -8.477 -33.125 1 95 34 LEU B N 1
ATOM 2625 C CA . LEU B 1 34 ? 1.386 -7.652 -34.312 1 95 34 LEU B CA 1
ATOM 2626 C C . LEU B 1 34 ? 2.605 -6.746 -34.156 1 95 34 LEU B C 1
ATOM 2628 O O . LEU B 1 34 ? 3.297 -6.465 -35.125 1 95 34 LEU B O 1
ATOM 2632 N N . LEU B 1 35 ? 2.879 -6.352 -33 1 94.12 35 LEU B N 1
ATOM 2633 C CA . LEU B 1 35 ? 3.969 -5.41 -32.75 1 94.12 35 LEU B CA 1
ATOM 2634 C C . LEU B 1 35 ? 5.309 -6.137 -32.688 1 94.12 35 LEU B C 1
ATOM 2636 O O . LEU B 1 35 ? 6.348 -5.566 -33.031 1 94.12 35 LEU B O 1
ATOM 2640 N N . LYS B 1 36 ? 5.309 -7.359 -32.219 1 92.88 36 LYS B N 1
ATOM 2641 C CA . LYS B 1 36 ? 6.523 -8.156 -32.062 1 92.88 36 LYS B CA 1
ATOM 2642 C C . LYS B 1 36 ? 6.336 -9.562 -32.625 1 92.88 36 LYS B C 1
ATOM 2644 O O . LYS B 1 36 ? 5.691 -10.398 -32 1 92.88 36 LYS B O 1
ATOM 2649 N N . PRO B 1 37 ? 6.992 -9.883 -33.656 1 89.88 37 PRO B N 1
ATOM 2650 C CA . PRO B 1 37 ? 6.832 -11.195 -34.281 1 89.88 37 PRO B CA 1
ATOM 2651 C C . PRO B 1 37 ? 7.234 -12.344 -33.375 1 89.88 37 PRO B C 1
ATOM 2653 O O . PRO B 1 37 ? 6.672 -13.438 -33.469 1 89.88 37 PRO B O 1
ATOM 2656 N N . LYS B 1 38 ? 8.109 -12.109 -32.5 1 93.06 38 LYS B N 1
ATOM 2657 C CA . LYS B 1 38 ? 8.609 -13.18 -31.641 1 93.06 38 LYS B CA 1
ATOM 2658 C C . LYS B 1 38 ? 7.754 -13.312 -30.375 1 93.06 38 LYS B C 1
ATOM 2660 O O . LYS B 1 38 ? 8.039 -14.141 -29.516 1 93.06 38 LYS B O 1
ATOM 2665 N N . PHE B 1 39 ? 6.695 -12.586 -30.344 1 95.81 39 PHE B N 1
ATOM 2666 C CA . PHE B 1 39 ? 5.852 -12.586 -29.156 1 95.81 39 PHE B CA 1
ATOM 2667 C C . PHE B 1 39 ? 5.246 -13.961 -28.922 1 95.81 39 PHE B C 1
ATOM 2669 O O . PHE B 1 39 ? 5.148 -14.422 -27.781 1 95.81 39 PHE B O 1
ATOM 2676 N N . LEU B 1 40 ? 4.93 -14.672 -29.984 1 94.19 40 LEU B N 1
ATOM 2677 C CA . LEU B 1 40 ? 4.234 -15.945 -29.828 1 94.19 40 LEU B CA 1
ATOM 2678 C C . LEU B 1 40 ? 5.211 -17.109 -29.938 1 94.19 40 LEU B C 1
ATOM 2680 O O . LEU B 1 40 ? 4.793 -18.266 -30.031 1 94.19 40 LEU B O 1
ATOM 2684 N N . ASP B 1 41 ? 6.488 -16.797 -29.875 1 94.69 41 ASP B N 1
ATOM 2685 C CA . ASP B 1 41 ? 7.484 -17.859 -29.828 1 94.69 41 ASP B CA 1
ATOM 2686 C C . ASP B 1 41 ? 7.293 -18.734 -28.594 1 94.69 41 ASP B C 1
ATOM 2688 O O . ASP B 1 41 ? 6.941 -18.234 -27.516 1 94.69 41 ASP B O 1
ATOM 2692 N N . VAL B 1 42 ? 7.582 -19.984 -28.766 1 92.81 42 VAL B N 1
ATOM 2693 C CA . VAL B 1 42 ? 7.348 -20.969 -27.719 1 92.81 42 VAL B CA 1
ATOM 2694 C C . VAL B 1 42 ? 8.109 -20.562 -26.453 1 92.81 42 VAL B C 1
ATOM 2696 O O . VAL B 1 42 ? 7.578 -20.672 -25.344 1 92.81 42 VAL B O 1
ATOM 2699 N N . ASN B 1 43 ? 9.336 -20.125 -26.625 1 91.69 43 ASN B N 1
ATOM 2700 C CA . ASN B 1 43 ? 10.148 -19.734 -25.469 1 91.69 43 ASN B CA 1
ATOM 2701 C C . ASN B 1 43 ? 9.531 -18.547 -24.734 1 91.69 43 ASN B C 1
ATOM 2703 O O . ASN B 1 43 ? 9.5 -18.516 -23.5 1 91.69 43 ASN B O 1
ATOM 2707 N N . ASN B 1 44 ? 9.031 -17.609 -25.516 1 95 44 ASN B N 1
ATOM 2708 C CA . ASN B 1 44 ? 8.414 -16.438 -24.891 1 95 44 ASN B CA 1
ATOM 2709 C C . ASN B 1 44 ? 7.098 -16.797 -24.219 1 95 44 ASN B C 1
ATOM 2711 O O . ASN B 1 44 ? 6.801 -16.312 -23.125 1 95 44 ASN B O 1
ATOM 2715 N N . VAL B 1 45 ? 6.387 -17.594 -24.828 1 95.19 45 VAL B N 1
ATOM 2716 C CA . VAL B 1 45 ? 5.102 -18.016 -24.266 1 95.19 45 VAL B CA 1
ATOM 2717 C C . VAL B 1 45 ? 5.32 -18.75 -22.953 1 95.19 45 VAL B C 1
ATOM 2719 O O . VAL B 1 45 ? 4.602 -18.531 -21.984 1 95.19 45 VAL B O 1
ATOM 2722 N N . PHE B 1 46 ? 6.324 -19.578 -22.922 1 94.38 46 PHE B N 1
ATOM 2723 C CA . PHE B 1 46 ? 6.586 -20.328 -21.703 1 94.38 46 PHE B CA 1
ATOM 2724 C C . PHE B 1 46 ? 7.117 -19.406 -20.594 1 94.38 46 PHE B C 1
ATOM 2726 O O . PHE B 1 46 ? 6.812 -19.594 -19.422 1 94.38 46 PHE B O 1
ATOM 2733 N N . ASN B 1 47 ? 7.863 -18.438 -20.969 1 92.31 47 ASN B N 1
ATOM 2734 C CA . ASN B 1 47 ? 8.305 -17.438 -20 1 92.31 47 ASN B CA 1
ATOM 2735 C C . ASN B 1 47 ? 7.133 -16.641 -19.453 1 92.31 47 ASN B C 1
ATOM 2737 O O . ASN B 1 47 ? 7.074 -16.375 -18.25 1 92.31 47 ASN B O 1
ATOM 2741 N N . LEU B 1 48 ? 6.32 -16.281 -20.312 1 95.69 48 LEU B N 1
ATOM 2742 C CA . LEU B 1 48 ? 5.102 -15.57 -19.938 1 95.69 48 LEU B CA 1
ATOM 2743 C C . LEU B 1 48 ? 4.258 -16.406 -18.984 1 95.69 48 LEU B C 1
ATOM 2745 O O . LEU B 1 48 ? 3.76 -15.891 -17.984 1 95.69 48 LEU B O 1
ATOM 2749 N N . LEU B 1 49 ? 4.184 -17.641 -19.25 1 96.56 49 LEU B N 1
ATOM 2750 C CA . LEU B 1 49 ? 3.355 -18.516 -18.422 1 96.56 49 LEU B CA 1
ATOM 2751 C C . LEU B 1 49 ? 3.998 -18.75 -17.062 1 96.56 49 LEU B C 1
ATOM 2753 O O . LEU B 1 49 ? 3.297 -18.906 -16.062 1 96.56 49 LEU B O 1
ATOM 2757 N N . ARG B 1 50 ? 5.316 -18.797 -17.047 1 95.69 50 ARG B N 1
ATOM 2758 C CA . ARG B 1 50 ? 6.008 -18.891 -15.758 1 95.69 50 ARG B CA 1
ATOM 2759 C C . ARG B 1 50 ? 5.703 -17.703 -14.867 1 95.69 50 ARG B C 1
ATOM 2761 O O . ARG B 1 50 ? 5.391 -17.859 -13.688 1 95.69 50 ARG B O 1
ATOM 2768 N N . GLN B 1 51 ? 5.723 -16.547 -15.445 1 93.75 51 GLN B N 1
ATOM 2769 C CA . GLN B 1 51 ? 5.43 -15.328 -14.711 1 93.75 51 GLN B CA 1
ATOM 2770 C C . GLN B 1 51 ? 3.963 -15.281 -14.281 1 93.75 51 GLN B C 1
ATOM 2772 O O . GLN B 1 51 ? 3.65 -14.883 -13.156 1 93.75 51 GLN B O 1
ATOM 2777 N N . ALA B 1 52 ? 3.16 -15.695 -15.172 1 97.44 52 ALA B N 1
ATOM 2778 C CA . ALA B 1 52 ? 1.726 -15.719 -14.898 1 97.44 52 ALA B CA 1
ATOM 2779 C C . ALA B 1 52 ? 1.407 -16.672 -13.742 1 97.44 52 ALA B C 1
ATOM 2781 O O . ALA B 1 52 ? 0.486 -16.406 -12.961 1 97.44 52 ALA B O 1
ATOM 2782 N N . SER B 1 53 ? 2.195 -17.703 -13.703 1 98.5 53 SER B N 1
ATOM 2783 C CA . SER B 1 53 ? 1.941 -18.703 -12.664 1 98.5 53 SER B CA 1
ATOM 2784 C C . SER B 1 53 ? 2.182 -18.125 -11.273 1 98.5 53 SER B C 1
ATOM 2786 O O . SER B 1 53 ? 1.418 -18.391 -10.344 1 98.5 53 SER B O 1
ATOM 2788 N N . ILE B 1 54 ? 3.17 -17.344 -11.133 1 97.81 54 ILE B N 1
ATOM 2789 C CA . ILE B 1 54 ? 3.496 -16.734 -9.844 1 97.81 54 ILE B CA 1
ATOM 2790 C C . ILE B 1 54 ? 2.396 -15.75 -9.445 1 97.81 54 ILE B C 1
ATOM 2792 O O . ILE B 1 54 ? 1.832 -15.852 -8.352 1 97.81 54 ILE B O 1
ATOM 2796 N N . ASN B 1 55 ? 2.014 -14.891 -10.32 1 96.75 55 ASN B N 1
ATOM 2797 C CA . ASN B 1 55 ? 0.95 -13.93 -10.039 1 96.75 55 ASN B CA 1
ATOM 2798 C C . ASN B 1 55 ? -0.407 -14.617 -9.914 1 96.75 55 ASN B C 1
ATOM 2800 O O . ASN B 1 55 ? -1.283 -14.148 -9.188 1 96.75 55 ASN B O 1
ATOM 2804 N N . GLY B 1 56 ? -0.489 -15.656 -10.688 1 98.56 56 GLY B N 1
ATOM 2805 C CA . GLY B 1 56 ? -1.723 -16.422 -10.609 1 98.56 56 GLY B CA 1
ATOM 2806 C C . GLY B 1 56 ? -1.985 -17 -9.234 1 98.56 56 GLY B C 1
ATOM 2807 O O . GLY B 1 56 ? -3.119 -16.984 -8.75 1 98.56 56 GLY B O 1
ATOM 2808 N N . LEU B 1 57 ? -0.973 -17.5 -8.648 1 98.81 57 LEU B N 1
ATOM 2809 C CA . LEU B 1 57 ? -1.109 -18.031 -7.293 1 98.81 57 LEU B CA 1
ATOM 2810 C C . LEU B 1 57 ? -1.567 -16.938 -6.328 1 98.81 57 LEU B C 1
ATOM 2812 O O . LEU B 1 57 ? -2.465 -17.172 -5.512 1 98.81 57 LEU B O 1
ATOM 2816 N N . LEU B 1 58 ? -0.977 -15.781 -6.477 1 98.69 58 LEU B N 1
ATOM 2817 C CA . LEU B 1 58 ? -1.367 -14.656 -5.633 1 98.69 58 LEU B CA 1
ATOM 2818 C C . LEU B 1 58 ? -2.812 -14.25 -5.902 1 98.69 58 LEU B C 1
ATOM 2820 O O . LEU B 1 58 ? -3.576 -14.008 -4.969 1 98.69 58 LEU B O 1
ATOM 2824 N N . ALA B 1 59 ? -3.146 -14.203 -7.156 1 98.5 59 ALA B N 1
ATOM 2825 C CA . ALA B 1 59 ? -4.477 -13.742 -7.551 1 98.5 59 ALA B CA 1
ATOM 2826 C C . ALA B 1 59 ? -5.551 -14.734 -7.102 1 98.5 59 ALA B C 1
ATOM 2828 O O . ALA B 1 59 ? -6.648 -14.336 -6.711 1 98.5 59 ALA B O 1
ATOM 2829 N N . LEU B 1 60 ? -5.234 -15.992 -7.219 1 98.62 60 LEU B N 1
ATOM 2830 C CA . LEU B 1 60 ? -6.188 -16.984 -6.75 1 98.62 60 LEU B CA 1
ATOM 2831 C C . LEU B 1 60 ? -6.457 -16.828 -5.258 1 98.62 60 LEU B C 1
ATOM 2833 O O . LEU B 1 60 ? -7.609 -16.875 -4.824 1 98.62 60 LEU B O 1
ATOM 2837 N N . GLY B 1 61 ? -5.418 -16.656 -4.484 1 98.69 61 GLY B N 1
ATOM 2838 C CA . GLY B 1 61 ? -5.613 -16.375 -3.072 1 98.69 61 GLY B CA 1
ATOM 2839 C C . GLY B 1 61 ? -6.41 -15.102 -2.826 1 98.69 61 GLY B C 1
ATOM 2840 O O . GLY B 1 61 ? -7.312 -15.086 -1.988 1 98.69 61 GLY B O 1
ATOM 2841 N N . MET B 1 62 ? -6.109 -14.117 -3.551 1 97.94 62 MET B N 1
ATOM 2842 C CA . MET B 1 62 ? -6.797 -12.836 -3.428 1 97.94 62 MET B CA 1
ATOM 2843 C C . MET B 1 62 ? -8.281 -12.977 -3.76 1 97.94 62 MET B C 1
ATOM 2845 O O . MET B 1 62 ? -9.117 -12.281 -3.186 1 97.94 62 MET B O 1
ATOM 2849 N N . THR B 1 63 ? -8.586 -13.844 -4.66 1 98.06 63 THR B N 1
ATOM 2850 C CA . THR B 1 63 ? -9.984 -14.062 -5.02 1 98.06 63 THR B CA 1
ATOM 2851 C C . THR B 1 63 ? -10.797 -14.5 -3.801 1 98.06 63 THR B C 1
ATOM 2853 O O . THR B 1 63 ? -11.898 -14.008 -3.578 1 98.06 63 THR B O 1
ATOM 2856 N N . PHE B 1 64 ? -10.258 -15.367 -3.006 1 98.5 64 PHE B N 1
ATOM 2857 C CA . PHE B 1 64 ? -10.953 -15.812 -1.806 1 98.5 64 PHE B CA 1
ATOM 2858 C C . PHE B 1 64 ? -11.195 -14.641 -0.856 1 98.5 64 PHE B C 1
ATOM 2860 O O . PHE B 1 64 ? -12.273 -14.523 -0.277 1 98.5 64 PHE B O 1
ATOM 2867 N N . VAL B 1 65 ? -10.219 -13.836 -0.709 1 98.44 65 VAL B N 1
ATOM 2868 C CA . VAL B 1 65 ? -10.297 -12.695 0.197 1 98.44 65 VAL B CA 1
ATOM 2869 C C . VAL B 1 65 ? -11.336 -11.695 -0.323 1 98.44 65 VAL B C 1
ATOM 2871 O O . VAL B 1 65 ? -12.195 -11.234 0.43 1 98.44 65 VAL B O 1
ATOM 2874 N N . VAL B 1 66 ? -11.273 -11.422 -1.601 1 96.56 66 VAL B N 1
ATOM 2875 C CA . VAL B 1 66 ? -12.164 -10.445 -2.213 1 96.56 66 VAL B CA 1
ATOM 2876 C C . VAL B 1 66 ? -13.602 -10.961 -2.184 1 96.56 66 VAL B C 1
ATOM 2878 O O . VAL B 1 66 ? -14.547 -10.188 -2.008 1 96.56 66 VAL B O 1
ATOM 2881 N N . LEU B 1 67 ? -13.812 -12.203 -2.271 1 97.12 67 LEU B N 1
ATOM 2882 C CA . LEU B 1 67 ? -15.148 -12.789 -2.221 1 97.12 67 LEU B CA 1
ATOM 2883 C C . LEU B 1 67 ? -15.82 -12.5 -0.882 1 97.12 67 LEU B C 1
ATOM 2885 O O . LEU B 1 67 ? -17.047 -12.422 -0.802 1 97.12 67 LEU B O 1
ATOM 2889 N N . THR B 1 68 ? -15.023 -12.32 0.153 1 97.19 68 THR B N 1
ATOM 2890 C CA . THR B 1 68 ? -15.586 -12.039 1.469 1 97.19 68 THR B CA 1
ATOM 2891 C C . THR B 1 68 ? -15.781 -10.539 1.662 1 97.19 68 THR B C 1
ATOM 2893 O O . THR B 1 68 ? -16.219 -10.094 2.727 1 97.19 68 THR B O 1
ATOM 2896 N N . GLY B 1 69 ? -15.367 -9.805 0.695 1 94.44 69 GLY B N 1
ATOM 2897 C CA . GLY B 1 69 ? -15.484 -8.359 0.792 1 94.44 69 GLY B CA 1
ATOM 2898 C C . GLY B 1 69 ? -14.25 -7.695 1.365 1 94.44 69 GLY B C 1
ATOM 2899 O O . GLY B 1 69 ? -14.273 -6.516 1.718 1 94.44 69 GLY B O 1
ATOM 2900 N N . GLY B 1 70 ? -13.164 -8.453 1.424 1 94.56 70 GLY B N 1
ATOM 2901 C CA . GLY B 1 70 ? -11.922 -7.918 1.959 1 94.56 70 GLY B CA 1
ATOM 2902 C C . GLY B 1 70 ? -10.844 -7.746 0.907 1 94.56 70 GLY B C 1
ATOM 2903 O O . GLY B 1 70 ? -11.094 -7.957 -0.282 1 94.56 70 GLY B O 1
ATOM 2904 N N . ILE B 1 71 ? -9.688 -7.227 1.306 1 93.5 71 ILE B N 1
ATOM 2905 C CA . ILE B 1 71 ? -8.5 -7.078 0.474 1 93.5 71 ILE B CA 1
ATOM 2906 C C . ILE B 1 71 ? -7.254 -7.434 1.285 1 93.5 71 ILE B C 1
ATOM 2908 O O . ILE B 1 71 ? -7.246 -7.293 2.51 1 93.5 71 ILE B O 1
ATOM 2912 N N . ASP B 1 72 ? -6.336 -7.953 0.688 1 97.5 72 ASP B N 1
ATOM 2913 C CA . ASP B 1 72 ? -5.066 -8.242 1.344 1 97.5 72 ASP B CA 1
ATOM 2914 C C . ASP B 1 72 ? -3.912 -7.52 0.652 1 97.5 72 ASP B C 1
ATOM 2916 O O . ASP B 1 72 ? -3.428 -7.965 -0.39 1 97.5 72 ASP B O 1
ATOM 2920 N N . LEU B 1 73 ? -3.416 -6.504 1.263 1 95.5 73 LEU B N 1
ATOM 2921 C CA . LEU B 1 73 ? -2.344 -5.703 0.681 1 95.5 73 LEU B CA 1
ATOM 2922 C C . LEU B 1 73 ? -0.981 -6.316 0.992 1 95.5 73 LEU B C 1
ATOM 2924 O O . LEU B 1 73 ? 0.035 -5.891 0.437 1 95.5 73 LEU B O 1
ATOM 2928 N N . SER B 1 74 ? -0.968 -7.332 1.787 1 97.69 74 SER B N 1
ATOM 2929 C CA . SER B 1 74 ? 0.305 -7.824 2.303 1 97.69 74 SER B CA 1
ATOM 2930 C C . SER B 1 74 ? 0.795 -9.031 1.506 1 97.69 74 SER B C 1
ATOM 2932 O O . SER B 1 74 ? 1.862 -9.578 1.791 1 97.69 74 SER B O 1
ATOM 2934 N N . VAL B 1 75 ? 0.07 -9.461 0.486 1 98.12 75 VAL B N 1
ATOM 2935 C CA . VAL B 1 75 ? 0.398 -10.703 -0.202 1 98.12 75 VAL B CA 1
ATOM 2936 C C . VAL B 1 75 ? 1.792 -10.602 -0.816 1 98.12 75 VAL B C 1
ATOM 2938 O O . VAL B 1 75 ? 2.531 -11.586 -0.858 1 98.12 75 VAL B O 1
ATOM 2941 N N . GLY B 1 76 ? 2.166 -9.469 -1.283 1 97.19 76 GLY B N 1
ATOM 2942 C CA . GLY B 1 76 ? 3.5 -9.289 -1.835 1 97.19 76 GLY B CA 1
ATOM 2943 C C . GLY B 1 76 ? 4.602 -9.453 -0.805 1 97.19 76 GLY B C 1
ATOM 2944 O O . GLY B 1 76 ? 5.59 -10.141 -1.055 1 97.19 76 GLY B O 1
ATOM 2945 N N . SER B 1 77 ? 4.41 -8.797 0.304 1 97.62 77 SER B N 1
ATOM 2946 C CA . SER B 1 77 ? 5.422 -8.891 1.352 1 97.62 77 SER B CA 1
ATOM 2947 C C . SER B 1 77 ? 5.453 -10.289 1.961 1 97.62 77 SER B C 1
ATOM 2949 O O . SER B 1 77 ? 6.512 -10.773 2.369 1 97.62 77 SER B O 1
ATOM 2951 N N . ILE B 1 78 ? 4.332 -10.961 2.006 1 98.69 78 ILE B N 1
ATOM 2952 C CA . ILE B 1 78 ? 4.285 -12.328 2.492 1 98.69 78 ILE B CA 1
ATOM 2953 C C . ILE B 1 78 ? 5.023 -13.25 1.521 1 98.69 78 ILE B C 1
ATOM 2955 O O . ILE B 1 78 ? 5.77 -14.141 1.941 1 98.69 78 ILE B O 1
ATOM 2959 N N . LEU B 1 79 ? 4.797 -12.992 0.269 1 98.69 79 LEU B N 1
ATOM 2960 C CA . LEU B 1 79 ? 5.555 -13.711 -0.749 1 98.69 79 LEU B CA 1
ATOM 2961 C C . LEU B 1 79 ? 7.055 -13.531 -0.536 1 98.69 79 LEU B C 1
ATOM 2963 O O . LEU B 1 79 ? 7.812 -14.5 -0.572 1 98.69 79 LEU B O 1
ATOM 2967 N N . GLY B 1 80 ? 7.453 -12.32 -0.346 1 98.31 80 GLY B N 1
ATOM 2968 C CA . GLY B 1 80 ? 8.859 -12.031 -0.114 1 98.31 80 GLY B CA 1
ATOM 2969 C C . GLY B 1 80 ? 9.422 -12.734 1.109 1 98.31 80 GLY B C 1
ATOM 2970 O O . GLY B 1 80 ? 10.5 -13.328 1.05 1 98.31 80 GLY B O 1
ATOM 2971 N N . ALA B 1 81 ? 8.695 -12.672 2.18 1 98.5 81 ALA B N 1
ATOM 2972 C CA . ALA B 1 81 ? 9.117 -13.32 3.418 1 98.5 81 ALA B CA 1
ATOM 2973 C C . ALA B 1 81 ? 9.234 -14.828 3.23 1 98.5 81 ALA B C 1
ATOM 2975 O O . ALA B 1 81 ? 10.234 -15.43 3.621 1 98.5 81 ALA B O 1
ATOM 2976 N N . SER B 1 82 ? 8.25 -15.383 2.645 1 98.81 82 SER B N 1
ATOM 2977 C CA . SER B 1 82 ? 8.258 -16.812 2.393 1 98.81 82 SER B CA 1
ATOM 2978 C C . SER B 1 82 ? 9.43 -17.219 1.512 1 98.81 82 SER B C 1
ATOM 2980 O O . SER B 1 82 ? 10.078 -18.234 1.762 1 98.81 82 SER B O 1
ATOM 2982 N N . GLY B 1 83 ? 9.68 -16.453 0.507 1 98.69 83 GLY B N 1
ATOM 2983 C CA . GLY B 1 83 ? 10.805 -16.734 -0.376 1 98.69 83 GLY B CA 1
ATOM 2984 C C . GLY B 1 83 ? 12.141 -16.703 0.338 1 98.69 83 GLY B C 1
ATOM 2985 O O . GLY B 1 83 ? 12.969 -17.594 0.135 1 98.69 83 GLY B O 1
ATOM 2986 N N . ILE B 1 84 ? 12.312 -15.727 1.194 1 98.62 84 ILE B N 1
ATOM 2987 C CA . ILE B 1 84 ? 13.578 -15.562 1.902 1 98.62 84 ILE B CA 1
ATOM 2988 C C . ILE B 1 84 ? 13.781 -16.719 2.877 1 98.62 84 ILE B C 1
ATOM 2990 O O . ILE B 1 84 ? 14.859 -17.312 2.943 1 98.62 84 ILE B O 1
ATOM 2994 N N . PHE B 1 85 ? 12.758 -17.062 3.623 1 98.75 85 PHE B N 1
ATOM 2995 C CA . PHE B 1 85 ? 12.906 -18.141 4.594 1 98.75 85 PHE B CA 1
ATOM 2996 C C . PHE B 1 85 ? 13.109 -19.484 3.895 1 98.75 85 PHE B C 1
ATOM 2998 O O . PHE B 1 85 ? 13.867 -20.328 4.371 1 98.75 85 PHE B O 1
ATOM 3005 N N . ALA B 1 86 ? 12.477 -19.672 2.793 1 98.81 86 ALA B N 1
ATOM 3006 C CA . ALA B 1 86 ? 12.727 -20.875 1.997 1 98.81 86 ALA B CA 1
ATOM 3007 C C . ALA B 1 86 ? 14.164 -20.906 1.488 1 98.81 86 ALA B C 1
ATOM 3009 O O . ALA B 1 86 ? 14.812 -21.969 1.522 1 98.81 86 ALA B O 1
ATOM 3010 N N . ALA B 1 87 ? 14.617 -19.797 1.025 1 98.69 87 ALA B N 1
ATOM 3011 C CA . ALA B 1 87 ? 15.969 -19.703 0.491 1 98.69 87 ALA B CA 1
ATOM 3012 C C . ALA B 1 87 ? 17.016 -20.016 1.569 1 98.69 87 ALA B C 1
ATOM 3014 O O . ALA B 1 87 ? 18 -20.688 1.309 1 98.69 87 ALA B O 1
ATOM 3015 N N . LEU B 1 88 ? 16.766 -19.5 2.752 1 98.25 88 LEU B N 1
ATOM 3016 C CA . LEU B 1 88 ? 17.688 -19.719 3.861 1 98.25 88 LEU B CA 1
ATOM 3017 C C . LEU B 1 88 ? 17.828 -21.203 4.172 1 98.25 88 LEU B C 1
ATOM 3019 O O . LEU B 1 88 ? 18.906 -21.656 4.547 1 98.25 88 LEU B O 1
ATOM 3023 N N . VAL B 1 89 ? 16.766 -21.953 4 1 98.31 89 VAL B N 1
ATOM 3024 C CA . VAL B 1 89 ? 16.812 -23.391 4.23 1 98.31 89 VAL B CA 1
ATOM 3025 C C . VAL B 1 89 ? 17.391 -24.094 3.012 1 98.31 89 VAL B C 1
ATOM 3027 O O . VAL B 1 89 ? 18.219 -25 3.15 1 98.31 89 VAL B O 1
ATOM 3030 N N . ALA B 1 90 ? 17.078 -23.656 1.856 1 98.19 90 ALA B N 1
ATOM 3031 C CA . ALA B 1 90 ? 17.484 -24.297 0.606 1 98.19 90 ALA B CA 1
ATOM 3032 C C . ALA B 1 90 ? 18.984 -24.109 0.366 1 98.19 90 ALA B C 1
ATOM 3034 O O . ALA B 1 90 ? 19.578 -24.828 -0.436 1 98.19 90 ALA B O 1
ATOM 3035 N N . GLN B 1 91 ? 19.484 -23.141 1.004 1 96.81 91 GLN B N 1
ATOM 3036 C CA . GLN B 1 91 ? 20.922 -22.891 0.871 1 96.81 91 GLN B CA 1
ATOM 3037 C C . GLN B 1 91 ? 21.734 -24.047 1.434 1 96.81 91 GLN B C 1
ATOM 3039 O O . GLN B 1 91 ? 22.875 -24.281 1.006 1 96.81 91 GLN B O 1
ATOM 3044 N N . ASN B 1 92 ? 21.188 -24.641 2.463 1 95.5 92 ASN B N 1
ATOM 3045 C CA . ASN B 1 92 ? 21.812 -25.844 2.998 1 95.5 92 ASN B CA 1
ATOM 3046 C C . ASN B 1 92 ? 21.5 -27.078 2.15 1 95.5 92 ASN B C 1
ATOM 3048 O O . ASN B 1 92 ? 20.422 -27.656 2.287 1 95.5 92 ASN B O 1
ATOM 3052 N N . HIS B 1 93 ? 22.484 -27.531 1.482 1 94.06 93 HIS B N 1
ATOM 3053 C CA . HIS B 1 93 ? 22.297 -28.578 0.495 1 94.06 93 HIS B CA 1
ATOM 3054 C C . HIS B 1 93 ? 22.078 -29.938 1.167 1 94.06 93 HIS B C 1
ATOM 3056 O O . HIS B 1 93 ? 21.656 -30.891 0.518 1 94.06 93 HIS B O 1
ATOM 3062 N N . ASP B 1 94 ? 22.25 -30.016 2.453 1 95.19 94 ASP B N 1
ATOM 3063 C CA . ASP B 1 94 ? 22.031 -31.25 3.191 1 95.19 94 ASP B CA 1
ATOM 3064 C C . ASP B 1 94 ? 20.562 -31.422 3.562 1 95.19 94 ASP B C 1
ATOM 3066 O O . ASP B 1 94 ? 20.125 -32.531 3.916 1 95.19 94 ASP B O 1
ATOM 3070 N N . ILE B 1 95 ? 19.938 -30.375 3.457 1 96.69 95 ILE B N 1
ATOM 3071 C CA . ILE B 1 95 ? 18.5 -30.422 3.762 1 96.69 95 ILE B CA 1
ATOM 3072 C C . ILE B 1 95 ? 17.703 -30.672 2.484 1 96.69 95 ILE B C 1
ATOM 3074 O O . ILE B 1 95 ? 17.938 -30.016 1.465 1 96.69 95 ILE B O 1
ATOM 3078 N N . PRO B 1 96 ? 16.828 -31.672 2.562 1 97.44 96 PRO B N 1
ATOM 3079 C CA . PRO B 1 96 ? 16.016 -31.922 1.372 1 97.44 96 PRO B CA 1
ATOM 3080 C C . PRO B 1 96 ? 15.219 -30.703 0.927 1 97.44 96 PRO B C 1
ATOM 3082 O O . PRO B 1 96 ? 14.727 -29.938 1.766 1 97.44 96 PRO B O 1
ATOM 3085 N N . TRP B 1 97 ? 15.078 -30.562 -0.37 1 96.56 97 TRP B N 1
ATOM 3086 C CA . TRP B 1 97 ? 14.484 -29.375 -0.963 1 96.56 97 TRP B CA 1
ATOM 3087 C C . TRP B 1 97 ? 13.039 -29.188 -0.516 1 96.56 97 TRP B C 1
ATOM 3089 O O . TRP B 1 97 ? 12.547 -28.062 -0.401 1 96.56 97 TRP B O 1
ATOM 3099 N N . PHE B 1 98 ? 12.305 -30.234 -0.222 1 97.56 98 PHE B N 1
ATOM 3100 C CA . PHE B 1 98 ? 10.891 -30.125 0.116 1 97.56 98 PHE B CA 1
ATOM 3101 C C . PHE B 1 98 ? 10.711 -29.484 1.486 1 97.56 98 PHE B C 1
ATOM 3103 O O . PHE B 1 98 ? 9.656 -28.922 1.781 1 97.56 98 PHE B O 1
ATOM 3110 N N . VAL B 1 99 ? 11.758 -29.578 2.369 1 98.44 99 VAL B N 1
ATOM 3111 C CA . VAL B 1 99 ? 11.703 -28.891 3.66 1 98.44 99 VAL B CA 1
ATOM 3112 C C . VAL B 1 99 ? 11.648 -27.391 3.447 1 98.44 99 VAL B C 1
ATOM 3114 O O . VAL B 1 99 ? 10.914 -26.672 4.141 1 98.44 99 VAL B O 1
ATOM 3117 N N . ALA B 1 100 ? 12.461 -26.891 2.459 1 98.62 100 ALA B N 1
ATOM 3118 C CA . ALA B 1 100 ? 12.438 -25.469 2.115 1 98.62 100 ALA B CA 1
ATOM 3119 C C . ALA B 1 100 ? 11.055 -25.031 1.637 1 98.62 100 ALA B C 1
ATOM 3121 O O . ALA B 1 100 ? 10.586 -23.953 1.98 1 98.62 100 ALA B O 1
ATOM 3122 N N . VAL B 1 101 ? 10.406 -25.891 0.899 1 98.69 101 VAL B N 1
ATOM 3123 C CA . VAL B 1 101 ? 9.07 -25.594 0.389 1 98.69 101 VAL B CA 1
ATOM 3124 C C . VAL B 1 101 ? 8.086 -25.5 1.552 1 98.69 101 VAL B C 1
ATOM 3126 O O . VAL B 1 101 ? 7.297 -24.547 1.615 1 98.69 101 VAL B O 1
ATOM 3129 N N . PHE B 1 102 ? 8.18 -26.375 2.51 1 98.75 102 PHE B N 1
ATOM 3130 C CA . PHE B 1 102 ? 7.266 -26.391 3.645 1 98.75 102 PHE B CA 1
ATOM 3131 C C . PHE B 1 102 ? 7.496 -25.188 4.539 1 98.75 102 PHE B C 1
ATOM 3133 O O . PHE B 1 102 ? 6.551 -24.656 5.129 1 98.75 102 PHE B O 1
ATOM 3140 N N . VAL B 1 103 ? 8.75 -24.797 4.621 1 98.75 103 VAL B N 1
ATOM 3141 C CA . VAL B 1 103 ? 9.047 -23.609 5.414 1 98.75 103 VAL B CA 1
ATOM 3142 C C . VAL B 1 103 ? 8.414 -22.375 4.766 1 98.75 103 VAL B C 1
ATOM 3144 O O . VAL B 1 103 ? 7.793 -21.562 5.449 1 98.75 103 VAL B O 1
ATOM 3147 N N . GLY B 1 104 ? 8.57 -22.234 3.424 1 98.75 104 GLY B N 1
ATOM 3148 C CA . GLY B 1 104 ? 7.922 -21.141 2.721 1 98.75 104 GLY B CA 1
ATOM 3149 C C . GLY B 1 104 ? 6.414 -21.141 2.881 1 98.75 104 GLY B C 1
ATOM 3150 O O . GLY B 1 104 ? 5.82 -20.094 3.188 1 98.75 104 GLY B O 1
ATOM 3151 N N . LEU B 1 105 ? 5.812 -22.312 2.721 1 98.88 105 LEU B N 1
ATOM 3152 C CA . LEU B 1 105 ? 4.371 -22.453 2.9 1 98.88 105 LEU B CA 1
ATOM 3153 C C . LEU B 1 105 ? 3.967 -22.141 4.336 1 98.88 105 LEU B C 1
ATOM 3155 O O . LEU B 1 105 ? 2.924 -21.531 4.574 1 98.88 105 LEU B O 1
ATOM 3159 N N . GLY B 1 106 ? 4.781 -22.562 5.289 1 98.88 106 GLY B N 1
ATOM 3160 C CA . GLY B 1 106 ? 4.527 -22.312 6.695 1 98.88 106 GLY B CA 1
ATOM 3161 C C . GLY B 1 106 ? 4.508 -20.828 7.047 1 98.88 106 GLY B C 1
ATOM 3162 O O . GLY B 1 106 ? 3.639 -20.375 7.789 1 98.88 106 GLY B O 1
ATOM 3163 N N . VAL B 1 107 ? 5.473 -20.094 6.496 1 98.81 107 VAL B N 1
ATOM 3164 C CA . VAL B 1 107 ? 5.52 -18.656 6.723 1 98.81 107 VAL B CA 1
ATOM 3165 C C . VAL B 1 107 ? 4.246 -18 6.184 1 98.81 107 VAL B C 1
ATOM 3167 O O . VAL B 1 107 ? 3.625 -17.188 6.863 1 98.81 107 VAL B O 1
ATOM 3170 N N . GLY B 1 108 ? 3.869 -18.391 4.957 1 98.88 108 GLY B N 1
ATOM 3171 C CA . GLY B 1 108 ? 2.627 -17.891 4.395 1 98.88 108 GLY B CA 1
ATOM 3172 C C . GLY B 1 108 ? 1.407 -18.234 5.227 1 98.88 108 GLY B C 1
ATOM 3173 O O . GLY B 1 108 ? 0.531 -17.391 5.438 1 98.88 108 GLY B O 1
ATOM 3174 N N . PHE B 1 109 ? 1.412 -19.438 5.684 1 98.88 109 PHE B N 1
ATOM 3175 C CA . PHE B 1 109 ? 0.316 -19.906 6.52 1 98.88 109 PHE B CA 1
ATOM 3176 C C . PHE B 1 109 ? 0.208 -19.078 7.793 1 98.88 109 PHE B C 1
ATOM 3178 O O . PHE B 1 109 ? -0.882 -18.641 8.156 1 98.88 109 PHE B O 1
ATOM 3185 N N . ILE B 1 110 ? 1.27 -18.844 8.461 1 98.88 110 ILE B N 1
ATOM 3186 C CA . ILE B 1 110 ? 1.29 -18.141 9.742 1 98.88 110 ILE B CA 1
ATOM 3187 C C . ILE B 1 110 ? 0.883 -16.688 9.531 1 98.88 110 ILE B C 1
ATOM 3189 O O . ILE B 1 110 ? -0.02 -16.188 10.211 1 98.88 110 ILE B O 1
ATOM 3193 N N . LEU B 1 111 ? 1.474 -16.031 8.586 1 98.81 111 LEU B N 1
ATOM 3194 C CA . LEU B 1 111 ? 1.218 -14.609 8.383 1 98.81 111 LEU B CA 1
ATOM 3195 C C . LEU B 1 111 ? -0.186 -14.383 7.832 1 98.81 111 LEU B C 1
ATOM 3197 O O . LEU B 1 111 ? -0.86 -13.422 8.219 1 98.81 111 LEU B O 1
ATOM 3201 N N . GLY B 1 112 ? -0.6 -15.266 6.91 1 98.81 112 GLY B N 1
ATOM 3202 C CA . GLY B 1 112 ? -1.974 -15.18 6.438 1 98.81 112 GLY B CA 1
ATOM 3203 C C . GLY B 1 112 ? -2.994 -15.43 7.535 1 98.81 112 GLY B C 1
ATOM 3204 O O . GLY B 1 112 ? -4.008 -14.727 7.617 1 98.81 112 GLY B O 1
ATOM 3205 N N . SER B 1 113 ? -2.73 -16.375 8.391 1 98.81 113 SER B N 1
ATOM 3206 C CA . SER B 1 113 ? -3.617 -16.688 9.508 1 98.81 113 SER B CA 1
ATOM 3207 C C . SER B 1 113 ? -3.693 -15.523 10.492 1 98.81 113 SER B C 1
ATOM 3209 O O . SER B 1 113 ? -4.762 -15.234 11.031 1 98.81 113 SER B O 1
ATOM 3211 N N . LEU B 1 114 ? -2.615 -14.93 10.703 1 98.56 114 LEU B N 1
ATOM 3212 C CA . LEU B 1 114 ? -2.604 -13.773 11.602 1 98.56 114 LEU B CA 1
ATOM 3213 C C . LEU B 1 114 ? -3.465 -12.648 11.055 1 98.56 114 LEU B C 1
ATOM 3215 O O . LEU B 1 114 ? -4.207 -12.008 11.797 1 98.56 114 LEU B O 1
ATOM 3219 N N . ASN B 1 115 ? -3.32 -12.398 9.742 1 98.44 115 ASN B N 1
ATOM 3220 C CA . ASN B 1 115 ? -4.219 -11.438 9.117 1 98.44 115 ASN B CA 1
ATOM 3221 C C . ASN B 1 115 ? -5.684 -11.781 9.383 1 98.44 115 ASN B C 1
ATOM 3223 O O . ASN B 1 115 ? -6.461 -10.922 9.805 1 98.44 115 ASN B O 1
ATOM 3227 N N . GLY B 1 116 ? -5.953 -13.062 9.148 1 98.44 116 GLY B N 1
ATOM 3228 C CA . GLY B 1 116 ? -7.32 -13.508 9.344 1 98.44 116 GLY B CA 1
ATOM 3229 C C . GLY B 1 116 ? -7.812 -13.32 10.766 1 98.44 116 GLY B C 1
ATOM 3230 O O . GLY B 1 116 ? -8.953 -12.922 10.992 1 98.44 116 GLY B O 1
ATOM 3231 N N . ILE B 1 117 ? -6.996 -13.555 11.703 1 97.88 117 ILE B N 1
ATOM 3232 C CA . ILE B 1 117 ? -7.363 -13.445 13.109 1 97.88 117 ILE B CA 1
ATOM 3233 C C . ILE B 1 117 ? -7.594 -11.984 13.469 1 97.88 117 ILE B C 1
ATOM 3235 O O . ILE B 1 117 ? -8.609 -11.641 14.086 1 97.88 117 ILE B O 1
ATOM 3239 N N . VAL B 1 118 ? -6.73 -11.148 13.062 1 96.88 118 VAL B N 1
ATOM 3240 C CA . VAL B 1 118 ? -6.805 -9.727 13.383 1 96.88 118 VAL B CA 1
ATOM 3241 C C . VAL B 1 118 ? -8.062 -9.125 12.773 1 96.88 118 VAL B C 1
ATOM 3243 O O . VAL B 1 118 ? -8.758 -8.336 13.414 1 96.88 118 VAL B O 1
ATOM 3246 N N . ILE B 1 119 ? -8.383 -9.555 11.594 1 96.75 119 ILE B N 1
ATOM 3247 C CA . ILE B 1 119 ? -9.516 -8.992 10.859 1 96.75 119 ILE B CA 1
ATOM 3248 C C . ILE B 1 119 ? -10.82 -9.578 11.398 1 96.75 119 ILE B C 1
ATOM 3250 O O . ILE B 1 119 ? -11.789 -8.852 11.633 1 96.75 119 ILE B O 1
ATOM 3254 N N . SER B 1 120 ? -10.836 -10.852 11.672 1 96.19 120 SER B N 1
ATOM 3255 C CA . SER B 1 120 ? -12.086 -11.531 11.984 1 96.19 120 SER B CA 1
ATOM 3256 C C . SER B 1 120 ? -12.406 -11.445 13.477 1 96.19 120 SER B C 1
ATOM 3258 O O . SER B 1 120 ? -13.57 -11.273 13.859 1 96.19 120 SER B O 1
ATOM 3260 N N . TRP B 1 121 ? -11.469 -11.57 14.312 1 95 121 TRP B N 1
ATOM 3261 C CA . TRP B 1 121 ? -11.742 -11.617 15.742 1 95 121 TRP B CA 1
ATOM 3262 C C . TRP B 1 121 ? -11.484 -10.266 16.391 1 95 121 TRP B C 1
ATOM 3264 O O . TRP B 1 121 ? -12.164 -9.891 17.359 1 95 121 TRP B O 1
ATOM 3274 N N . LEU B 1 122 ? -10.531 -9.523 15.852 1 92.69 122 LEU B N 1
ATOM 3275 C CA . LEU B 1 122 ? -10.203 -8.25 16.484 1 92.69 122 LEU B CA 1
ATOM 3276 C C . LEU B 1 122 ? -10.859 -7.094 15.742 1 92.69 122 LEU B C 1
ATOM 3278 O O . LEU B 1 122 ? -10.68 -5.93 16.109 1 92.69 122 LEU B O 1
ATOM 3282 N N . LYS B 1 123 ? -11.484 -7.367 14.633 1 91.62 123 LYS B N 1
ATOM 3283 C CA . LYS B 1 123 ? -12.375 -6.465 13.906 1 91.62 123 LYS B CA 1
ATOM 3284 C C . LYS B 1 123 ? -11.602 -5.281 13.328 1 91.62 123 LYS B C 1
ATOM 3286 O O . LYS B 1 123 ? -12.109 -4.16 13.297 1 91.62 123 LYS B O 1
ATOM 3291 N N . VAL B 1 124 ? -10.367 -5.535 13.078 1 91.88 124 VAL B N 1
ATOM 3292 C CA . VAL B 1 124 ? -9.594 -4.523 12.367 1 91.88 124 VAL B CA 1
ATOM 3293 C C . VAL B 1 124 ? -9.969 -4.527 10.891 1 91.88 124 VAL B C 1
ATOM 3295 O O . VAL B 1 124 ? -10.055 -5.586 10.266 1 91.88 124 VAL B O 1
ATOM 3298 N N . PRO B 1 125 ? -10.242 -3.307 10.312 1 90.56 125 PRO B N 1
ATOM 3299 C CA . PRO B 1 125 ? -10.523 -3.279 8.875 1 90.56 125 PRO B CA 1
ATOM 3300 C C . PRO B 1 125 ? -9.406 -3.922 8.047 1 90.56 125 PRO B C 1
ATOM 3302 O O . PRO B 1 125 ? -8.227 -3.73 8.344 1 90.56 125 PRO B O 1
ATOM 3305 N N . ALA B 1 126 ? -9.805 -4.652 7.09 1 94.25 126 ALA B N 1
ATOM 3306 C CA . ALA B 1 126 ? -8.906 -5.5 6.309 1 94.25 126 ALA B CA 1
ATOM 3307 C C . ALA B 1 126 ? -7.75 -4.688 5.738 1 94.25 126 ALA B C 1
ATOM 3309 O O . ALA B 1 126 ? -6.594 -5.117 5.793 1 94.25 126 ALA B O 1
ATOM 3310 N N . PHE B 1 127 ? -8.094 -3.533 5.242 1 89.62 127 PHE B N 1
ATOM 3311 C CA . PHE B 1 127 ? -7.062 -2.734 4.59 1 89.62 127 PHE B CA 1
ATOM 3312 C C . PHE B 1 127 ? -5.984 -2.318 5.586 1 89.62 127 PHE B C 1
ATOM 3314 O O . PHE B 1 127 ? -4.797 -2.305 5.254 1 89.62 127 PHE B O 1
ATOM 3321 N N . VAL B 1 128 ? -6.312 -1.972 6.789 1 90.12 128 VAL B N 1
ATOM 3322 C CA . VAL B 1 128 ? -5.375 -1.518 7.809 1 90.12 128 VAL B CA 1
ATOM 3323 C C . VAL B 1 128 ? -4.551 -2.699 8.32 1 90.12 128 VAL B C 1
ATOM 3325 O O . VAL B 1 128 ? -3.326 -2.604 8.445 1 90.12 128 VAL B O 1
ATOM 3328 N N . ALA B 1 129 ? -5.262 -3.799 8.594 1 94.62 129 ALA B N 1
ATOM 3329 C CA . ALA B 1 129 ? -4.582 -4.992 9.094 1 94.62 129 ALA B CA 1
ATOM 3330 C C . ALA B 1 129 ? -3.512 -5.461 8.109 1 94.62 129 ALA B C 1
ATOM 3332 O O . ALA B 1 129 ? -2.396 -5.801 8.516 1 94.62 129 ALA B O 1
ATOM 3333 N N . THR B 1 130 ? -3.867 -5.383 6.859 1 96.5 130 THR B N 1
ATOM 3334 C CA . THR B 1 130 ? -2.955 -5.953 5.879 1 96.5 130 THR B CA 1
ATOM 3335 C C . THR B 1 130 ? -1.899 -4.934 5.461 1 96.5 130 THR B C 1
ATOM 3337 O O . THR B 1 130 ? -0.814 -5.305 5.012 1 96.5 130 THR B O 1
ATOM 3340 N N . LEU B 1 131 ? -2.195 -3.658 5.598 1 93.12 131 LEU B N 1
ATOM 3341 C CA . LEU B 1 131 ? -1.153 -2.648 5.453 1 93.12 131 LEU B CA 1
ATOM 3342 C C . LEU B 1 131 ? -0.096 -2.801 6.543 1 93.12 131 LEU B C 1
ATOM 3344 O O . LEU B 1 131 ? 1.102 -2.688 6.27 1 93.12 131 LEU B O 1
ATOM 3348 N N . GLY B 1 132 ? -0.586 -2.955 7.754 1 94.62 132 GLY B N 1
ATOM 3349 C CA . GLY B 1 132 ? 0.339 -3.238 8.836 1 94.62 132 GLY B CA 1
ATOM 3350 C C . GLY B 1 132 ? 1.165 -4.488 8.609 1 94.62 132 GLY B C 1
ATOM 3351 O O . GLY B 1 132 ? 2.379 -4.484 8.82 1 94.62 132 GLY B O 1
ATOM 3352 N N . MET B 1 133 ? 0.502 -5.523 8.172 1 97.25 133 MET B N 1
ATOM 3353 C CA . MET B 1 133 ? 1.193 -6.777 7.891 1 97.25 133 MET B CA 1
ATOM 3354 C C . MET B 1 133 ? 2.191 -6.609 6.75 1 97.25 133 MET B C 1
ATOM 3356 O O . MET B 1 133 ? 3.258 -7.227 6.758 1 97.25 133 MET B O 1
ATOM 3360 N N . LEU B 1 134 ? 1.789 -5.824 5.77 1 96.75 134 LEU B N 1
ATOM 3361 C CA . LEU B 1 134 ? 2.723 -5.516 4.691 1 96.75 134 LEU B CA 1
ATOM 3362 C C . LEU B 1 134 ? 4.051 -5.016 5.25 1 96.75 134 LEU B C 1
ATOM 3364 O O . LEU B 1 134 ? 5.113 -5.5 4.855 1 96.75 134 LEU B O 1
ATOM 3368 N N . SER B 1 135 ? 3.977 -4.156 6.211 1 94.31 135 SER B N 1
ATOM 3369 C CA . SER B 1 135 ? 5.164 -3.592 6.844 1 94.31 135 SER B CA 1
ATOM 3370 C C . SER B 1 135 ? 5.879 -4.629 7.703 1 94.31 135 SER B C 1
ATOM 3372 O O . SER B 1 135 ? 7.102 -4.777 7.621 1 94.31 135 SER B O 1
ATOM 3374 N N . VAL B 1 136 ? 5.152 -5.348 8.469 1 96.44 136 VAL B N 1
ATOM 3375 C CA . VAL B 1 136 ? 5.707 -6.344 9.375 1 96.44 136 VAL B CA 1
ATOM 3376 C C . VAL B 1 136 ? 6.43 -7.426 8.578 1 96.44 136 VAL B C 1
ATOM 3378 O O . VAL B 1 136 ? 7.582 -7.762 8.875 1 96.44 136 VAL B O 1
ATOM 3381 N N . ALA B 1 137 ? 5.789 -7.93 7.574 1 97.75 137 ALA B N 1
ATOM 3382 C CA . ALA B 1 137 ? 6.367 -9 6.77 1 97.75 137 ALA B CA 1
ATOM 3383 C C . ALA B 1 137 ? 7.625 -8.531 6.051 1 97.75 137 ALA B C 1
ATOM 3385 O O . ALA B 1 137 ? 8.602 -9.281 5.941 1 97.75 137 ALA B O 1
ATOM 3386 N N . ARG B 1 138 ? 7.574 -7.359 5.551 1 96.06 138 ARG B N 1
ATOM 3387 C CA . ARG B 1 138 ? 8.766 -6.809 4.902 1 96.06 138 ARG B CA 1
ATOM 3388 C C . ARG B 1 138 ? 9.906 -6.66 5.898 1 96.06 138 ARG B C 1
ATOM 3390 O O . ARG B 1 138 ? 11.055 -6.98 5.582 1 96.06 138 ARG B O 1
ATOM 3397 N N . GLY B 1 139 ? 9.609 -6.141 7.055 1 94.94 139 GLY B N 1
ATOM 3398 C CA . GLY B 1 139 ? 10.625 -6.035 8.094 1 94.94 139 GLY B CA 1
ATOM 3399 C C . GLY B 1 139 ? 11.25 -7.367 8.453 1 94.94 139 GLY B C 1
ATOM 3400 O O . GLY B 1 139 ? 12.477 -7.469 8.578 1 94.94 139 GLY B O 1
ATOM 3401 N N . ILE B 1 140 ? 10.43 -8.344 8.562 1 97.06 140 ILE B N 1
ATOM 3402 C CA . ILE B 1 140 ? 10.898 -9.688 8.883 1 97.06 140 ILE B CA 1
ATOM 3403 C C . ILE B 1 140 ? 11.812 -10.195 7.773 1 97.06 140 ILE B C 1
ATOM 3405 O O . ILE B 1 140 ? 12.836 -10.828 8.047 1 97.06 140 ILE B O 1
ATOM 3409 N N . THR B 1 141 ? 11.438 -9.93 6.582 1 96.94 141 THR B N 1
ATOM 3410 C CA . THR B 1 141 ? 12.227 -10.344 5.43 1 96.94 141 THR B CA 1
ATOM 3411 C C . THR B 1 141 ? 13.609 -9.703 5.461 1 96.94 141 THR B C 1
ATOM 3413 O O . THR B 1 141 ? 14.617 -10.383 5.277 1 96.94 141 THR B O 1
ATOM 3416 N N . TYR B 1 142 ? 13.617 -8.422 5.719 1 95.25 142 TYR B N 1
ATOM 3417 C CA . TYR B 1 142 ? 14.883 -7.703 5.773 1 95.25 142 TYR B CA 1
ATOM 3418 C C . TYR B 1 142 ? 15.742 -8.203 6.926 1 95.25 142 TYR B C 1
ATOM 3420 O O . TYR B 1 142 ? 16.953 -8.375 6.773 1 95.25 142 TYR B O 1
ATOM 3428 N N . LEU B 1 143 ? 15.172 -8.469 8.031 1 94.88 143 LEU B N 1
ATOM 3429 C CA . LEU B 1 143 ? 15.898 -8.93 9.211 1 94.88 143 LEU B CA 1
ATOM 3430 C C . LEU B 1 143 ? 16.5 -10.312 8.961 1 94.88 143 LEU B C 1
ATOM 3432 O O . LEU B 1 143 ? 17.656 -10.57 9.312 1 94.88 143 LEU B O 1
ATOM 3436 N N . ALA B 1 144 ? 15.758 -11.141 8.336 1 95.69 144 ALA B N 1
ATOM 3437 C CA . ALA B 1 144 ? 16.172 -12.523 8.141 1 95.69 144 ALA B CA 1
ATOM 3438 C C . ALA B 1 144 ? 17.297 -12.617 7.125 1 95.69 144 ALA B C 1
ATOM 3440 O O . ALA B 1 144 ? 18.156 -13.508 7.219 1 95.69 144 ALA B O 1
ATOM 3441 N N . SER B 1 145 ? 17.359 -11.734 6.195 1 95.62 145 SER B N 1
ATOM 3442 C CA . SER B 1 145 ? 18.344 -11.805 5.121 1 95.62 145 SER B CA 1
ATOM 3443 C C . SER B 1 145 ? 19.422 -10.727 5.273 1 95.62 145 SER B C 1
ATOM 3445 O O . SER B 1 145 ? 20.344 -10.641 4.465 1 95.62 145 SER B O 1
ATOM 3447 N N . ASN B 1 146 ? 19.25 -9.875 6.348 1 93.5 146 ASN B N 1
ATOM 3448 C CA . ASN B 1 146 ? 20.062 -8.672 6.461 1 93.5 146 ASN B CA 1
ATOM 3449 C C . ASN B 1 146 ? 19.984 -7.816 5.199 1 93.5 146 ASN B C 1
ATOM 3451 O O . ASN B 1 146 ? 21 -7.254 4.762 1 93.5 146 ASN B O 1
ATOM 3455 N N . ALA B 1 147 ? 18.812 -7.957 4.535 1 91.19 147 ALA B N 1
ATOM 3456 C CA . ALA B 1 147 ? 18.484 -7.191 3.336 1 91.19 147 ALA B CA 1
ATOM 3457 C C . ALA B 1 147 ? 19.422 -7.559 2.184 1 91.19 147 ALA B C 1
ATOM 3459 O O . ALA B 1 147 ? 19.688 -6.738 1.305 1 91.19 147 ALA B O 1
ATOM 3460 N N . GLN B 1 148 ? 20 -8.711 2.248 1 95 148 GLN B N 1
ATOM 3461 C CA . GLN B 1 148 ? 20.875 -9.203 1.192 1 95 148 GLN B CA 1
ATOM 3462 C C . GLN B 1 148 ? 20.25 -10.406 0.479 1 95 148 GLN B C 1
ATOM 3464 O O . GLN B 1 148 ? 19.422 -11.109 1.053 1 95 148 GLN B O 1
ATOM 3469 N N . PRO B 1 149 ? 20.703 -10.57 -0.754 1 96.38 149 PRO B N 1
ATOM 3470 C CA . PRO B 1 149 ? 20.234 -11.781 -1.448 1 96.38 149 PRO B CA 1
ATOM 3471 C C . PRO B 1 149 ? 20.75 -13.062 -0.795 1 96.38 149 PRO B C 1
ATOM 3473 O O . PRO B 1 149 ? 21.781 -13.055 -0.119 1 96.38 149 PRO B O 1
ATOM 3476 N N . VAL B 1 150 ? 19.953 -14.109 -0.95 1 97.56 150 VAL B N 1
ATOM 3477 C CA . VAL B 1 150 ? 20.344 -15.438 -0.466 1 97.56 150 VAL B CA 1
ATOM 3478 C C . VAL B 1 150 ? 20.516 -16.391 -1.647 1 97.56 150 VAL B C 1
ATOM 3480 O O . VAL B 1 150 ? 19.562 -17.047 -2.074 1 97.56 150 VAL B O 1
ATOM 3483 N N . PRO B 1 151 ? 21.812 -16.5 -2.125 1 96.81 151 PRO B N 1
ATOM 3484 C CA . PRO B 1 151 ? 22.109 -17.344 -3.297 1 96.81 151 PRO B CA 1
ATOM 3485 C C . PRO B 1 151 ? 22.438 -18.781 -2.928 1 96.81 151 PRO B C 1
ATOM 3487 O O . PRO B 1 151 ? 22.203 -19.203 -1.792 1 96.81 151 PRO B O 1
ATOM 3490 N N . GLY B 1 152 ? 22.844 -19.547 -3.939 1 97.19 152 GLY B N 1
ATOM 3491 C CA . GLY B 1 152 ? 23.391 -20.875 -3.736 1 97.19 152 GLY B CA 1
ATOM 3492 C C . GLY B 1 152 ? 22.344 -21.891 -3.324 1 97.19 152 GLY B C 1
ATOM 3493 O O . GLY B 1 152 ? 22.562 -22.688 -2.404 1 97.19 152 GLY B O 1
ATOM 3494 N N . LEU B 1 153 ? 21.281 -21.891 -3.959 1 97.88 153 LEU B N 1
ATOM 3495 C CA . LEU B 1 153 ? 20.156 -22.766 -3.594 1 97.88 153 LEU B CA 1
ATOM 3496 C C . LEU B 1 153 ? 20.359 -24.156 -4.168 1 97.88 153 LEU B C 1
ATOM 3498 O O . LEU B 1 153 ? 21 -24.328 -5.211 1 97.88 153 LEU B O 1
ATOM 3502 N N . SER B 1 154 ? 19.812 -25.141 -3.52 1 97.38 154 SER B N 1
ATOM 3503 C CA . SER B 1 154 ? 19.984 -26.531 -3.924 1 97.38 154 SER B CA 1
ATOM 3504 C C . SER B 1 154 ? 19.344 -26.781 -5.285 1 97.38 154 SER B C 1
ATOM 3506 O O . SER B 1 154 ? 18.375 -26.109 -5.664 1 97.38 154 SER B O 1
ATOM 3508 N N . GLU B 1 155 ? 19.828 -27.828 -5.957 1 95.81 155 GLU B N 1
ATOM 3509 C CA . GLU B 1 155 ? 19.375 -28.156 -7.305 1 95.81 155 GLU B CA 1
ATOM 3510 C C . GLU B 1 155 ? 17.906 -28.547 -7.305 1 95.81 155 GLU B C 1
ATOM 3512 O O . GLU B 1 155 ? 17.156 -28.172 -8.203 1 95.81 155 GLU B O 1
ATOM 3517 N N . GLY B 1 156 ? 17.562 -29.359 -6.383 1 96.81 156 GLY B N 1
ATOM 3518 C CA . GLY B 1 156 ? 16.172 -29.766 -6.277 1 96.81 156 GLY B CA 1
ATOM 3519 C C . GLY B 1 156 ? 15.219 -28.594 -6.121 1 96.81 156 GLY B C 1
ATOM 3520 O O . GLY B 1 156 ? 14.141 -28.578 -6.715 1 96.81 156 GLY B O 1
ATOM 3521 N N . PHE B 1 157 ? 15.656 -27.672 -5.348 1 98.25 157 PHE B N 1
ATOM 3522 C CA . PHE B 1 157 ? 14.844 -26.484 -5.141 1 98.25 157 PHE B CA 1
ATOM 3523 C C . PHE B 1 157 ? 14.734 -25.656 -6.422 1 98.25 157 PHE B C 1
ATOM 3525 O O . PHE B 1 157 ? 13.672 -25.125 -6.738 1 98.25 157 PHE B O 1
ATOM 3532 N N . LEU B 1 158 ? 15.789 -25.594 -7.164 1 97.81 158 LEU B N 1
ATOM 3533 C CA . LEU B 1 158 ? 15.836 -24.781 -8.375 1 97.81 158 LEU B CA 1
ATOM 3534 C C . LEU B 1 158 ? 14.938 -25.375 -9.461 1 97.81 158 LEU B C 1
ATOM 3536 O O . LEU B 1 158 ? 14.469 -24.656 -10.344 1 97.81 158 LEU B O 1
ATOM 3540 N N . LYS B 1 159 ? 14.609 -26.578 -9.391 1 96.62 159 LYS B N 1
ATOM 3541 C CA . LYS B 1 159 ? 13.773 -27.234 -10.391 1 96.62 159 LYS B CA 1
ATOM 3542 C C . LYS B 1 159 ? 12.32 -26.812 -10.266 1 96.62 159 LYS B C 1
ATOM 3544 O O . LYS B 1 159 ? 11.57 -26.828 -11.25 1 96.62 159 LYS B O 1
ATOM 3549 N N . ILE B 1 160 ? 11.938 -26.344 -9.141 1 97.38 160 ILE B N 1
ATOM 3550 C CA . ILE B 1 160 ? 10.547 -25.969 -8.883 1 97.38 160 ILE B CA 1
ATOM 3551 C C . ILE B 1 160 ? 10.172 -24.781 -9.766 1 97.38 160 ILE B C 1
ATOM 3553 O O . ILE B 1 160 ? 9.102 -24.781 -10.383 1 97.38 160 ILE B O 1
ATOM 3557 N N . GLY B 1 161 ? 11.055 -23.797 -9.781 1 95.88 161 GLY B N 1
ATOM 3558 C CA . GLY B 1 161 ? 10.773 -22.578 -10.531 1 95.88 161 GLY B CA 1
ATOM 3559 C C . GLY B 1 161 ? 11.383 -22.578 -11.922 1 95.88 161 GLY B C 1
ATOM 3560 O O . GLY B 1 161 ? 10.859 -21.922 -12.828 1 95.88 161 GLY B O 1
ATOM 3561 N N . GLY B 1 162 ? 12.469 -23.328 -12.062 1 94.25 162 GLY B N 1
ATOM 3562 C CA . GLY B 1 162 ? 13.211 -23.266 -13.312 1 94.25 162 GLY B CA 1
ATOM 3563 C C . GLY B 1 162 ? 13.07 -24.516 -14.156 1 94.25 162 GLY B C 1
ATOM 3564 O O . GLY B 1 162 ? 13.422 -24.516 -15.336 1 94.25 162 GLY B O 1
ATOM 3565 N N . GLY B 1 163 ? 12.492 -25.5 -13.617 1 93.81 163 GLY B N 1
ATOM 3566 C CA . GLY B 1 163 ? 12.445 -26.781 -14.305 1 93.81 163 GLY B CA 1
ATOM 3567 C C . GLY B 1 163 ? 11.203 -26.953 -15.156 1 93.81 163 GLY B C 1
ATOM 3568 O O . GLY B 1 163 ? 10.344 -26.078 -15.195 1 93.81 163 GLY B O 1
ATOM 3569 N N . ASN B 1 164 ? 11.219 -28.109 -15.945 1 95.06 164 ASN B N 1
ATOM 3570 C CA . ASN B 1 164 ? 10.102 -28.469 -16.812 1 95.06 164 ASN B CA 1
ATOM 3571 C C . ASN B 1 164 ? 9.758 -29.953 -16.703 1 95.06 164 ASN B C 1
ATOM 3573 O O . ASN B 1 164 ? 10.602 -30.766 -16.344 1 95.06 164 ASN B O 1
ATOM 3577 N N . VAL B 1 165 ? 8.578 -30.266 -16.875 1 95.38 165 VAL B N 1
ATOM 3578 C CA . VAL B 1 165 ? 8.117 -31.609 -17.172 1 95.38 165 VAL B CA 1
ATOM 3579 C C . VAL B 1 165 ? 7.734 -31.719 -18.641 1 95.38 165 VAL B C 1
ATOM 3581 O O . VAL B 1 165 ? 6.676 -31.25 -19.062 1 95.38 165 VAL B O 1
ATOM 3584 N N . GLY B 1 166 ? 8.656 -32.312 -19.422 1 94.19 166 GLY B N 1
ATOM 3585 C CA . GLY B 1 166 ? 8.516 -32.188 -20.859 1 94.19 166 GLY B CA 1
ATOM 3586 C C . GLY B 1 166 ? 8.734 -30.781 -21.359 1 94.19 166 GLY B C 1
ATOM 3587 O O . GLY B 1 166 ? 9.766 -30.172 -21.078 1 94.19 166 GLY B O 1
ATOM 3588 N N . ILE B 1 167 ? 7.68 -30.266 -22 1 91.94 167 ILE B N 1
ATOM 3589 C CA . ILE B 1 167 ? 7.789 -28.906 -22.531 1 91.94 167 ILE B CA 1
ATOM 3590 C C . ILE B 1 167 ? 7.094 -27.922 -21.594 1 91.94 167 ILE B C 1
ATOM 3592 O O . ILE B 1 167 ? 7.246 -26.703 -21.734 1 91.94 167 ILE B O 1
ATOM 3596 N N . ILE B 1 168 ? 6.438 -28.391 -20.625 1 95.38 168 ILE B N 1
ATOM 3597 C CA . ILE B 1 168 ? 5.617 -27.547 -19.766 1 95.38 168 ILE B CA 1
ATOM 3598 C C . ILE B 1 168 ? 6.406 -27.141 -18.516 1 95.38 168 ILE B C 1
ATOM 3600 O O . ILE B 1 168 ? 6.887 -28 -17.781 1 95.38 168 ILE B O 1
ATOM 3604 N N . PRO B 1 169 ? 6.547 -25.859 -18.281 1 97.62 169 PRO B N 1
ATOM 3605 C CA . PRO B 1 169 ? 7.238 -25.406 -17.078 1 97.62 169 PRO B CA 1
ATOM 3606 C C . PRO B 1 169 ? 6.547 -25.875 -15.797 1 97.62 169 PRO B C 1
ATOM 3608 O O . PRO B 1 169 ? 5.312 -25.875 -15.727 1 97.62 169 PRO B O 1
ATOM 3611 N N . ILE B 1 170 ? 7.281 -26.234 -14.789 1 98.25 170 ILE B N 1
ATOM 3612 C CA . ILE B 1 170 ? 6.777 -26.781 -13.531 1 98.25 170 ILE B CA 1
ATOM 3613 C C . ILE B 1 170 ? 5.867 -25.766 -12.859 1 98.25 170 ILE B C 1
ATOM 3615 O O . ILE B 1 170 ? 4.812 -26.109 -12.328 1 98.25 170 ILE B O 1
ATOM 3619 N N . PRO B 1 171 ? 6.227 -24.406 -12.875 1 98.56 171 PRO B N 1
ATOM 3620 C CA . PRO B 1 171 ? 5.328 -23.438 -12.258 1 98.56 171 PRO B CA 1
ATOM 3621 C C . PRO B 1 171 ? 3.926 -23.453 -12.859 1 98.56 171 PRO B C 1
ATOM 3623 O O . PRO B 1 171 ? 2.941 -23.234 -12.156 1 98.56 171 PRO B O 1
ATOM 3626 N N . VAL B 1 172 ? 3.803 -23.703 -14.109 1 98.31 172 VAL B N 1
ATOM 3627 C CA . VAL B 1 172 ? 2.51 -23.766 -14.781 1 98.31 172 VAL B CA 1
ATOM 3628 C C . VAL B 1 172 ? 1.703 -24.953 -14.258 1 98.31 172 VAL B C 1
ATOM 3630 O O . VAL B 1 172 ? 0.495 -24.844 -14.039 1 98.31 172 VAL B O 1
ATOM 3633 N N . ILE B 1 173 ? 2.352 -26.016 -14.086 1 98.5 173 ILE B N 1
ATOM 3634 C CA . ILE B 1 173 ? 1.718 -27.203 -13.547 1 98.5 173 ILE B CA 1
ATOM 3635 C C . ILE B 1 173 ? 1.246 -26.953 -12.125 1 98.5 173 ILE B C 1
ATOM 3637 O O . ILE B 1 173 ? 0.128 -27.312 -11.75 1 98.5 173 ILE B O 1
ATOM 3641 N N . ILE B 1 174 ? 2.096 -26.297 -11.359 1 98.69 174 ILE B N 1
ATOM 3642 C CA . ILE B 1 174 ? 1.747 -25.969 -9.984 1 98.69 174 ILE B CA 1
ATOM 3643 C C . ILE B 1 174 ? 0.49 -25.094 -9.969 1 98.69 174 ILE B C 1
ATOM 3645 O O . ILE B 1 174 ? -0.442 -25.359 -9.203 1 98.69 174 ILE B O 1
ATOM 3649 N N . LEU B 1 175 ? 0.466 -24.078 -10.812 1 98.69 175 LEU B N 1
ATOM 3650 C CA . LEU B 1 175 ? -0.7 -23.203 -10.883 1 98.69 175 LEU B CA 1
ATOM 3651 C C . LEU B 1 175 ? -1.945 -23.984 -11.281 1 98.69 175 LEU B C 1
ATOM 3653 O O . LEU B 1 175 ? -3.021 -23.781 -10.711 1 98.69 175 LEU B O 1
ATOM 3657 N N . ALA B 1 176 ? -1.827 -24.875 -12.258 1 98.31 176 ALA B N 1
ATOM 3658 C CA . ALA B 1 176 ? -2.959 -25.672 -12.711 1 98.31 176 ALA B CA 1
ATOM 3659 C C . ALA B 1 176 ? -3.51 -26.531 -11.578 1 98.31 176 ALA B C 1
ATOM 3661 O O . ALA B 1 176 ? -4.727 -26.625 -11.391 1 98.31 176 ALA B O 1
ATOM 3662 N N . VAL B 1 177 ? -2.643 -27.172 -10.844 1 98.69 177 VAL B N 1
ATOM 3663 C CA . VAL B 1 177 ? -3.051 -28.016 -9.734 1 98.69 177 VAL B CA 1
ATOM 3664 C C . VAL B 1 177 ? -3.758 -27.188 -8.672 1 98.69 177 VAL B C 1
ATOM 3666 O O . VAL B 1 177 ? -4.82 -27.562 -8.172 1 98.69 177 VAL B O 1
ATOM 3669 N N . VAL B 1 178 ? -3.172 -26.062 -8.328 1 98.81 178 VAL B N 1
ATOM 3670 C CA . VAL B 1 178 ? -3.76 -25.188 -7.312 1 98.81 178 VAL B CA 1
ATOM 3671 C C . VAL B 1 178 ? -5.117 -24.672 -7.797 1 98.81 178 VAL B C 1
ATOM 3673 O O . VAL B 1 178 ? -6.062 -24.578 -7.016 1 98.81 178 VAL B O 1
ATOM 3676 N N . PHE B 1 179 ? -5.16 -24.344 -9.117 1 98.62 179 PHE B N 1
ATOM 3677 C CA . PHE B 1 179 ? -6.422 -23.891 -9.688 1 98.62 179 PHE B CA 1
ATOM 3678 C C . PHE B 1 179 ? -7.496 -24.953 -9.531 1 98.62 179 PHE B C 1
ATOM 3680 O O . PHE B 1 179 ? -8.641 -24.656 -9.18 1 98.62 179 PHE B O 1
ATOM 3687 N N . ILE B 1 180 ? -7.184 -26.156 -9.797 1 98.38 180 ILE B N 1
ATOM 3688 C CA . ILE B 1 180 ? -8.125 -27.25 -9.672 1 98.38 180 ILE B CA 1
ATOM 3689 C C . ILE B 1 180 ? -8.57 -27.391 -8.219 1 98.38 180 ILE B C 1
ATOM 3691 O O . ILE B 1 180 ? -9.766 -27.516 -7.941 1 98.38 180 ILE B O 1
ATOM 3695 N N . ILE B 1 181 ? -7.656 -27.297 -7.273 1 98.5 181 ILE B N 1
ATOM 3696 C CA . ILE B 1 181 ? -7.977 -27.422 -5.852 1 98.5 181 ILE B CA 1
ATOM 3697 C C . ILE B 1 181 ? -8.906 -26.281 -5.438 1 98.5 181 ILE B C 1
ATOM 3699 O O . ILE B 1 181 ? -9.93 -26.516 -4.789 1 98.5 181 ILE B O 1
ATOM 3703 N N . CYS B 1 182 ? -8.539 -25.078 -5.824 1 98.5 182 CYS B N 1
ATOM 3704 C CA . CYS B 1 182 ? -9.359 -23.922 -5.484 1 98.5 182 CYS B CA 1
ATOM 3705 C C . CYS B 1 182 ? -10.734 -24.016 -6.129 1 98.5 182 CYS B C 1
ATOM 3707 O O . CYS B 1 182 ? -11.734 -23.625 -5.523 1 98.5 182 CYS B O 1
ATOM 3709 N N . SER B 1 183 ? -10.781 -24.578 -7.352 1 97.56 183 SER B N 1
ATOM 3710 C CA . SER B 1 183 ? -12.055 -24.734 -8.055 1 97.56 183 SER B CA 1
ATOM 3711 C C . SER B 1 183 ? -12.961 -25.734 -7.348 1 97.56 183 SER B C 1
ATOM 3713 O O . SER B 1 183 ? -14.164 -25.5 -7.215 1 97.56 183 SER B O 1
ATOM 3715 N N . VAL B 1 184 ? -12.406 -26.766 -6.898 1 97.62 184 VAL B N 1
ATOM 3716 C CA . VAL B 1 184 ? -13.172 -27.781 -6.168 1 97.62 184 VAL B CA 1
ATOM 3717 C C . VAL B 1 184 ? -13.68 -27.188 -4.855 1 97.62 184 VAL B C 1
ATOM 3719 O O . VAL B 1 184 ? -14.828 -27.406 -4.469 1 97.62 184 VAL B O 1
ATOM 3722 N N . LEU B 1 185 ? -12.867 -26.391 -4.203 1 97.31 185 LEU B N 1
ATOM 3723 C CA . LEU B 1 185 ? -13.234 -25.781 -2.932 1 97.31 185 LEU B CA 1
ATOM 3724 C C . LEU B 1 185 ? -14.391 -24.797 -3.113 1 97.31 185 LEU B C 1
ATOM 3726 O O . LEU B 1 185 ? -15.289 -24.734 -2.271 1 97.31 185 LEU B O 1
ATOM 3730 N N . ILE B 1 186 ? -14.398 -24.109 -4.215 1 96.06 186 ILE B N 1
ATOM 3731 C CA . ILE B 1 186 ? -15.359 -23.031 -4.414 1 96.06 186 ILE B CA 1
ATOM 3732 C C . ILE B 1 186 ? -16.625 -23.578 -5.07 1 96.06 186 ILE B C 1
ATOM 3734 O O . ILE B 1 186 ? -17.734 -23.172 -4.723 1 96.06 186 ILE B O 1
ATOM 3738 N N . TYR B 1 187 ? -16.5 -24.578 -5.992 1 95.69 187 TYR B N 1
ATOM 3739 C CA . TYR B 1 187 ? -17.641 -24.922 -6.824 1 95.69 187 TYR B CA 1
ATOM 3740 C C . TYR B 1 187 ? -18.234 -26.266 -6.418 1 95.69 187 TYR B C 1
ATOM 3742 O O . TYR B 1 187 ? -19.391 -26.562 -6.73 1 95.69 187 TYR B O 1
ATOM 3750 N N . LYS B 1 188 ? -17.438 -27.031 -5.754 1 96.81 188 LYS B N 1
ATOM 3751 C CA . LYS B 1 188 ? -17.922 -28.375 -5.449 1 96.81 188 LYS B CA 1
ATOM 3752 C C . LYS B 1 188 ? -18.109 -28.562 -3.947 1 96.81 188 LYS B C 1
ATOM 3754 O O . LYS B 1 188 ? -18.953 -29.359 -3.516 1 96.81 188 LYS B O 1
ATOM 3759 N N . ALA B 1 189 ? -17.375 -27.891 -3.129 1 97.06 189 ALA B N 1
ATOM 3760 C CA . ALA B 1 189 ? -17.469 -28.031 -1.678 1 97.06 189 ALA B CA 1
ATOM 3761 C C . ALA B 1 189 ? -18.484 -27.078 -1.086 1 97.06 189 ALA B C 1
ATOM 3763 O O . ALA B 1 189 ? -18.906 -26.109 -1.742 1 97.06 189 ALA B O 1
ATOM 3764 N N . LYS B 1 190 ? -18.922 -27.375 0.189 1 96.12 190 LYS B N 1
ATOM 3765 C CA . LYS B 1 190 ? -19.828 -26.484 0.922 1 96.12 190 LYS B CA 1
ATOM 3766 C C . LYS B 1 190 ? -19.188 -25.125 1.182 1 96.12 190 LYS B C 1
ATOM 3768 O O . LYS B 1 190 ? -19.891 -24.125 1.344 1 96.12 190 LYS B O 1
ATOM 3773 N N . TYR B 1 191 ? -17.938 -25.188 1.13 1 97.38 191 TYR B N 1
ATOM 3774 C CA . TYR B 1 191 ? -17.156 -23.984 1.404 1 97.38 191 TYR B CA 1
ATOM 3775 C C . TYR B 1 191 ? -17.547 -22.859 0.457 1 97.38 191 TYR B C 1
ATOM 3777 O O . TYR B 1 191 ? -17.625 -21.703 0.86 1 97.38 191 TYR B O 1
ATOM 3785 N N . GLY B 1 192 ? -17.766 -23.188 -0.744 1 96.5 192 GLY B N 1
ATOM 3786 C CA . GLY B 1 192 ? -18.156 -22.203 -1.735 1 96.5 192 GLY B CA 1
ATOM 3787 C C . GLY B 1 192 ? -19.422 -21.438 -1.363 1 96.5 192 GLY B C 1
ATOM 3788 O O . GLY B 1 192 ? -19.453 -20.203 -1.426 1 96.5 192 GLY B O 1
ATOM 3789 N N . ARG B 1 193 ? -20.406 -22.141 -0.873 1 95.94 193 ARG B N 1
ATOM 3790 C CA . ARG B 1 193 ? -21.656 -21.516 -0.464 1 95.94 193 ARG B CA 1
ATOM 3791 C C . ARG B 1 193 ? -21.438 -20.594 0.739 1 95.94 193 ARG B C 1
ATOM 3793 O O . ARG B 1 193 ? -22.047 -19.531 0.837 1 95.94 193 ARG B O 1
ATOM 3800 N N . TYR B 1 194 ? -20.562 -21.047 1.567 1 97.88 194 TYR B N 1
ATOM 3801 C CA . TYR B 1 194 ? -20.312 -20.266 2.773 1 97.88 194 TYR B CA 1
ATOM 3802 C C . TYR B 1 194 ? -19.609 -18.953 2.439 1 97.88 194 TYR B C 1
ATOM 3804 O O . TYR B 1 194 ? -19.984 -17.891 2.926 1 97.88 194 TYR B O 1
ATOM 3812 N N . ILE B 1 195 ? -18.641 -19.031 1.536 1 97.75 195 ILE B N 1
ATOM 3813 C CA . ILE B 1 195 ? -17.828 -17.844 1.272 1 97.75 195 ILE B CA 1
ATOM 3814 C C . ILE B 1 195 ? -18.641 -16.844 0.442 1 97.75 195 ILE B C 1
ATOM 3816 O O . ILE B 1 195 ? -18.547 -15.633 0.647 1 97.75 195 ILE B O 1
ATOM 3820 N N . PHE B 1 196 ? -19.484 -17.297 -0.476 1 97.12 196 PHE B N 1
ATOM 3821 C CA . PHE B 1 196 ? -20.344 -16.406 -1.245 1 97.12 196 PHE B CA 1
ATOM 3822 C C . PHE B 1 196 ? -21.422 -15.789 -0.354 1 97.12 196 PHE B C 1
ATOM 3824 O O . PHE B 1 196 ? -21.766 -14.617 -0.513 1 97.12 196 PHE B O 1
ATOM 3831 N N . GLY B 1 197 ? -21.922 -16.594 0.537 1 96.69 197 GLY B N 1
ATOM 3832 C CA . GLY B 1 197 ? -22.922 -16.078 1.473 1 96.69 197 GLY B CA 1
ATOM 3833 C C . GLY B 1 197 ? -22.391 -15 2.383 1 96.69 197 GLY B C 1
ATOM 3834 O O . GLY B 1 197 ? -23.016 -13.953 2.553 1 96.69 197 GLY B O 1
ATOM 3835 N N . VAL B 1 198 ? -21.203 -15.273 2.916 1 97.5 198 VAL B N 1
ATOM 3836 C CA . VAL B 1 198 ? -20.562 -14.305 3.797 1 97.5 198 VAL B CA 1
ATOM 3837 C C . VAL B 1 198 ? -20.266 -13.016 3.029 1 97.5 198 VAL B C 1
ATOM 3839 O O . VAL B 1 198 ? -20.453 -11.914 3.557 1 97.5 198 VAL B O 1
ATOM 3842 N N . GLY B 1 199 ? -19.828 -13.164 1.817 1 96.38 199 GLY B N 1
ATOM 3843 C CA . GLY B 1 199 ? -19.531 -12.008 0.991 1 96.38 199 GLY B CA 1
ATOM 3844 C C . GLY B 1 199 ? -20.766 -11.227 0.583 1 96.38 199 GLY B C 1
ATOM 3845 O O . GLY B 1 199 ? -20.703 -10.008 0.396 1 96.38 199 GLY B O 1
ATOM 3846 N N . GLY B 1 200 ? -21.844 -11.875 0.403 1 94.38 200 GLY B N 1
ATOM 3847 C CA . GLY B 1 200 ? -23.078 -11.219 0.017 1 94.38 200 GLY B CA 1
ATOM 3848 C C . GLY B 1 200 ? -23.734 -10.469 1.157 1 94.38 200 GLY B C 1
ATOM 3849 O O . GLY B 1 200 ? -24.062 -9.289 1.019 1 94.38 200 GLY B O 1
ATOM 3850 N N . ASN B 1 201 ? -23.922 -11.172 2.215 1 95.75 201 ASN B N 1
ATOM 3851 C CA . ASN B 1 201 ? -24.531 -10.602 3.412 1 95.75 201 ASN B CA 1
ATOM 3852 C C . ASN B 1 201 ? -24.078 -11.336 4.672 1 95.75 201 ASN B C 1
ATOM 3854 O O . ASN B 1 201 ? -24.688 -12.336 5.062 1 95.75 201 ASN B O 1
ATOM 3858 N N . ALA B 1 202 ? -23.188 -10.695 5.344 1 95.31 202 ALA B N 1
ATOM 3859 C CA . ALA B 1 202 ? -22.594 -11.352 6.504 1 95.31 202 ALA B CA 1
ATOM 3860 C C . ALA B 1 202 ? -23.625 -11.578 7.602 1 95.31 202 ALA B C 1
ATOM 3862 O O . ALA B 1 202 ? -23.594 -12.602 8.281 1 95.31 202 ALA B O 1
ATOM 3863 N N . LYS B 1 203 ? -24.469 -10.594 7.789 1 95 203 LYS B N 1
ATOM 3864 C CA . LYS B 1 203 ? -25.516 -10.711 8.812 1 95 203 LYS B CA 1
ATOM 3865 C C . LYS B 1 203 ? -26.453 -11.875 8.5 1 95 203 LYS B C 1
ATOM 3867 O O . LYS B 1 203 ? -26.766 -12.68 9.375 1 95 203 LYS B O 1
ATOM 3872 N N . ALA B 1 204 ? -26.875 -11.922 7.289 1 96.31 204 ALA B N 1
ATOM 3873 C CA . ALA B 1 204 ? -27.766 -13 6.863 1 96.31 204 ALA B CA 1
ATOM 3874 C C . ALA B 1 204 ? -27.062 -14.352 6.965 1 96.31 204 ALA B C 1
ATOM 3876 O O . ALA B 1 204 ? -27.688 -15.344 7.359 1 96.31 204 ALA B O 1
ATOM 3877 N N . ALA B 1 205 ? -25.812 -14.375 6.633 1 96.75 205 ALA B N 1
ATOM 3878 C CA . ALA B 1 205 ? -25.031 -15.609 6.719 1 96.75 205 ALA B CA 1
ATOM 3879 C C . ALA B 1 205 ? -24.938 -16.094 8.156 1 96.75 205 ALA B C 1
ATOM 3881 O O . ALA B 1 205 ? -25.109 -17.281 8.43 1 96.75 205 ALA B O 1
ATOM 3882 N N . ARG B 1 206 ? -24.719 -15.195 9.023 1 96.19 206 ARG B N 1
ATOM 3883 C CA . ARG B 1 206 ? -24.625 -15.531 10.438 1 96.19 206 ARG B CA 1
ATOM 3884 C C . ARG B 1 206 ? -25.938 -16.109 10.953 1 96.19 206 ARG B C 1
ATOM 3886 O O . ARG B 1 206 ? -25.938 -17.078 11.703 1 96.19 206 ARG B O 1
ATOM 3893 N N . LEU B 1 207 ? -26.969 -15.516 10.539 1 95.94 207 LEU B N 1
ATOM 3894 C CA . LEU B 1 207 ? -28.297 -15.961 10.945 1 95.94 207 LEU B CA 1
ATOM 3895 C C . LEU B 1 207 ? -28.609 -17.344 10.375 1 95.94 207 LEU B C 1
ATOM 3897 O O . LEU B 1 207 ? -29.438 -18.078 10.938 1 95.94 207 LEU B O 1
ATOM 3901 N N . SER B 1 208 ? -27.984 -17.688 9.344 1 96.5 208 SER B N 1
ATOM 3902 C CA . SER B 1 208 ? -28.203 -18.984 8.703 1 96.5 208 SER B CA 1
ATOM 3903 C C . SER B 1 208 ? -27.281 -20.047 9.281 1 96.5 208 SER B C 1
ATOM 3905 O O . SER B 1 208 ? -27.203 -21.156 8.758 1 96.5 208 SER B O 1
ATOM 3907 N N . GLY B 1 209 ? -26.484 -19.672 10.281 1 96.19 209 GLY B N 1
ATOM 3908 C CA . GLY B 1 209 ? -25.688 -20.641 11.008 1 96.19 209 GLY B CA 1
ATOM 3909 C C . GLY B 1 209 ? -24.25 -20.703 10.523 1 96.19 209 GLY B C 1
ATOM 3910 O O . GLY B 1 209 ? -23.484 -21.562 10.977 1 96.19 209 GLY B O 1
ATOM 3911 N N . ILE B 1 210 ? -23.906 -19.891 9.672 1 97.25 210 ILE B N 1
ATOM 3912 C CA . ILE B 1 210 ? -22.547 -19.891 9.148 1 97.25 210 ILE B CA 1
ATOM 3913 C C . ILE B 1 210 ? -21.625 -19.109 10.086 1 97.25 210 ILE B C 1
ATOM 3915 O O . ILE B 1 210 ? -21.984 -18.016 10.539 1 97.25 210 ILE B O 1
ATOM 3919 N N . ASN B 1 211 ? -20.453 -19.703 10.406 1 98.06 211 ASN B N 1
ATOM 3920 C CA . ASN B 1 211 ? -19.469 -18.984 11.203 1 98.06 211 ASN B CA 1
ATOM 3921 C C . ASN B 1 211 ? -18.672 -18 10.352 1 98.06 211 ASN B C 1
ATOM 3923 O O . ASN B 1 211 ? -17.641 -18.359 9.797 1 98.06 211 ASN B O 1
ATOM 3927 N N . VAL B 1 212 ? -19.094 -16.844 10.336 1 98.06 212 VAL B N 1
ATOM 3928 C CA . VAL B 1 212 ? -18.547 -15.805 9.477 1 98.06 212 VAL B CA 1
ATOM 3929 C C . VAL B 1 212 ? -17.078 -15.586 9.805 1 98.06 212 VAL B C 1
ATOM 3931 O O . VAL B 1 212 ? -16.25 -15.43 8.898 1 98.06 212 VAL B O 1
ATOM 3934 N N . LYS B 1 213 ? -16.688 -15.625 11.086 1 97.88 213 LYS B N 1
ATOM 3935 C CA . LYS B 1 213 ? -15.305 -15.391 11.516 1 97.88 213 LYS B CA 1
ATOM 3936 C C . LYS B 1 213 ? -14.367 -16.453 10.945 1 97.88 213 LYS B C 1
ATOM 3938 O O . LYS B 1 213 ? -13.289 -16.125 10.438 1 97.88 213 LYS B O 1
ATOM 3943 N N . LYS B 1 214 ? -14.781 -17.625 10.945 1 98.44 214 LYS B N 1
ATOM 3944 C CA . LYS B 1 214 ? -13.938 -18.719 10.469 1 98.44 214 LYS B CA 1
ATOM 3945 C C . LYS B 1 214 ? -13.789 -18.672 8.953 1 98.44 214 LYS B C 1
ATOM 3947 O O . LYS B 1 214 ? -12.727 -19 8.422 1 98.44 214 LYS B O 1
ATOM 3952 N N . ILE B 1 215 ? -14.844 -18.312 8.297 1 98.5 215 ILE B N 1
ATOM 3953 C CA . ILE B 1 215 ? -14.797 -18.234 6.84 1 98.5 215 ILE B CA 1
ATOM 3954 C C . ILE B 1 215 ? -13.859 -17.109 6.414 1 98.5 215 ILE B C 1
ATOM 3956 O O . ILE B 1 215 ? -13.016 -17.297 5.535 1 98.5 215 ILE B O 1
ATOM 3960 N N . LYS B 1 216 ? -13.984 -15.961 7.031 1 98.31 216 LYS B N 1
ATOM 3961 C CA . LYS B 1 216 ? -13.086 -14.852 6.727 1 98.31 216 LYS B CA 1
ATOM 3962 C C . LYS B 1 216 ? -11.633 -15.219 7.039 1 98.31 216 LYS B C 1
ATOM 3964 O O . LYS B 1 216 ? -10.734 -14.961 6.238 1 98.31 216 LYS B O 1
ATOM 3969 N N . TRP B 1 217 ? -11.469 -15.82 8.164 1 98.62 217 TRP B N 1
ATOM 3970 C CA . TRP B 1 217 ? -10.133 -16.266 8.547 1 98.62 217 TRP B CA 1
ATOM 3971 C C . TRP B 1 217 ? -9.555 -17.203 7.496 1 98.62 217 TRP B C 1
ATOM 3973 O O . TRP B 1 217 ? -8.398 -17.062 7.09 1 98.62 217 TRP B O 1
ATOM 3983 N N . SER B 1 218 ? -10.367 -18.141 7.098 1 98.69 218 SER B N 1
ATOM 3984 C CA . SER B 1 218 ? -9.898 -19.141 6.141 1 98.69 218 SER B CA 1
ATOM 3985 C C . SER B 1 218 ? -9.5 -18.5 4.82 1 98.69 218 SER B C 1
ATOM 3987 O O . SER B 1 218 ? -8.562 -18.953 4.16 1 98.69 218 SER B O 1
ATOM 3989 N N . ALA B 1 219 ? -10.211 -17.469 4.402 1 98.75 219 ALA B N 1
ATOM 3990 C CA . ALA B 1 219 ? -9.883 -16.766 3.16 1 98.75 219 ALA B CA 1
ATOM 3991 C C . ALA B 1 219 ? -8.484 -16.156 3.23 1 98.75 219 ALA B C 1
ATOM 3993 O O . ALA B 1 219 ? -7.688 -16.312 2.301 1 98.75 219 ALA B O 1
ATOM 3994 N N . TYR B 1 220 ? -8.141 -15.523 4.332 1 98.81 220 TYR B N 1
ATOM 3995 C CA . TYR B 1 220 ? -6.832 -14.891 4.492 1 98.81 220 TYR B CA 1
ATOM 3996 C C . TYR B 1 220 ? -5.746 -15.945 4.691 1 98.81 220 TYR B C 1
ATOM 3998 O O . TYR B 1 220 ? -4.605 -15.758 4.258 1 98.81 220 TYR B O 1
ATOM 4006 N N . MET B 1 221 ? -6.125 -17.016 5.344 1 98.88 221 MET B N 1
ATOM 4007 C CA . MET B 1 221 ? -5.191 -18.141 5.492 1 98.88 221 MET B CA 1
ATOM 4008 C C . MET B 1 221 ? -4.828 -18.719 4.133 1 98.88 221 MET B C 1
ATOM 4010 O O . MET B 1 221 ? -3.652 -18.938 3.838 1 98.88 221 MET B O 1
ATOM 4014 N N . ILE B 1 222 ? -5.805 -18.938 3.303 1 98.81 222 ILE B N 1
ATOM 4015 C CA . ILE B 1 222 ? -5.59 -19.484 1.963 1 98.81 222 ILE B CA 1
ATOM 4016 C C . ILE B 1 222 ? -4.734 -18.516 1.149 1 98.81 222 ILE B C 1
ATOM 4018 O O . ILE B 1 222 ? -3.783 -18.922 0.482 1 98.81 222 ILE B O 1
ATOM 4022 N N . ALA B 1 223 ? -5.055 -17.234 1.235 1 98.88 223 ALA B N 1
ATOM 4023 C CA . ALA B 1 223 ? -4.273 -16.219 0.534 1 98.88 223 ALA B CA 1
ATOM 4024 C C . ALA B 1 223 ? -2.816 -16.234 0.982 1 98.88 223 ALA B C 1
ATOM 4026 O O . ALA B 1 223 ? -1.905 -16.109 0.16 1 98.88 223 ALA B O 1
ATOM 4027 N N . GLY B 1 224 ? -2.611 -16.438 2.279 1 98.88 224 GLY B N 1
ATOM 4028 C CA . GLY B 1 224 ? -1.261 -16.516 2.812 1 98.88 224 GLY B CA 1
ATOM 4029 C C . GLY B 1 224 ? -0.493 -17.734 2.312 1 98.88 224 GLY B C 1
ATOM 4030 O O . GLY B 1 224 ? 0.668 -17.609 1.916 1 98.88 224 GLY B O 1
ATOM 4031 N N . VAL B 1 225 ? -1.126 -18.828 2.291 1 98.88 225 VAL B N 1
ATOM 4032 C CA . VAL B 1 225 ? -0.485 -20.062 1.849 1 98.88 225 VAL B CA 1
ATOM 4033 C C . VAL B 1 225 ? -0.117 -19.953 0.371 1 98.88 225 VAL B C 1
ATOM 4035 O O . VAL B 1 225 ? 0.987 -20.328 -0.029 1 98.88 225 VAL B O 1
ATOM 4038 N N . LEU B 1 226 ? -1.013 -19.453 -0.395 1 98.94 226 LEU B N 1
ATOM 4039 C CA . LEU B 1 226 ? -0.75 -19.312 -1.823 1 98.94 226 LEU B CA 1
ATOM 4040 C C . LEU B 1 226 ? 0.31 -18.25 -2.084 1 98.94 226 LEU B C 1
ATOM 4042 O O . LEU B 1 226 ? 1.101 -18.375 -3.021 1 98.94 226 LEU B O 1
ATOM 4046 N N . ALA B 1 227 ? 0.324 -17.156 -1.283 1 98.88 227 ALA B N 1
ATOM 4047 C CA . ALA B 1 227 ? 1.415 -16.203 -1.372 1 98.88 227 ALA B CA 1
ATOM 4048 C C . ALA B 1 227 ? 2.754 -16.844 -1.035 1 98.88 227 ALA B C 1
ATOM 4050 O O . ALA B 1 227 ? 3.77 -16.562 -1.674 1 98.88 227 ALA B O 1
ATOM 4051 N N . GLY B 1 228 ? 2.709 -17.719 -0.03 1 98.88 228 GLY B N 1
ATOM 4052 C CA . GLY B 1 228 ? 3.912 -18.453 0.315 1 98.88 228 GLY B CA 1
ATOM 4053 C C . GLY B 1 228 ? 4.406 -19.344 -0.811 1 98.88 228 GLY B C 1
ATOM 4054 O O . GLY B 1 228 ? 5.602 -19.375 -1.105 1 98.88 228 GLY B O 1
ATOM 4055 N N . LEU B 1 229 ? 3.486 -20.047 -1.423 1 98.88 229 LEU B N 1
ATOM 4056 C CA . LEU B 1 229 ? 3.84 -20.891 -2.553 1 98.88 229 LEU B CA 1
ATOM 4057 C C . LEU B 1 229 ? 4.398 -20.062 -3.705 1 98.88 229 LEU B C 1
ATOM 4059 O O . LEU B 1 229 ? 5.379 -20.469 -4.34 1 98.88 229 LEU B O 1
ATOM 4063 N N . ALA B 1 230 ? 3.779 -18.953 -3.961 1 98.88 230 ALA B N 1
ATOM 4064 C CA . ALA B 1 230 ? 4.277 -18.047 -4.992 1 98.88 230 ALA B CA 1
ATOM 4065 C C . ALA B 1 230 ? 5.699 -17.578 -4.684 1 98.88 230 ALA B C 1
ATOM 4067 O O . ALA B 1 230 ? 6.527 -17.469 -5.59 1 98.88 230 ALA B O 1
ATOM 4068 N N . GLY B 1 231 ? 5.941 -17.328 -3.406 1 98.81 231 GLY B N 1
ATOM 4069 C CA . GLY B 1 231 ? 7.281 -16.953 -3 1 98.81 231 GLY B CA 1
ATOM 4070 C C . GLY B 1 231 ? 8.312 -18.031 -3.252 1 98.81 231 GLY B C 1
ATOM 4071 O O . GLY B 1 231 ? 9.422 -17.734 -3.717 1 98.81 231 GLY B O 1
ATOM 4072 N N . VAL B 1 232 ? 7.953 -19.219 -2.945 1 98.81 232 VAL B N 1
ATOM 4073 C CA . VAL B 1 232 ? 8.836 -20.359 -3.174 1 98.81 232 VAL B CA 1
ATOM 4074 C C . VAL B 1 232 ? 9.133 -20.5 -4.664 1 98.81 232 VAL B C 1
ATOM 4076 O O . VAL B 1 232 ? 10.297 -20.625 -5.062 1 98.81 232 VAL B O 1
ATOM 4079 N N . VAL B 1 233 ? 8.133 -20.438 -5.465 1 98.75 233 VAL B N 1
ATOM 4080 C CA . VAL B 1 233 ? 8.289 -20.594 -6.906 1 98.75 233 VAL B CA 1
ATOM 4081 C C . VAL B 1 233 ? 9.125 -19.453 -7.473 1 98.75 233 VAL B C 1
ATOM 4083 O O . VAL B 1 233 ? 10.031 -19.688 -8.281 1 98.75 233 VAL B O 1
ATOM 4086 N N . LEU B 1 234 ? 8.844 -18.25 -7.039 1 98.31 234 LEU B N 1
ATOM 4087 C CA . LEU B 1 234 ? 9.586 -17.094 -7.523 1 98.31 234 LEU B CA 1
ATOM 4088 C C . LEU B 1 234 ? 11.062 -17.203 -7.152 1 98.31 234 LEU B C 1
ATOM 4090 O O . LEU B 1 234 ? 11.938 -17 -7.996 1 98.31 234 LEU B O 1
ATOM 4094 N N . THR B 1 235 ? 11.305 -17.484 -5.898 1 98.56 235 THR B N 1
ATOM 4095 C CA . THR B 1 235 ? 12.672 -17.609 -5.402 1 98.56 235 THR B CA 1
ATOM 4096 C C . THR B 1 235 ? 13.43 -18.688 -6.164 1 98.56 235 THR B C 1
ATOM 4098 O O . THR B 1 235 ? 14.594 -18.5 -6.531 1 98.56 235 THR B O 1
ATOM 4101 N N . SER B 1 236 ? 12.812 -19.781 -6.387 1 98.44 236 SER B N 1
ATOM 4102 C CA . SER B 1 236 ? 13.391 -20.875 -7.172 1 98.44 236 SER B CA 1
ATOM 4103 C C . SER B 1 236 ? 13.688 -20.422 -8.602 1 98.44 236 SER B C 1
ATOM 4105 O O . SER B 1 236 ? 14.758 -20.734 -9.141 1 98.44 236 SER B O 1
ATOM 4107 N N . ARG B 1 237 ? 12.805 -19.719 -9.156 1 96.88 237 ARG B N 1
ATOM 4108 C CA . ARG B 1 237 ? 12.922 -19.281 -10.539 1 96.88 237 ARG B CA 1
ATOM 4109 C C . ARG B 1 237 ? 14.094 -18.312 -10.719 1 96.88 237 ARG B C 1
ATOM 4111 O O . ARG B 1 237 ? 14.844 -18.422 -11.688 1 96.88 237 ARG B O 1
ATOM 4118 N N . VAL B 1 238 ? 14.219 -17.406 -9.789 1 95.44 238 VAL B N 1
ATOM 4119 C CA . VAL B 1 238 ? 15.242 -16.375 -9.93 1 95.44 238 VAL B CA 1
ATOM 4120 C C . VAL B 1 238 ? 16.547 -16.844 -9.273 1 95.44 238 VAL B C 1
ATOM 4122 O O . VAL B 1 238 ? 17.516 -16.094 -9.219 1 95.44 238 VAL B O 1
ATOM 4125 N N . SER B 1 239 ? 16.578 -17.969 -8.688 1 97.19 239 SER B N 1
ATOM 4126 C CA . SER B 1 239 ? 17.719 -18.688 -8.156 1 97.19 239 SER B CA 1
ATOM 4127 C C . SER B 1 239 ? 18.328 -17.953 -6.965 1 97.19 239 SER B C 1
ATOM 4129 O O . SER B 1 239 ? 19.516 -18.109 -6.684 1 97.19 239 SER B O 1
ATOM 4131 N N . SER B 1 240 ? 17.625 -17.125 -6.332 1 97.69 240 SER B N 1
ATOM 4132 C CA . SER B 1 240 ? 18.078 -16.375 -5.164 1 97.69 240 SER B CA 1
ATOM 4133 C C . SER B 1 240 ? 16.906 -15.805 -4.375 1 97.69 240 SER B C 1
ATOM 4135 O O . SER B 1 240 ? 15.906 -15.391 -4.957 1 97.69 240 SER B O 1
ATOM 4137 N N . GLY B 1 241 ? 17.016 -15.883 -3.1 1 97.38 241 GLY B N 1
ATOM 4138 C CA . GLY B 1 241 ? 16.094 -15.117 -2.281 1 97.38 241 GLY B CA 1
ATOM 4139 C C . GLY B 1 241 ? 16.359 -13.625 -2.318 1 97.38 241 GLY B C 1
ATOM 4140 O O . GLY B 1 241 ? 17.469 -13.18 -2.027 1 97.38 241 GLY B O 1
ATOM 4141 N N . LEU B 1 242 ? 15.367 -12.914 -2.715 1 95.69 242 LEU B N 1
ATOM 4142 C CA . LEU B 1 242 ? 15.508 -11.461 -2.797 1 95.69 242 LEU B CA 1
ATOM 4143 C C . LEU B 1 242 ? 14.609 -10.773 -1.773 1 95.69 242 LEU B C 1
ATOM 4145 O O . LEU B 1 242 ? 13.398 -10.992 -1.755 1 95.69 242 LEU B O 1
ATOM 4149 N N . ALA B 1 243 ? 15.227 -9.914 -1.021 1 91.62 243 ALA B N 1
ATOM 4150 C CA . ALA B 1 243 ? 14.516 -9.266 0.076 1 91.62 243 ALA B CA 1
ATOM 4151 C C . ALA B 1 243 ? 13.43 -8.336 -0.453 1 91.62 243 ALA B C 1
ATOM 4153 O O . ALA B 1 243 ? 12.398 -8.133 0.202 1 91.62 243 ALA B O 1
ATOM 4154 N N . MET B 1 244 ? 13.531 -7.746 -1.628 1 90.75 244 MET B N 1
ATOM 4155 C CA . MET B 1 244 ? 12.586 -6.781 -2.186 1 90.75 244 MET B CA 1
ATOM 4156 C C . MET B 1 244 ? 11.586 -7.473 -3.105 1 90.75 244 MET B C 1
ATOM 4158 O O . MET B 1 244 ? 10.789 -6.809 -3.771 1 90.75 244 MET B O 1
ATOM 4162 N N . ALA B 1 245 ? 11.641 -8.773 -3.123 1 94.31 245 ALA B N 1
ATOM 4163 C CA . ALA B 1 245 ? 10.734 -9.508 -4 1 94.31 245 ALA B CA 1
ATOM 4164 C C . ALA B 1 245 ? 9.281 -9.258 -3.611 1 94.31 245 ALA B C 1
ATOM 4166 O O . ALA B 1 245 ? 8.953 -9.156 -2.426 1 94.31 245 ALA B O 1
ATOM 4167 N N . GLY B 1 246 ? 8.461 -9.156 -4.602 1 94.31 246 GLY B N 1
ATOM 4168 C CA . GLY B 1 246 ? 7.023 -9.109 -4.379 1 94.31 246 GLY B CA 1
ATOM 4169 C C . GLY B 1 246 ? 6.484 -7.695 -4.25 1 94.31 246 GLY B C 1
ATOM 4170 O O . GLY B 1 246 ? 5.309 -7.5 -3.941 1 94.31 246 GLY B O 1
ATOM 4171 N N . GLN B 1 247 ? 7.301 -6.699 -4.48 1 88.25 247 GLN B N 1
ATOM 4172 C CA . GLN B 1 247 ? 6.836 -5.316 -4.426 1 88.25 247 GLN B CA 1
ATOM 4173 C C . GLN B 1 247 ? 5.785 -5.047 -5.496 1 88.25 247 GLN B C 1
ATOM 4175 O O . GLN B 1 247 ? 5.984 -5.379 -6.668 1 88.25 247 GLN B O 1
ATOM 4180 N N . ASN B 1 248 ? 4.582 -4.52 -5.141 1 85.81 248 ASN B N 1
ATOM 4181 C CA . ASN B 1 248 ? 3.479 -4.117 -6.012 1 85.81 248 ASN B CA 1
ATOM 4182 C C . ASN B 1 248 ? 2.727 -5.328 -6.559 1 85.81 248 ASN B C 1
ATOM 4184 O O . ASN B 1 248 ? 1.85 -5.188 -7.41 1 85.81 248 ASN B O 1
ATOM 4188 N N . TYR B 1 249 ? 3.08 -6.531 -6.051 1 93.38 249 TYR B N 1
ATOM 4189 C CA . TYR B 1 249 ? 2.385 -7.715 -6.547 1 93.38 249 TYR B CA 1
ATOM 4190 C C . TYR B 1 249 ? 0.932 -7.723 -6.086 1 93.38 249 TYR B C 1
ATOM 4192 O O . TYR B 1 249 ? 0.074 -8.328 -6.738 1 93.38 249 TYR B O 1
ATOM 4200 N N . GLU B 1 250 ? 0.732 -7.094 -4.988 1 92.88 250 GLU B N 1
ATOM 4201 C CA . GLU B 1 250 ? -0.647 -6.988 -4.52 1 92.88 250 GLU B CA 1
ATOM 4202 C C . GLU B 1 250 ? -1.507 -6.207 -5.508 1 92.88 250 GLU B C 1
ATOM 4204 O O . GLU B 1 250 ? -2.668 -6.551 -5.738 1 92.88 250 GLU B O 1
ATOM 4209 N N . THR B 1 251 ? -0.898 -5.105 -6.129 1 89.56 251 THR B N 1
ATOM 4210 C CA . THR B 1 251 ? -1.615 -4.309 -7.117 1 89.56 251 THR B CA 1
ATOM 4211 C C . THR B 1 251 ? -1.969 -5.152 -8.336 1 89.56 251 THR B C 1
ATOM 4213 O O . THR B 1 251 ? -3.09 -5.082 -8.844 1 89.56 251 THR B O 1
ATOM 4216 N N . ASP B 1 252 ? -1.044 -6.008 -8.773 1 92.75 252 ASP B N 1
ATOM 4217 C CA . ASP B 1 252 ? -1.276 -6.887 -9.914 1 92.75 252 ASP B CA 1
ATOM 4218 C C . ASP B 1 252 ? -2.363 -7.914 -9.602 1 92.75 252 ASP B C 1
ATOM 4220 O O . ASP B 1 252 ? -3.23 -8.18 -10.438 1 92.75 252 ASP B O 1
ATOM 4224 N N . ALA B 1 253 ? -2.256 -8.422 -8.438 1 95.44 253 ALA B N 1
ATOM 4225 C CA . ALA B 1 253 ? -3.219 -9.453 -8.047 1 95.44 253 ALA B CA 1
ATOM 4226 C C . ALA B 1 253 ? -4.629 -8.875 -7.961 1 95.44 253 ALA B C 1
ATOM 4228 O O . ALA B 1 253 ? -5.586 -9.492 -8.438 1 95.44 253 ALA B O 1
ATOM 4229 N N . ILE B 1 254 ? -4.746 -7.742 -7.379 1 92.44 254 ILE B N 1
ATOM 4230 C CA . ILE B 1 254 ? -6.051 -7.094 -7.254 1 92.44 254 ILE B CA 1
ATOM 4231 C C . ILE B 1 254 ? -6.598 -6.77 -8.641 1 92.44 254 ILE B C 1
ATOM 4233 O O . ILE B 1 254 ? -7.766 -7.039 -8.93 1 92.44 254 ILE B O 1
ATOM 4237 N N . ALA B 1 255 ? -5.707 -6.227 -9.477 1 90.31 255 ALA B N 1
ATOM 4238 C CA . ALA B 1 255 ? -6.121 -5.895 -10.836 1 90.31 255 ALA B CA 1
ATOM 4239 C C . ALA B 1 255 ? -6.637 -7.129 -11.57 1 90.31 255 ALA B C 1
ATOM 4241 O O . ALA B 1 255 ? -7.676 -7.078 -12.234 1 90.31 255 ALA B O 1
ATOM 4242 N N . ALA B 1 256 ? -5.945 -8.195 -11.414 1 94.12 256 ALA B N 1
ATOM 4243 C CA . ALA B 1 256 ? -6.32 -9.438 -12.094 1 94.12 256 ALA B CA 1
ATOM 4244 C C . ALA B 1 256 ? -7.676 -9.938 -11.609 1 94.12 256 ALA B C 1
ATOM 4246 O O . ALA B 1 256 ? -8.516 -10.359 -12.406 1 94.12 256 ALA B O 1
ATOM 4247 N N . VAL B 1 257 ? -7.914 -9.914 -10.32 1 94.94 257 VAL B N 1
ATOM 4248 C CA . VAL B 1 257 ? -9.141 -10.422 -9.711 1 94.94 257 VAL B CA 1
ATOM 4249 C C . VAL B 1 257 ? -10.328 -9.57 -10.156 1 94.94 257 VAL B C 1
ATOM 4251 O O . VAL B 1 257 ? -11.375 -10.102 -10.523 1 94.94 257 VAL B O 1
ATOM 4254 N N . VAL B 1 258 ? -10.133 -8.305 -10.195 1 89.31 258 VAL B N 1
ATOM 4255 C CA . VAL B 1 258 ? -11.211 -7.391 -10.562 1 89.31 258 VAL B CA 1
ATOM 4256 C C . VAL B 1 258 ? -11.492 -7.496 -12.062 1 89.31 258 VAL B C 1
ATOM 4258 O O . VAL B 1 258 ? -12.648 -7.562 -12.484 1 89.31 258 VAL B O 1
ATOM 4261 N N . MET B 1 259 ? -10.43 -7.551 -12.812 1 88.19 259 MET B N 1
ATOM 4262 C CA . MET B 1 259 ? -10.586 -7.719 -14.25 1 88.19 259 MET B CA 1
ATOM 4263 C C . MET B 1 259 ? -11.25 -9.055 -14.578 1 88.19 259 MET B C 1
ATOM 4265 O O . MET B 1 259 ? -11.945 -9.18 -15.586 1 88.19 259 MET B O 1
ATOM 4269 N N . GLY B 1 260 ? -11.039 -9.906 -13.734 1 91.5 260 GLY B N 1
ATOM 4270 C CA . GLY B 1 260 ? -11.609 -11.242 -13.906 1 91.5 260 GLY B CA 1
ATOM 4271 C C . GLY B 1 260 ? -13.086 -11.305 -13.57 1 91.5 260 GLY B C 1
ATOM 4272 O O . GLY B 1 260 ? -13.734 -12.328 -13.805 1 91.5 260 GLY B O 1
ATOM 4273 N N . GLY B 1 261 ? -13.617 -10.289 -12.945 1 88.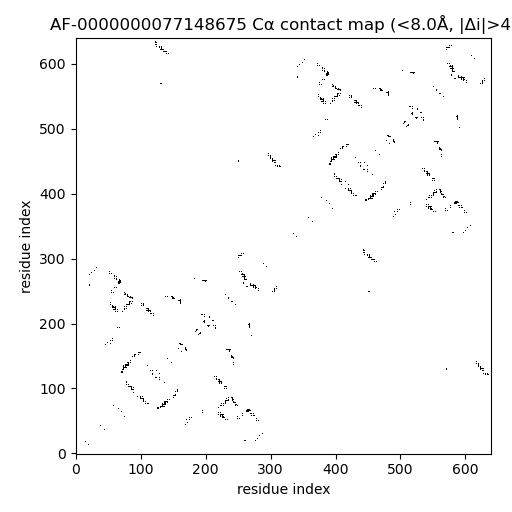88 261 GLY B N 1
ATOM 4274 C CA . GLY B 1 261 ? -15.055 -10.234 -12.734 1 88.88 261 GLY B CA 1
ATOM 4275 C C . GLY B 1 261 ? -15.453 -10.422 -11.281 1 88.88 261 GLY B C 1
ATOM 4276 O O . GLY B 1 261 ? -16.641 -10.555 -10.969 1 88.88 261 GLY B O 1
ATOM 4277 N N . THR B 1 262 ? -14.469 -10.539 -10.43 1 91.81 262 THR B N 1
ATOM 4278 C CA . THR B 1 262 ? -14.781 -10.633 -9.016 1 91.81 262 THR B CA 1
ATOM 4279 C C . THR B 1 262 ? -15.062 -9.25 -8.43 1 91.81 262 THR B C 1
ATOM 4281 O O . THR B 1 262 ? -14.312 -8.305 -8.672 1 91.81 262 THR B O 1
ATOM 4284 N N . SER B 1 263 ? -16.172 -9.148 -7.676 1 90.38 263 SER B N 1
ATOM 4285 C CA . SER B 1 263 ? -16.578 -7.859 -7.133 1 90.38 263 SER B CA 1
ATOM 4286 C C . SER B 1 263 ? -15.836 -7.531 -5.848 1 90.38 263 SER B C 1
ATOM 4288 O O . SER B 1 263 ? -15.75 -8.367 -4.941 1 90.38 263 SER B O 1
ATOM 4290 N N . LEU B 1 264 ? -15.422 -6.309 -5.746 1 88.38 264 LEU B N 1
ATOM 4291 C CA . LEU B 1 264 ? -14.742 -5.863 -4.535 1 88.38 264 LEU B CA 1
ATOM 4292 C C . LEU B 1 264 ? -15.711 -5.738 -3.371 1 88.38 264 LEU B C 1
ATOM 4294 O O . LEU B 1 264 ? -15.297 -5.68 -2.211 1 88.38 264 LEU B O 1
ATOM 4298 N N . ALA B 1 265 ? -16.984 -5.723 -3.641 1 87.75 265 ALA B N 1
ATOM 4299 C CA . ALA B 1 265 ? -18 -5.66 -2.602 1 87.75 265 ALA B CA 1
ATOM 4300 C C . ALA B 1 265 ? -18.25 -7.031 -1.982 1 87.75 265 ALA B C 1
ATOM 4302 O O . ALA B 1 265 ? -18.891 -7.145 -0.937 1 87.75 265 ALA B O 1
ATOM 4303 N N . GLY B 1 266 ? -17.719 -8.039 -2.604 1 92 266 GLY B N 1
ATOM 4304 C CA . GLY B 1 266 ? -17.875 -9.398 -2.1 1 92 266 GLY B CA 1
ATOM 4305 C C . GLY B 1 266 ? -19.078 -10.109 -2.668 1 92 266 GLY B C 1
ATOM 4306 O O . GLY B 1 266 ? -19.953 -9.477 -3.287 1 92 266 GLY B O 1
ATOM 4307 N N . GLY B 1 267 ? -19.094 -11.398 -2.582 1 94.38 267 GLY B N 1
ATOM 4308 C CA . GLY B 1 267 ? -20.281 -12.211 -2.842 1 94.38 267 GLY B CA 1
ATOM 4309 C C . GLY B 1 267 ? -20.422 -12.609 -4.297 1 94.38 267 GLY B C 1
ATOM 4310 O O . GLY B 1 267 ? -21.281 -13.414 -4.645 1 94.38 267 GLY B O 1
ATOM 4311 N N . LYS B 1 268 ? -19.609 -12.078 -5.141 1 93.31 268 LYS B N 1
ATOM 4312 C CA . LYS B 1 268 ? -19.672 -12.422 -6.559 1 93.31 268 LYS B CA 1
ATOM 4313 C C . LYS B 1 268 ? -18.266 -12.594 -7.137 1 93.31 268 LYS B C 1
ATOM 4315 O O . LYS B 1 268 ? -17.375 -11.773 -6.887 1 93.31 268 LYS B O 1
ATOM 4320 N N . GLY B 1 269 ? -18.078 -13.648 -7.875 1 92.19 269 GLY B N 1
ATOM 4321 C CA . GLY B 1 269 ? -16.797 -13.852 -8.523 1 92.19 269 GLY B CA 1
ATOM 4322 C C . GLY B 1 269 ? -16.656 -15.219 -9.164 1 92.19 269 GLY B C 1
ATOM 4323 O O . GLY B 1 269 ? -17.516 -16.094 -8.969 1 92.19 269 GLY B O 1
ATOM 4324 N N . ARG B 1 270 ? -15.688 -15.359 -9.984 1 92.81 270 ARG B N 1
ATOM 4325 C CA . ARG B 1 270 ? -15.391 -16.625 -10.656 1 92.81 270 ARG B CA 1
ATOM 4326 C C . ARG B 1 270 ? -13.883 -16.859 -10.742 1 92.81 270 ARG B C 1
ATOM 4328 O O . ARG B 1 270 ? -13.133 -15.961 -11.125 1 92.81 270 ARG B O 1
ATOM 4335 N N . LEU B 1 271 ? -13.516 -18.031 -10.477 1 95.5 271 LEU B N 1
ATOM 4336 C CA . LEU B 1 271 ? -12.102 -18.375 -10.43 1 95.5 271 LEU B CA 1
ATOM 4337 C C . LEU B 1 271 ? -11.5 -18.359 -11.836 1 95.5 271 LEU B C 1
ATOM 4339 O O . LEU B 1 271 ? -10.359 -17.922 -12.023 1 95.5 271 LEU B O 1
ATOM 4343 N N . TRP B 1 272 ? -12.266 -18.844 -12.789 1 94.25 272 TRP B N 1
ATOM 4344 C CA . TRP B 1 272 ? -11.719 -18.875 -14.141 1 94.25 272 TRP B CA 1
ATOM 4345 C C . TRP B 1 272 ? -11.508 -17.453 -14.672 1 94.25 272 TRP B C 1
ATOM 4347 O O . TRP B 1 272 ? -10.586 -17.203 -15.453 1 94.25 272 TRP B O 1
ATOM 4357 N N . GLY B 1 273 ? -12.344 -16.5 -14.297 1 94.31 273 GLY B N 1
ATOM 4358 C CA . GLY B 1 273 ? -12.125 -15.102 -14.633 1 94.31 273 GLY B CA 1
ATOM 4359 C C . GLY B 1 273 ? -10.82 -14.555 -14.102 1 94.31 273 GLY B C 1
ATOM 4360 O O . GLY B 1 273 ? -10.109 -13.828 -14.805 1 94.31 273 GLY B O 1
ATOM 4361 N N . THR B 1 274 ? -10.539 -14.914 -12.852 1 96.25 274 THR B N 1
ATOM 4362 C CA . THR B 1 274 ? -9.281 -14.492 -12.234 1 96.25 274 THR B CA 1
ATOM 4363 C C . THR B 1 274 ? -8.094 -14.969 -13.055 1 96.25 274 THR B C 1
ATOM 4365 O O . THR B 1 274 ? -7.133 -14.219 -13.273 1 96.25 274 THR B O 1
ATOM 4368 N N . LEU B 1 275 ? -8.188 -16.172 -13.516 1 96.88 275 LEU B N 1
ATOM 4369 C CA . LEU B 1 275 ? -7.098 -16.703 -14.328 1 96.88 275 LEU B CA 1
ATOM 4370 C C . LEU B 1 275 ? -6.941 -15.914 -15.625 1 96.88 275 LEU B C 1
ATOM 4372 O O . LEU B 1 275 ? -5.82 -15.664 -16.078 1 96.88 275 LEU B O 1
ATOM 4376 N N . VAL B 1 276 ? -8.008 -15.547 -16.234 1 95.88 276 VAL B N 1
ATOM 4377 C CA . VAL B 1 276 ? -7.957 -14.742 -17.453 1 95.88 276 VAL B CA 1
ATOM 4378 C C . VAL B 1 276 ? -7.352 -13.375 -17.125 1 95.88 276 VAL B C 1
ATOM 4380 O O . VAL B 1 276 ? -6.531 -12.859 -17.891 1 95.88 276 VAL B O 1
ATOM 4383 N N . GLY B 1 277 ? -7.758 -12.797 -16.016 1 94.75 277 GLY B N 1
ATOM 4384 C CA . GLY B 1 277 ? -7.168 -11.539 -15.578 1 94.75 277 GLY B CA 1
ATOM 4385 C C . GLY B 1 277 ? -5.668 -11.625 -15.375 1 94.75 277 GLY B C 1
ATOM 4386 O O . GLY B 1 277 ? -4.934 -10.711 -15.766 1 94.75 277 GLY B O 1
ATOM 4387 N N . VAL B 1 278 ? -5.25 -12.688 -14.789 1 97.25 278 VAL B N 1
ATOM 4388 C CA . VAL B 1 278 ? -3.83 -12.93 -14.57 1 97.25 278 VAL B CA 1
ATOM 4389 C C . VAL B 1 278 ? -3.098 -12.977 -15.906 1 97.25 278 VAL B C 1
ATOM 4391 O O . VAL B 1 278 ? -2.016 -12.406 -16.047 1 97.25 278 VAL B O 1
ATOM 4394 N N . LEU B 1 279 ? -3.684 -13.656 -16.828 1 96.94 279 LEU B N 1
ATOM 4395 C CA . LEU B 1 279 ? -3.07 -13.781 -18.156 1 96.94 279 LEU B CA 1
ATOM 4396 C C . LEU B 1 279 ? -3.002 -12.422 -18.844 1 96.94 279 LEU B C 1
ATOM 4398 O O . LEU B 1 279 ? -2.023 -12.125 -19.531 1 96.94 279 LEU B O 1
ATOM 4402 N N . ILE B 1 280 ? -4.023 -11.602 -18.672 1 93.94 280 ILE B N 1
ATOM 4403 C CA . ILE B 1 280 ? -4.02 -10.266 -19.266 1 93.94 280 ILE B CA 1
ATOM 4404 C C . ILE B 1 280 ? -2.832 -9.469 -18.734 1 93.94 280 ILE B C 1
ATOM 4406 O O . ILE B 1 280 ? -2.061 -8.898 -19.5 1 93.94 280 ILE B O 1
ATOM 4410 N N . ILE B 1 281 ? -2.693 -9.477 -17.453 1 92.81 281 ILE B N 1
ATOM 4411 C CA . ILE B 1 281 ? -1.619 -8.719 -16.812 1 92.81 281 ILE B CA 1
ATOM 4412 C C . ILE B 1 281 ? -0.268 -9.289 -17.234 1 92.81 281 ILE B C 1
ATOM 4414 O O . ILE B 1 281 ? 0.674 -8.539 -17.5 1 92.81 281 ILE B O 1
ATOM 4418 N N . ALA B 1 282 ? -0.191 -10.594 -17.312 1 95.56 282 ALA B N 1
ATOM 4419 C CA . ALA B 1 282 ? 1.057 -11.25 -17.703 1 95.56 282 ALA B CA 1
ATOM 4420 C C . ALA B 1 282 ? 1.434 -10.906 -19.141 1 95.56 282 ALA B C 1
ATOM 4422 O O . ALA B 1 282 ? 2.604 -10.656 -19.438 1 95.56 282 ALA B O 1
ATOM 4423 N N . VAL B 1 283 ? 0.483 -10.945 -20 1 95.31 283 VAL B N 1
ATOM 4424 C CA . VAL B 1 283 ? 0.715 -10.609 -21.406 1 95.31 283 VAL B CA 1
ATOM 4425 C C . VAL B 1 283 ? 1.183 -9.156 -21.516 1 95.31 283 VAL B C 1
ATOM 4427 O O . VAL B 1 283 ? 2.121 -8.852 -22.25 1 95.31 283 VAL B O 1
ATOM 4430 N N . LEU B 1 284 ? 0.577 -8.352 -20.781 1 91.94 284 LEU B N 1
ATOM 4431 C CA . LEU B 1 284 ? 0.948 -6.941 -20.781 1 91.94 284 LEU B CA 1
ATOM 4432 C C . LEU B 1 284 ? 2.387 -6.754 -20.312 1 91.94 284 LEU B C 1
ATOM 4434 O O . LEU B 1 284 ? 3.176 -6.074 -20.969 1 91.94 284 LEU B O 1
ATOM 4438 N N . ASN B 1 285 ? 2.67 -7.355 -19.188 1 92.56 285 ASN B N 1
ATOM 4439 C CA . ASN B 1 285 ? 4.016 -7.23 -18.641 1 92.56 285 ASN B CA 1
ATOM 4440 C C . ASN B 1 285 ? 5.066 -7.789 -19.594 1 92.56 285 ASN B C 1
ATOM 4442 O O . ASN B 1 285 ? 6.09 -7.152 -19.844 1 92.56 285 ASN B O 1
ATOM 4446 N N . ASN B 1 286 ? 4.812 -8.922 -20.094 1 94 286 ASN B N 1
ATOM 4447 C CA . ASN B 1 286 ? 5.73 -9.57 -21.031 1 94 286 ASN B CA 1
ATOM 4448 C C . ASN B 1 286 ? 5.883 -8.766 -22.312 1 94 286 ASN B C 1
ATOM 4450 O O . ASN B 1 286 ? 6.996 -8.586 -22.812 1 94 286 ASN B O 1
ATOM 4454 N N . GLY B 1 287 ? 4.797 -8.352 -22.844 1 93.56 287 GLY B N 1
ATOM 4455 C CA . GLY B 1 287 ? 4.828 -7.559 -24.062 1 93.56 287 GLY B CA 1
ATOM 4456 C C . GLY B 1 287 ? 5.609 -6.266 -23.906 1 93.56 287 GLY B C 1
ATOM 4457 O O . GLY B 1 287 ? 6.418 -5.914 -24.766 1 93.56 287 GLY B O 1
ATOM 4458 N N . LEU B 1 288 ? 5.352 -5.574 -22.828 1 91.44 288 LEU B N 1
ATOM 4459 C CA . LEU B 1 288 ? 6.062 -4.324 -22.594 1 91.44 288 LEU B CA 1
ATOM 4460 C C . LEU B 1 288 ? 7.551 -4.578 -22.391 1 91.44 288 LEU B C 1
ATOM 4462 O O . LEU B 1 288 ? 8.383 -3.781 -22.828 1 91.44 288 LEU B O 1
ATOM 4466 N N . ASP B 1 289 ? 7.82 -5.664 -21.719 1 90.44 289 ASP B N 1
ATOM 4467 C CA . ASP B 1 289 ? 9.219 -6.051 -21.547 1 90.44 289 ASP B CA 1
ATOM 4468 C C . ASP B 1 289 ? 9.883 -6.316 -22.891 1 90.44 289 ASP B C 1
ATOM 4470 O O . ASP B 1 289 ? 11 -5.867 -23.141 1 90.44 289 ASP B O 1
ATOM 4474 N N . MET B 1 290 ? 9.258 -6.992 -23.719 1 90.81 290 MET B N 1
ATOM 4475 C CA . MET B 1 290 ? 9.797 -7.32 -25.047 1 90.81 290 MET B CA 1
ATOM 4476 C C . MET B 1 290 ? 10 -6.059 -25.875 1 90.81 290 MET B C 1
ATOM 4478 O O . MET B 1 290 ? 10.891 -6.008 -26.719 1 90.81 290 MET B O 1
ATOM 4482 N N . MET B 1 291 ? 9.164 -5.086 -25.656 1 91.25 291 MET B N 1
ATOM 4483 C CA . MET B 1 291 ? 9.273 -3.82 -26.375 1 91.25 291 MET B CA 1
ATOM 4484 C C . MET B 1 291 ? 10.297 -2.908 -25.703 1 91.25 291 MET B C 1
ATOM 4486 O O . MET B 1 291 ? 10.469 -1.759 -26.109 1 91.25 291 MET B O 1
ATOM 4490 N N . ALA B 1 292 ? 10.938 -3.381 -24.594 1 89.12 292 ALA B N 1
ATOM 4491 C CA . ALA B 1 292 ? 11.984 -2.674 -23.875 1 89.12 292 ALA B CA 1
ATOM 4492 C C . ALA B 1 292 ? 11.445 -1.406 -23.219 1 89.12 292 ALA B C 1
ATOM 4494 O O . ALA B 1 292 ? 12.133 -0.387 -23.156 1 89.12 292 ALA B O 1
ATOM 4495 N N . VAL B 1 293 ? 10.242 -1.499 -22.984 1 88.19 293 VAL B N 1
ATOM 4496 C CA . VAL B 1 293 ? 9.672 -0.419 -22.188 1 88.19 293 VAL B CA 1
ATOM 4497 C C . VAL B 1 293 ? 10.211 -0.493 -20.75 1 88.19 293 VAL B C 1
ATOM 4499 O O . VAL B 1 293 ? 10.234 -1.568 -20.156 1 88.19 293 VAL B O 1
ATOM 4502 N N . SER B 1 294 ? 10.656 0.628 -20.219 1 88.94 294 SER B N 1
ATOM 4503 C CA . SER B 1 294 ? 11.258 0.638 -18.891 1 88.94 294 SER B CA 1
ATOM 4504 C C . SER B 1 294 ? 10.242 0.245 -17.828 1 88.94 294 SER B C 1
ATOM 4506 O O . SER B 1 294 ? 9.031 0.364 -18.031 1 88.94 294 SER B O 1
ATOM 4508 N N . SER B 1 295 ? 10.711 -0.252 -16.719 1 84.44 295 SER B N 1
ATOM 4509 C CA . SER B 1 295 ? 9.875 -0.641 -15.594 1 84.44 295 SER B CA 1
ATOM 4510 C C . SER B 1 295 ? 9.125 0.558 -15.016 1 84.44 295 SER B C 1
ATOM 4512 O O . SER B 1 295 ? 8.055 0.402 -14.422 1 84.44 295 SER B O 1
ATOM 4514 N N . TYR B 1 296 ? 9.617 1.735 -15.297 1 88.88 296 TYR B N 1
ATOM 4515 C CA . TYR B 1 296 ? 8.977 2.943 -14.797 1 88.88 296 TYR B CA 1
ATOM 4516 C C . TYR B 1 296 ? 7.641 3.18 -15.492 1 88.88 296 TYR B C 1
ATOM 4518 O O . TYR B 1 296 ? 6.633 3.465 -14.836 1 88.88 296 TYR B O 1
ATOM 4526 N N . TRP B 1 297 ? 7.629 2.977 -16.781 1 88.69 297 TRP B N 1
ATOM 4527 C CA . TRP B 1 297 ? 6.402 3.088 -17.562 1 88.69 297 TRP B CA 1
ATOM 4528 C C . TRP B 1 297 ? 5.402 2.006 -17.172 1 88.69 297 TRP B C 1
ATOM 4530 O O . TRP B 1 297 ? 4.191 2.24 -17.172 1 88.69 297 TRP B O 1
ATOM 4540 N N . GLN B 1 298 ? 5.941 0.895 -16.875 1 87.5 298 GLN B N 1
ATOM 4541 C CA . GLN B 1 298 ? 5.074 -0.223 -16.5 1 87.5 298 GLN B CA 1
ATOM 4542 C C . GLN B 1 298 ? 4.32 0.065 -15.211 1 87.5 298 GLN B C 1
ATOM 4544 O O . GLN B 1 298 ? 3.156 -0.319 -15.07 1 87.5 298 GLN B O 1
ATOM 4549 N N . LEU B 1 299 ? 4.945 0.758 -14.289 1 88.81 299 LEU B N 1
ATOM 4550 C CA . LEU B 1 299 ? 4.27 1.168 -13.062 1 88.81 299 LEU B CA 1
ATOM 4551 C C . LEU B 1 299 ? 3.074 2.062 -13.375 1 88.81 299 LEU B C 1
ATOM 4553 O O . LEU B 1 299 ? 1.984 1.858 -12.828 1 88.81 299 LEU B O 1
ATOM 4557 N N . ILE B 1 300 ? 3.289 2.979 -14.242 1 92.81 300 ILE B N 1
ATOM 4558 C CA . ILE B 1 300 ? 2.242 3.928 -14.609 1 92.81 300 ILE B CA 1
ATOM 4559 C C . ILE B 1 300 ? 1.089 3.189 -15.289 1 92.81 300 ILE B C 1
ATOM 4561 O O . ILE B 1 300 ? -0.074 3.365 -14.914 1 92.81 300 ILE B O 1
ATOM 4565 N N . ILE B 1 301 ? 1.407 2.352 -16.203 1 90.19 301 ILE B N 1
ATOM 4566 C CA . ILE B 1 301 ? 0.406 1.606 -16.953 1 90.19 301 ILE B CA 1
ATOM 4567 C C . ILE B 1 301 ? -0.388 0.706 -16.016 1 90.19 301 ILE B C 1
ATOM 4569 O O . ILE B 1 301 ? -1.619 0.666 -16.078 1 90.19 301 ILE B O 1
ATOM 4573 N N . LYS B 1 302 ? 0.302 0.043 -15.125 1 86 302 LYS B N 1
ATOM 4574 C CA . LYS B 1 302 ? -0.354 -0.851 -14.18 1 86 302 LYS B CA 1
ATOM 4575 C C . LYS B 1 302 ? -1.302 -0.082 -13.258 1 86 302 LYS B C 1
ATOM 4577 O O . LYS B 1 302 ? -2.408 -0.542 -12.977 1 86 302 LYS B O 1
ATOM 4582 N N . GLY B 1 303 ? -0.794 1.02 -12.789 1 90.81 303 GLY B N 1
ATOM 4583 C CA . GLY B 1 303 ? -1.661 1.857 -11.977 1 90.81 303 GLY B CA 1
ATOM 4584 C C . GLY B 1 303 ? -2.922 2.293 -12.695 1 90.81 303 GLY B C 1
ATOM 4585 O O . GLY B 1 303 ? -4.02 2.211 -12.148 1 90.81 303 GLY B O 1
ATOM 4586 N N . LEU B 1 304 ? -2.77 2.648 -13.938 1 92.81 304 LEU B N 1
ATOM 4587 C CA . LEU B 1 304 ? -3.908 3.086 -14.734 1 92.81 304 LEU B CA 1
ATOM 4588 C C . LEU B 1 304 ? -4.848 1.922 -15.023 1 92.81 304 LEU B C 1
ATOM 4590 O O . LEU B 1 304 ? -6.07 2.094 -15.039 1 92.81 304 LEU B O 1
ATOM 4594 N N . ILE B 1 305 ? -4.305 0.784 -15.195 1 86.44 305 ILE B N 1
ATOM 4595 C CA . ILE B 1 305 ? -5.094 -0.402 -15.508 1 86.44 305 ILE B CA 1
ATOM 4596 C C . ILE B 1 305 ? -5.973 -0.766 -14.32 1 86.44 305 ILE B C 1
ATOM 4598 O O . ILE B 1 305 ? -7.156 -1.066 -14.484 1 86.44 305 ILE B O 1
ATOM 4602 N N . ILE B 1 306 ? -5.395 -0.78 -13.102 1 85.62 306 ILE B N 1
ATOM 4603 C CA . ILE B 1 306 ? -6.18 -1.146 -11.93 1 85.62 306 ILE B CA 1
ATOM 4604 C C . ILE B 1 306 ? -7.32 -0.151 -11.734 1 85.62 306 ILE B C 1
ATOM 4606 O O . ILE B 1 306 ? -8.453 -0.545 -11.453 1 85.62 306 ILE B O 1
ATOM 4610 N N . ILE B 1 307 ? -7.078 1.119 -11.945 1 91 307 ILE B N 1
ATOM 4611 C CA . ILE B 1 307 ? -8.094 2.154 -11.805 1 91 307 ILE B CA 1
ATOM 4612 C C . ILE B 1 307 ? -9.188 1.96 -12.852 1 91 307 ILE B C 1
ATOM 4614 O O . ILE B 1 307 ? -10.375 1.964 -12.531 1 91 307 ILE B O 1
ATOM 4618 N N . ALA B 1 308 ? -8.758 1.7 -14.062 1 88.81 308 ALA B N 1
ATOM 4619 C CA . ALA B 1 308 ? -9.703 1.528 -15.164 1 88.81 308 ALA B CA 1
ATOM 4620 C C . ALA B 1 308 ? -10.547 0.272 -14.969 1 88.81 308 ALA B C 1
ATOM 4622 O O . ALA B 1 308 ? -11.758 0.289 -15.195 1 88.81 308 ALA B O 1
ATOM 4623 N N . ALA B 1 309 ? -9.898 -0.765 -14.57 1 81.94 309 ALA B N 1
ATOM 4624 C CA . ALA B 1 309 ? -10.594 -2.035 -14.391 1 81.94 309 ALA B CA 1
ATOM 4625 C C . ALA B 1 309 ? -11.672 -1.923 -13.312 1 81.94 309 ALA B C 1
ATOM 4627 O O . ALA B 1 309 ? -12.789 -2.414 -13.484 1 81.94 309 ALA B O 1
ATOM 4628 N N . VAL B 1 310 ? -11.352 -1.261 -12.234 1 82.38 310 VAL B N 1
ATOM 4629 C CA . VAL B 1 310 ? -12.281 -1.165 -11.109 1 82.38 310 VAL B CA 1
ATOM 4630 C C . VAL B 1 310 ? -13.367 -0.139 -11.43 1 82.38 310 VAL B C 1
ATOM 4632 O O . VAL B 1 310 ? -14.508 -0.282 -10.992 1 82.38 310 VAL B O 1
ATOM 4635 N N . MET B 1 311 ? -12.984 0.883 -12.156 1 85.56 311 MET B N 1
ATOM 4636 C CA . MET B 1 311 ? -13.961 1.874 -12.594 1 85.56 311 MET B CA 1
ATOM 4637 C C . MET B 1 311 ? -15.102 1.215 -13.367 1 85.56 311 MET B C 1
ATOM 4639 O O . MET B 1 311 ? -16.266 1.528 -13.156 1 85.56 311 MET B O 1
ATOM 4643 N N . MET B 1 312 ? -14.805 0.344 -14.172 1 78.75 312 MET B N 1
ATOM 4644 C CA . MET B 1 312 ? -15.797 -0.346 -14.992 1 78.75 312 MET B CA 1
ATOM 4645 C C . MET B 1 312 ? -16.703 -1.215 -14.125 1 78.75 312 MET B C 1
ATOM 4647 O O . MET B 1 312 ? -17.906 -1.294 -14.367 1 78.75 312 MET B O 1
ATOM 4651 N N . ASP B 1 313 ? -16.156 -1.849 -13.125 1 74.88 313 ASP B N 1
ATOM 4652 C CA . ASP B 1 313 ? -16.922 -2.682 -12.203 1 74.88 313 ASP B CA 1
ATOM 4653 C C . ASP B 1 313 ? -17.906 -1.84 -11.383 1 74.88 313 ASP B C 1
ATOM 4655 O O . ASP B 1 313 ? -19.062 -2.223 -11.203 1 74.88 313 ASP B O 1
ATOM 4659 N N . SER B 1 314 ? -17.422 -0.747 -10.938 1 77 314 SER B N 1
ATOM 4660 C CA . SER B 1 314 ? -18.219 0.1 -10.055 1 77 314 SER B CA 1
ATOM 4661 C C . SER B 1 314 ? -19.375 0.763 -10.812 1 77 314 SER B C 1
ATOM 4663 O O . SER B 1 314 ? -20.469 0.934 -10.273 1 77 314 SER B O 1
ATOM 4665 N N . LEU B 1 315 ? -19.125 1.142 -12.023 1 74.06 315 LEU B N 1
ATOM 4666 C CA . LEU B 1 315 ? -20.156 1.794 -12.828 1 74.06 315 LEU B CA 1
ATOM 4667 C C . LEU B 1 315 ? -21.234 0.802 -13.227 1 74.06 315 LEU B C 1
ATOM 4669 O O . LEU B 1 315 ? -22.406 1.171 -13.359 1 74.06 315 LEU B O 1
ATOM 4673 N N . ASN B 1 316 ? -20.891 -0.411 -13.375 1 66.69 316 ASN B N 1
ATOM 4674 C CA . ASN B 1 316 ? -21.859 -1.437 -13.734 1 66.69 316 ASN B CA 1
ATOM 4675 C C . ASN B 1 316 ? -22.719 -1.848 -12.539 1 66.69 316 ASN B C 1
ATOM 4677 O O . ASN B 1 316 ? -23.875 -2.223 -12.703 1 66.69 316 ASN B O 1
ATOM 4681 N N . SER B 1 317 ? -22.141 -1.769 -11.344 1 62.28 317 SER B N 1
ATOM 4682 C CA . SER B 1 317 ? -22.891 -2.152 -10.148 1 62.28 317 SER B CA 1
ATOM 4683 C C . SER B 1 317 ? -23.859 -1.057 -9.727 1 62.28 317 SER B C 1
ATOM 4685 O O . SER B 1 317 ? -24.875 -1.334 -9.078 1 62.28 317 SER B O 1
ATOM 4687 N N . SER B 1 318 ? -23.531 0.192 -9.945 1 55.09 318 SER B N 1
ATOM 4688 C CA . SER B 1 318 ? -24.422 1.287 -9.57 1 55.09 318 SER B CA 1
ATOM 4689 C C . SER B 1 318 ? -25.703 1.257 -10.383 1 55.09 318 SER B C 1
ATOM 4691 O O . SER B 1 318 ? -26.719 1.821 -9.969 1 55.09 318 SER B O 1
ATOM 4693 N N . ASN B 1 319 ? -25.703 0.655 -11.578 1 44.62 319 ASN B N 1
ATOM 4694 C CA . ASN B 1 319 ? -26.906 0.585 -12.406 1 44.62 319 ASN B CA 1
ATOM 4695 C C . ASN B 1 319 ? -27.812 -0.56 -11.977 1 44.62 319 ASN B C 1
ATOM 4697 O O . ASN B 1 319 ? -28.922 -0.715 -12.5 1 44.62 319 ASN B O 1
ATOM 4701 N N . ASP B 1 320 ? -27.297 -1.456 -11.125 1 42.06 320 ASP B N 1
ATOM 4702 C CA . ASP B 1 320 ? -28.234 -2.473 -10.656 1 42.06 320 ASP B CA 1
ATOM 4703 C C . ASP B 1 320 ? -28.938 -2.023 -9.383 1 42.06 320 ASP B C 1
ATOM 4705 O O . ASP B 1 320 ? -28.344 -1.35 -8.539 1 42.06 320 ASP B O 1
#